Protein 6ILS (pdb70)

CATH classification: 3.40.1190.20

Sequence (625 aa):
MAPPLVVVGSANADIYVEIERLPKEGETISAKTGQTLAGGKGANQAACGAKLMYPTYFVGRLGEDAHGKLIAEALGDDGCGVHLDYVRSVNNEPTGHAVVMLQSDGQNSIIIVGGANMKAWPEIMSDDDLEIVRNAGIVLLQREIPDSINIQVAKAVKKAGVPVILDVGGMDTPIPNELLDSIDILSPNETELSRLTGMPTETFEQISQAVAKCHKLGVKQVLVKLGSKGSALFIQGEKPIQQSIIPAAQVVDTTGAGDTFTAAFAVAMVEGKSHEECLRFAAAAASLCVQVKGAIPSMPDRKSVLKLLKFSMAPPLVVVGSANADIYVEIERLPKEGETISAKTGQTLAGGKGANQAACGAKLMYPTYFVGRLGEDAHGKLIAEALGDDGCGVHLDYVRSVNNEPTGHAVVMLQSDGQNSIIIVGGANMKAWPEIMSDDDLEIVRNAGIVLLQREIPDSINIQVAKAVKKAGVPVILDVGGMDTPIPNELLDSIDILSPNETELSRLTGMPTETFEQISQAVAKCHKLGVKQVLVKLGSKGSALFIQGEKPIQQSIIPAAQVVDTTGAGDTFTAAFAVAMVEGKSHEECLRFAAAAASLCVQVKGAIPSMPDRKSVLKLLKFSI

Radius of gyration: 28.48 Å; Cα contacts (8 Å, |Δi|>4): 1548; chains: 2; bounding box: 49×46×93 Å

B-factor: mean 34.56, std 14.21, range [10.66, 96.5]

Secondary structure (DSSP, 8-state):
-PPPEEEE---EEEEEEEESS---TT-EEE-SEEEEEEE-HHHHHHHHHHHTTS-EEEE-EEESSHHHHHHHHHHSTTTT--B-TT-EEESSSPPEEEEEEEETTS-EEEEEE-THHHHSS-SS--HHHHHHHHT-SEEEEEESS-HHHHHHHHHHHHHHT--EEEEEEE--SPPPHHHHTT-SEEE-BHHHHHHHHTS--SSHHHHHHHHHHHHHHT-SEEEEE-GGG-EEEEETTS--EEE-----S-----TTHHHHHHHHHHHHHHTT--HHHHHHHHHHHHHHHHTSSSSGGGPPPHHHHHHHHH--/-PSPEEEE---EEEEEEE-SS---TT-EEE-SEEEEEEE-HHHHHHHHHHHTTS-EEEEEEEESSHHHHHHHHHHSTTTT--B-TTEEEESSSPPEEEEEEE-SSS-EEEEEE-THHHHSS-SS--TTTSHHHHT-SEEEEEESS-HHHHHHHHHHHHTTT--EEEEEEE--SPPPHHHHTT-SEEE-BHHHHHHHH-S--SSHHHHHHHHHHHHHTT-SEEEEE-GGG-EEEEETTS--EEE-----S--S--TTHHHHHHHHHHHHHHTT--HHHHHHHHHHHHHHHTTSSSSGGGPPPHHHHHHHHHHH-

Solvent-accessible surface area: 25247 Å² total; per-residue (Å²): 236,45,74,16,0,0,0,0,0,0,0,20,0,26,0,48,0,80,6,77,161,28,24,58,71,47,86,73,30,88,12,74,48,3,77,23,56,11,0,10,36,0,0,10,0,0,0,0,0,8,44,0,139,17,39,1,43,1,0,0,8,6,2,112,33,6,2,3,114,28,1,39,108,26,1,6,147,126,43,15,38,5,78,49,99,53,29,145,55,33,132,115,38,17,0,0,3,10,0,16,1,58,17,75,100,62,80,66,0,42,0,72,2,22,4,0,4,61,120,16,29,52,158,135,8,49,100,97,4,26,80,15,0,84,96,8,12,0,0,0,1,1,1,43,2,29,40,58,2,0,48,42,0,0,119,10,0,124,159,48,65,14,38,0,0,0,2,0,6,32,62,104,63,116,16,36,84,95,0,7,72,19,12,60,0,0,0,0,55,55,100,27,0,35,85,34,9,72,50,70,18,143,72,79,142,47,10,36,105,0,2,56,85,0,36,90,52,33,1,120,39,0,0,0,26,11,52,96,138,12,1,0,3,9,27,79,80,119,74,56,41,105,34,72,73,32,104,24,105,123,92,71,22,92,52,10,8,36,10,0,15,0,0,0,2,0,0,0,47,33,59,66,47,60,67,105,78,1,1,95,0,0,8,0,0,18,8,36,0,21,55,69,132,10,10,10,92,6,7,9,66,55,72,45,0,65,139,39,16,169,150,164,157,47,74,10,0,0,0,0,0,0,1,8,0,14,0,33,0,62,11,76,127,38,12,55,76,47,50,74,25,88,14,152,38,10,91,12,29,6,0,5,61,0,0,6,0,0,0,0,0,10,52,0,146,20,34,1,20,0,2,0,6,6,2,113,54,19,9,4,128,34,1,38,88,25,1,7,106,149,45,16,40,6,67,46,104,49,31,130,55,36,129,117,45,33,0,0,1,5,0,8,3,39,20,98,118,58,34,70,2,39,0,47,2,20,5,0,3,68,114,17,25,48,152,122,6,56,96,95,10,14,61,10,0,98,96,8,11,0,0,0,0,1,1,23,1,28,40,57,4,0,22,37,0,0,93,11,0,62,94,52,70,19,43,0,0,0,6,2,2,28,52,89,67,117,13,39,88,84,0,1,102,14,12,61,4,0,0,0,55,41,91,20,0,32,94,35,21,68,72,80,15,91,70,73,120,61,8,23,98,0,2,33,14,0,32,183,60,26,0,117,40,0,0,0,25,8,56,86,135,11,2,0,0,9,30,82,75,116,182,46,33,118,30,76,72,8,99,27,99,127,102,70,23,85,46,10,12,36,9,0,14,0,0,0,0,0,0,0,37,34,65,67,64,50,67,100,94,0,0,70,0,0,8,0,0,17,7,40,0,19,49,72,113,2,3,7,72,5,8,12,49,45,152,45,0,77,136,39,22,158,139,46,99

Organism: Arabidopsis thaliana (NCBI:txid3702)

InterPro domains:
  IPR002139 Ribokinase/fructokinase [PR00990] (73-94)
  IPR002139 Ribokinase/fructokinase [PR00990] (100-119)
  IPR002139 Ribokinase/fructokinase [PR00990] (174-187)
  IPR002139 Ribokinase/fructokinase [PR00990] (244-259)
  IPR002139 Ribokinase/fructokinase [PR00990] (288-299)
  IPR002173 Carbohydrate/purine kinase, PfkB, conserved site [PS00584] (319-332)
  IPR011611 Carbohydrate kinase PfkB [PF00294] (71-367)
  IPR011877 Ribokinase [MF_01987] (69-373)
  IPR011877 Ribokinase [cd01174] (70-367)
  IPR029056 Ribokinase-like [G3DSA:3.40.1190.20] (68-379)
  IPR029056 Ribokinase-like [SSF53613] (70-375)

Nearest PDB structures (foldseek):
  6ils-assembly1_A  TM=1.003E+00  e=8.241E-67  Arabidopsis thaliana
  8cqx-assembly1_A  TM=9.016E-01  e=2.515E-30  Thermus sp.
  5c3z-assembly1_B  TM=8.927E-01  e=3.289E-27  Homo sapiens
  5bye-assembly1_B  TM=9.161E-01  e=2.226E-25  Homo sapiens
  3go6-assembly1_A  TM=8.367E-01  e=6.623E-23  Mycobacterium tuberculosis

GO terms:
  GO:0004747 ribokinase activity (F, IDA)
  GO:0042646 plastid nucleoid (C, IDA)
  GO:0009116 nucleoside metabolic process (P, IGI)
  GO:0009507 chloroplast (C, HDA)
  GO:0009570 chloroplast stroma (C, HDA)

Structure (mmCIF, N/CA/C/O backbone):
data_6ILS
#
_entry.id   6ILS
#
_cell.length_a   99.460
_cell.length_b   99.460
_cell.length_c   165.740
_cell.angle_alpha   90.00
_cell.angle_beta   90.00
_cell.angle_gamma   90.00
#
_symmetry.space_group_name_H-M   'P 42 21 2'
#
loop_
_entity.id
_entity.type
_entity.pdbx_description
1 polymer Ribokinase
2 non-polymer "ADENOSINE-5'-TRIPHOSPHATE"
3 non-polymer 'SODIUM ION'
4 non-polymer alpha-D-ribofuranose
5 water water
#
loop_
_atom_site.group_PDB
_atom_site.id
_atom_site.type_symbol
_atom_site.label_atom_id
_atom_site.label_alt_id
_atom_site.label_comp_id
_atom_site.label_asym_id
_atom_site.label_entity_id
_atom_site.label_seq_id
_atom_site.pdbx_PDB_ins_code
_atom_site.Cartn_x
_atom_site.Cartn_y
_atom_site.Cartn_z
_atom_site.occupancy
_atom_site.B_iso_or_equiv
_atom_site.auth_seq_id
_atom_site.auth_comp_id
_atom_site.auth_asym_id
_atom_site.auth_atom_id
_atom_site.pdbx_PDB_model_num
ATOM 1 N N . MET A 1 1 ? 32.699 33.190 117.005 1.00 53.85 67 MET A N 1
ATOM 2 C CA . MET A 1 1 ? 33.312 34.485 117.270 1.00 41.16 67 MET A CA 1
ATOM 3 C C . MET A 1 1 ? 34.428 34.368 118.317 1.00 43.42 67 MET A C 1
ATOM 4 O O . MET A 1 1 ? 34.951 35.377 118.790 1.00 41.81 67 MET A O 1
ATOM 9 N N . ALA A 1 2 ? 34.797 33.139 118.668 1.00 40.47 68 ALA A N 1
ATOM 10 C CA . ALA A 1 2 ? 35.924 32.922 119.576 1.00 39.41 68 ALA A CA 1
ATOM 11 C C . ALA A 1 2 ? 37.208 33.376 118.887 1.00 33.88 68 ALA A C 1
ATOM 12 O O . ALA A 1 2 ? 37.275 33.385 117.656 1.00 34.14 68 ALA A O 1
ATOM 14 N N . PRO A 1 3 ? 38.217 33.782 119.670 1.00 32.87 69 PRO A N 1
ATOM 15 C CA . PRO A 1 3 ? 39.491 34.187 119.066 1.00 31.00 69 PRO A CA 1
ATOM 16 C C . PRO A 1 3 ? 40.054 33.089 118.161 1.00 29.36 69 PRO A C 1
ATOM 17 O O . PRO A 1 3 ? 40.332 31.978 118.614 1.00 25.05 69 PRO A O 1
ATOM 21 N N . PRO A 1 4 ? 40.200 33.408 116.865 1.00 27.40 70 PRO A N 1
ATOM 22 C CA . PRO A 1 4 ? 40.436 32.398 115.838 1.00 25.07 70 PRO A CA 1
ATOM 23 C C . PRO A 1 4 ? 41.817 31.759 115.863 1.00 22.97 70 PRO A C 1
ATOM 24 O O . PRO A 1 4 ? 42.826 32.322 116.317 1.00 19.97 70 PRO A O 1
ATOM 28 N N . LEU A 1 5 ? 41.837 30.539 115.357 1.00 20.07 71 LEU A N 1
ATOM 29 C CA . LEU A 1 5 ? 43.075 29.939 114.927 1.00 19.49 71 LEU A CA 1
ATOM 30 C C . LEU A 1 5 ? 43.479 30.676 113.662 1.00 20.00 71 LEU A C 1
ATOM 31 O O . LEU A 1 5 ? 42.687 30.770 112.724 1.00 19.94 71 LEU A O 1
ATOM 36 N N . VAL A 1 6 ? 44.686 31.216 113.636 1.00 18.36 72 VAL A N 1
ATOM 37 C CA . VAL A 1 6 ? 45.184 31.850 112.428 1.00 19.90 72 VAL A CA 1
ATOM 38 C C . VAL A 1 6 ? 46.457 31.141 111.959 1.00 19.95 72 VAL A C 1
ATOM 39 O O . VAL A 1 6 ? 47.466 31.080 112.669 1.00 20.21 72 VAL A O 1
ATOM 43 N N . VAL A 1 7 ? 46.382 30.596 110.756 1.00 16.86 73 VAL A N 1
ATOM 44 C CA . VAL A 1 7 ? 47.502 29.916 110.137 1.00 17.98 73 VAL A CA 1
ATOM 45 C C . VAL A 1 7 ? 48.123 30.804 109.068 1.00 19.40 73 VAL A C 1
ATOM 46 O O . VAL A 1 7 ? 47.451 31.248 108.136 1.00 18.86 73 VAL A O 1
ATOM 50 N N . VAL A 1 8 ? 49.412 31.071 109.206 1.00 17.19 74 VAL A N 1
ATOM 51 C CA . VAL A 1 8 ? 50.136 31.813 108.193 1.00 14.45 74 VAL A CA 1
ATOM 52 C C . VAL A 1 8 ? 51.137 30.872 107.582 1.00 18.23 74 VAL A C 1
ATOM 53 O O . VAL A 1 8 ? 51.997 30.332 108.277 1.00 17.33 74 VAL A O 1
ATOM 57 N N . GLY A 1 9 ? 51.028 30.632 106.283 1.00 16.49 75 GLY A N 1
ATOM 58 C CA . GLY A 1 9 ? 51.930 29.668 105.699 1.00 17.65 75 GLY A CA 1
ATOM 59 C C . GLY A 1 9 ? 51.642 29.306 104.260 1.00 19.47 75 GLY A C 1
ATOM 60 O O . GLY A 1 9 ? 51.124 30.111 103.490 1.00 18.36 75 GLY A O 1
ATOM 61 N N . SER A 1 10 ? 51.969 28.066 103.919 1.00 15.56 76 SER A N 1
ATOM 62 C CA . SER A 1 10 ? 52.044 27.634 102.529 1.00 17.57 76 SER A CA 1
ATOM 63 C C . SER A 1 10 ? 50.779 26.964 102.003 1.00 17.50 76 SER A C 1
ATOM 64 O O . SER A 1 10 ? 50.046 26.329 102.750 1.00 16.48 76 SER A O 1
ATOM 67 N N . ALA A 1 11 ? 50.556 27.094 100.695 1.00 17.16 77 ALA A N 1
ATOM 68 C CA . ALA A 1 11 ? 49.509 26.340 100.006 1.00 17.40 77 ALA A CA 1
ATOM 69 C C . ALA A 1 11 ? 50.101 25.812 98.710 1.00 22.54 77 ALA A C 1
ATOM 70 O O . ALA A 1 11 ? 50.743 26.555 97.958 1.00 17.02 77 ALA A O 1
ATOM 72 N N . ASN A 1 12 ? 49.913 24.515 98.463 1.00 22.54 78 ASN A N 1
ATOM 73 C CA . ASN A 1 12 ? 50.489 23.859 97.289 1.00 22.92 78 ASN A CA 1
ATOM 74 C C . ASN A 1 12 ? 49.478 23.007 96.552 1.00 24.54 78 ASN A C 1
ATOM 75 O O . ASN A 1 12 ? 48.647 22.380 97.182 1.00 27.63 78 ASN A O 1
ATOM 80 N N . ALA A 1 13 ? 49.572 22.965 95.228 1.00 27.49 79 ALA A N 1
ATOM 81 C CA . ALA A 1 13 ? 48.903 21.914 94.478 1.00 23.01 79 ALA A CA 1
ATOM 82 C C . ALA A 1 13 ? 49.868 20.742 94.391 1.00 26.75 79 ALA A C 1
ATOM 83 O O . ALA A 1 13 ? 50.977 20.893 93.905 1.00 26.75 79 ALA A O 1
ATOM 85 N N . ASP A 1 14 ? 49.447 19.584 94.883 1.00 27.05 80 ASP A N 1
ATOM 86 C CA . ASP A 1 14 ? 50.263 18.384 94.815 1.00 29.62 80 ASP A CA 1
ATOM 87 C C . ASP A 1 14 ? 49.855 17.578 93.592 1.00 28.20 80 ASP A C 1
ATOM 88 O O . ASP A 1 14 ? 48.741 17.067 93.525 1.00 31.55 80 ASP A O 1
ATOM 93 N N . ILE A 1 15 ? 50.771 17.493 92.637 1.00 28.16 81 ILE A N 1
ATOM 94 C CA . ILE A 1 15 ? 50.521 16.852 91.357 1.00 30.45 81 ILE A CA 1
ATOM 95 C C . ILE A 1 15 ? 51.159 15.468 91.330 1.00 31.07 81 ILE A C 1
ATOM 96 O O . ILE A 1 15 ? 52.342 15.322 91.035 1.00 32.00 81 ILE A O 1
ATOM 101 N N . TYR A 1 16 ? 50.356 14.467 91.666 1.00 32.49 82 TYR A N 1
ATOM 102 C CA . TYR A 1 16 ? 50.790 13.076 91.714 1.00 35.96 82 TYR A CA 1
ATOM 103 C C . TYR A 1 16 ? 50.623 12.408 90.356 1.00 39.09 82 TYR A C 1
ATOM 104 O O . TYR A 1 16 ? 49.540 12.462 89.770 1.00 34.25 82 TYR A O 1
ATOM 113 N N . VAL A 1 17 ? 51.678 11.775 89.859 1.00 39.16 83 VAL A N 1
ATOM 114 C CA . VAL A 1 17 ? 51.558 10.959 88.657 1.00 37.92 83 VAL A CA 1
ATOM 115 C C . VAL A 1 17 ? 52.140 9.568 88.915 1.00 48.53 83 VAL A C 1
ATOM 116 O O . VAL A 1 17 ? 53.214 9.433 89.506 1.00 46.69 83 VAL A O 1
ATOM 120 N N . GLU A 1 18 ? 51.410 8.539 88.490 1.00 48.40 84 GLU A N 1
ATOM 121 C CA . GLU A 1 18 ? 51.875 7.161 88.615 1.00 52.03 84 GLU A CA 1
ATOM 122 C C . GLU A 1 18 ? 52.534 6.705 87.321 1.00 54.56 84 GLU A C 1
ATOM 123 O O . GLU A 1 18 ? 51.872 6.556 86.296 1.00 51.87 84 GLU A O 1
ATOM 129 N N . ILE A 1 19 ? 53.844 6.495 87.373 1.00 57.09 85 ILE A N 1
ATOM 130 C CA . ILE A 1 19 ? 54.599 6.091 86.197 1.00 59.91 85 ILE A CA 1
ATOM 131 C C . ILE A 1 19 ? 55.365 4.799 86.470 1.00 65.85 85 ILE A C 1
ATOM 132 O O . ILE A 1 19 ? 55.713 4.511 87.614 1.00 68.33 85 ILE A O 1
ATOM 137 N N . GLU A 1 20 ? 55.612 4.013 85.427 1.00 66.89 86 GLU A N 1
ATOM 138 C CA . GLU A 1 20 ? 56.406 2.797 85.580 1.00 71.81 86 GLU A CA 1
ATOM 139 C C . GLU A 1 20 ? 57.831 3.175 85.965 1.00 71.82 86 GLU A C 1
ATOM 140 O O . GLU A 1 20 ? 58.357 2.729 86.986 1.00 73.36 86 GLU A O 1
ATOM 142 N N . ARG A 1 21 ? 58.434 4.028 85.147 1.00 71.28 87 ARG A N 1
ATOM 143 C CA . ARG A 1 21 ? 59.789 4.501 85.377 1.00 75.78 87 ARG A CA 1
ATOM 144 C C . ARG A 1 21 ? 59.881 5.983 84.997 1.00 73.92 87 ARG A C 1
ATOM 145 O O . ARG A 1 21 ? 59.028 6.489 84.268 1.00 70.58 87 ARG A O 1
ATOM 153 N N . LEU A 1 22 ? 60.897 6.678 85.501 1.00 73.12 88 LEU A N 1
ATOM 154 C CA . LEU A 1 22 ? 61.143 8.068 85.120 1.00 71.08 88 LEU A CA 1
ATOM 155 C C . LEU A 1 22 ? 61.416 8.192 83.621 1.00 70.03 88 LEU A C 1
ATOM 156 O O . LEU A 1 22 ? 61.751 7.206 82.967 1.00 73.99 88 LEU A O 1
ATOM 161 N N . PRO A 1 23 ? 61.249 9.401 83.064 1.00 70.30 89 PRO A N 1
ATOM 162 C CA . PRO A 1 23 ? 61.616 9.652 81.666 1.00 68.73 89 PRO A CA 1
ATOM 163 C C . PRO A 1 23 ? 63.096 9.984 81.480 1.00 70.57 89 PRO A C 1
ATOM 164 O O . PRO A 1 23 ? 63.865 9.959 82.443 1.00 74.44 89 PRO A O 1
ATOM 168 N N . LYS A 1 24 ? 63.478 10.287 80.233 1.00 69.49 90 LYS A N 1
ATOM 169 C CA . LYS A 1 24 ? 64.870 10.664 79.856 1.00 71.01 90 LYS A CA 1
ATOM 170 C C . LYS A 1 24 ? 64.828 11.988 79.096 1.00 70.51 90 LYS A C 1
ATOM 171 O O . LYS A 1 24 ? 63.802 12.281 78.512 1.00 67.61 90 LYS A O 1
ATOM 173 N N . GLU A 1 25 ? 65.916 12.754 79.117 1.00 69.77 91 GLU A N 1
ATOM 174 C CA . GLU A 1 25 ? 65.975 14.074 78.435 1.00 69.58 91 GLU A CA 1
ATOM 175 C C . GLU A 1 25 ? 65.479 13.979 76.992 1.00 71.98 91 GLU A C 1
ATOM 176 O O . GLU A 1 25 ? 66.313 13.821 76.112 1.00 75.94 91 GLU A O 1
ATOM 178 N N . GLY A 1 26 ? 64.175 14.152 76.777 1.00 70.18 92 GLY A N 1
ATOM 179 C CA . GLY A 1 26 ? 63.548 14.082 75.447 1.00 67.31 92 GLY A CA 1
ATOM 180 C C . GLY A 1 26 ? 62.433 13.064 75.455 1.00 66.66 92 GLY A C 1
ATOM 181 O O . GLY A 1 26 ? 61.469 13.242 74.717 1.00 70.12 92 GLY A O 1
ATOM 182 N N . GLU A 1 27 ? 62.578 12.026 76.275 1.00 67.55 93 GLU A N 1
ATOM 183 C CA . GLU A 1 27 ? 61.570 10.948 76.394 1.00 65.59 93 GLU A CA 1
ATOM 184 C C . GLU A 1 27 ? 60.232 11.534 76.868 1.00 69.50 93 GLU A C 1
ATOM 185 O O . GLU A 1 27 ? 60.214 12.296 77.854 1.00 66.81 93 GLU A O 1
ATOM 191 N N . THR A 1 28 ? 59.185 11.294 76.085 1.00 67.34 94 THR A N 1
ATOM 192 C CA . THR A 1 28 ? 57.797 11.606 76.481 1.00 60.31 94 THR A CA 1
ATOM 193 C C . THR A 1 28 ? 57.268 10.253 76.945 1.00 59.74 94 THR A C 1
ATOM 194 O O . THR A 1 28 ? 57.466 9.296 76.212 1.00 63.27 94 THR A O 1
ATOM 198 N N . ILE A 1 29 ? 56.838 10.137 78.187 1.00 57.66 95 ILE A N 1
ATOM 199 C CA . ILE A 1 29 ? 56.220 8.918 78.687 1.00 56.30 95 ILE A CA 1
ATOM 200 C C . ILE A 1 29 ? 54.744 9.154 78.981 1.00 58.20 95 ILE A C 1
ATOM 201 O O . ILE A 1 29 ? 54.240 10.277 78.850 1.00 55.24 95 ILE A O 1
ATOM 206 N N . SER A 1 30 ? 54.060 8.082 79.367 1.00 56.37 96 SER A N 1
ATOM 207 C CA . SER A 1 30 ? 52.657 8.147 79.742 1.00 54.04 96 SER A CA 1
ATOM 208 C C . SER A 1 30 ? 52.497 7.595 81.146 1.00 52.71 96 SER A C 1
ATOM 209 O O . SER A 1 30 ? 52.919 6.476 81.437 1.00 53.21 96 SER A O 1
ATOM 212 N N . ALA A 1 31 ? 51.905 8.392 82.025 1.00 48.67 97 ALA A N 1
ATOM 213 C CA . ALA A 1 31 ? 51.621 7.928 83.368 1.00 50.78 97 ALA A CA 1
ATOM 214 C C . ALA A 1 31 ? 50.456 6.962 83.333 1.00 48.65 97 ALA A C 1
ATOM 215 O O . ALA A 1 31 ? 49.610 7.034 82.440 1.00 47.22 97 ALA A O 1
ATOM 217 N N . LYS A 1 32 ? 50.420 6.055 84.302 1.00 50.37 98 LYS A N 1
ATOM 218 C CA . LYS A 1 32 ? 49.281 5.166 84.460 1.00 50.51 98 LYS A CA 1
ATOM 219 C C . LYS A 1 32 ? 48.081 6.028 84.799 1.00 53.25 98 LYS A C 1
ATOM 220 O O . LYS A 1 32 ? 47.012 5.911 84.197 1.00 52.78 98 LYS A O 1
ATOM 222 N N . THR A 1 33 ? 48.278 6.918 85.761 1.00 49.96 99 THR A N 1
ATOM 223 C CA . THR A 1 33 ? 47.234 7.848 86.136 1.00 47.61 99 THR A CA 1
ATOM 224 C C . THR A 1 33 ? 47.858 9.089 86.769 1.00 42.90 99 THR A C 1
ATOM 225 O O . THR A 1 33 ? 49.084 9.189 86.901 1.00 41.06 99 THR A O 1
ATOM 229 N N . GLY A 1 34 ? 47.014 10.045 87.130 1.00 38.03 100 GLY A N 1
ATOM 230 C CA . GLY A 1 34 ? 47.488 11.271 87.735 1.00 35.93 100 GLY A CA 1
ATOM 231 C C . GLY A 1 34 ? 46.359 11.974 88.444 1.00 38.13 100 GLY A C 1
ATOM 232 O O . GLY A 1 34 ? 45.202 11.870 88.044 1.00 34.46 100 GLY A O 1
ATOM 233 N N . GLN A 1 35 ? 46.682 12.675 89.520 1.00 35.47 101 GLN A N 1
ATOM 234 C CA . GLN A 1 35 ? 45.694 13.536 90.145 1.00 35.94 101 GLN A CA 1
ATOM 235 C C . GLN A 1 35 ? 46.383 14.724 90.796 1.00 34.28 101 GLN A C 1
ATOM 236 O O . GLN A 1 35 ? 47.538 14.632 91.225 1.00 32.44 101 GLN A O 1
ATOM 242 N N . THR A 1 36 ? 45.670 15.842 90.838 1.00 34.54 102 THR A N 1
ATOM 243 C CA . THR A 1 36 ? 46.198 17.064 91.430 1.00 30.27 102 THR A CA 1
ATOM 244 C C . THR A 1 36 ? 45.334 17.447 92.627 1.00 32.41 102 THR A C 1
ATOM 245 O O . THR A 1 36 ? 44.115 17.565 92.521 1.00 30.89 102 THR A O 1
ATOM 249 N N . LEU A 1 37 ? 45.984 17.614 93.775 1.00 30.41 103 LEU A N 1
ATOM 250 C CA . LEU A 1 37 ? 45.293 17.736 95.049 1.00 29.09 103 LEU A CA 1
ATOM 251 C C . LEU A 1 37 ? 45.798 18.942 95.831 1.00 27.67 103 LEU A C 1
ATOM 252 O O . LEU A 1 37 ? 46.985 19.268 95.775 1.00 23.85 103 LEU A O 1
ATOM 257 N N . ALA A 1 38 ? 44.893 19.571 96.567 1.00 24.93 104 ALA A N 1
ATOM 258 C CA . ALA A 1 38 ? 45.235 20.699 97.419 1.00 26.34 104 ALA A CA 1
ATOM 259 C C . ALA A 1 38 ? 46.071 20.225 98.587 1.00 23.93 104 ALA A C 1
ATOM 260 O O . ALA A 1 38 ? 45.754 19.217 99.219 1.00 26.42 104 ALA A O 1
ATOM 262 N N . GLY A 1 39 ? 47.155 20.945 98.859 1.00 25.69 105 GLY A N 1
ATOM 263 C CA . GLY A 1 39 ? 48.074 20.565 99.917 1.00 23.08 105 GLY A CA 1
ATOM 264 C C . GLY A 1 39 ? 48.862 21.765 100.411 1.00 23.73 105 GLY A C 1
ATOM 265 O O . GLY A 1 39 ? 48.383 22.899 100.328 1.00 21.39 105 GLY A O 1
ATOM 266 N N . GLY A 1 40 ? 50.073 21.508 100.904 1.00 22.44 106 GLY A N 1
ATOM 267 C CA . GLY A 1 40 ? 50.888 22.522 101.548 1.00 23.96 106 GLY A CA 1
ATOM 268 C C . GLY A 1 40 ? 50.627 22.497 103.047 1.00 19.59 106 GLY A C 1
ATOM 269 O O . GLY A 1 40 ? 49.494 22.295 103.477 1.00 20.16 106 GLY A O 1
ATOM 270 N N . LYS A 1 41 ? 51.669 22.673 103.853 1.00 19.17 107 LYS A N 1
ATOM 271 C CA . LYS A 1 41 ? 51.490 22.532 105.292 1.00 20.65 107 LYS A CA 1
ATOM 272 C C . LYS A 1 41 ? 50.537 23.586 105.873 1.00 19.02 107 LYS A C 1
ATOM 273 O O . LYS A 1 41 ? 49.713 23.275 106.726 1.00 18.68 107 LYS A O 1
ATOM 279 N N . GLY A 1 42 ? 50.635 24.828 105.408 1.00 19.21 108 GLY A N 1
ATOM 280 C CA . GLY A 1 42 ? 49.735 25.850 105.920 1.00 15.62 108 GLY A CA 1
ATOM 281 C C . GLY A 1 42 ? 48.280 25.567 105.601 1.00 16.35 108 GLY A C 1
ATOM 282 O O . GLY A 1 42 ? 47.415 25.623 106.471 1.00 16.83 108 GLY A O 1
ATOM 283 N N . ALA A 1 43 ? 48.008 25.267 104.336 1.00 15.31 109 ALA A N 1
ATOM 284 C CA . ALA A 1 43 ? 46.644 24.981 103.924 1.00 16.39 109 ALA A CA 1
ATOM 285 C C . ALA A 1 43 ? 46.100 23.753 104.665 1.00 16.34 109 ALA A C 1
ATOM 286 O O . ALA A 1 43 ? 44.952 23.755 105.116 1.00 16.37 109 ALA A O 1
ATOM 288 N N . ASN A 1 44 ? 46.942 22.721 104.814 1.00 17.38 110 ASN A N 1
ATOM 289 C CA . ASN A 1 44 ? 46.559 21.510 105.558 1.00 19.80 110 ASN A CA 1
ATOM 290 C C . ASN A 1 44 ? 46.155 21.830 106.996 1.00 17.65 110 ASN A C 1
ATOM 291 O O . ASN A 1 44 ? 45.116 21.379 107.478 1.00 18.64 110 ASN A O 1
ATOM 296 N N . GLN A 1 45 ? 46.988 22.607 107.686 1.00 15.90 111 GLN A N 1
ATOM 297 C CA . GLN A 1 45 ? 46.716 22.944 109.082 1.00 16.92 111 GLN A CA 1
ATOM 298 C C . GLN A 1 45 ? 45.454 23.794 109.213 1.00 20.19 111 GLN A C 1
ATOM 299 O O . GLN A 1 45 ? 44.667 23.606 110.132 1.00 18.73 111 GLN A O 1
ATOM 305 N N . ALA A 1 46 ? 45.245 24.714 108.276 1.00 18.40 112 ALA A N 1
ATOM 306 C CA . ALA A 1 46 ? 44.032 25.527 108.284 1.00 15.82 112 ALA A CA 1
ATOM 307 C C . ALA A 1 46 ? 42.774 24.684 108.027 1.00 16.73 112 ALA A C 1
ATOM 308 O O . ALA A 1 46 ? 41.766 24.858 108.702 1.00 19.33 112 ALA A O 1
ATOM 310 N N . ALA A 1 47 ? 42.855 23.789 107.047 1.00 18.40 113 ALA A N 1
ATOM 311 C CA . ALA A 1 47 ? 41.773 22.865 106.726 1.00 17.18 113 ALA A CA 1
ATOM 312 C C . ALA A 1 47 ? 41.402 22.037 107.943 1.00 20.05 113 ALA A C 1
ATOM 313 O O . ALA A 1 47 ? 40.228 21.887 108.273 1.00 19.60 113 ALA A O 1
ATOM 315 N N . CYS A 1 48 ? 42.415 21.519 108.624 1.00 21.45 114 CYS A N 1
ATOM 316 C CA . CYS A 1 48 ? 42.184 20.717 109.826 1.00 19.28 114 CYS A CA 1
ATOM 317 C C . CYS A 1 48 ? 41.423 21.498 110.898 1.00 22.54 114 CYS A C 1
ATOM 318 O O . CYS A 1 48 ? 40.415 21.015 111.432 1.00 23.52 114 CYS A O 1
ATOM 321 N N . GLY A 1 49 ? 41.912 22.691 111.227 1.00 21.70 115 GLY A N 1
ATOM 322 C CA . GLY A 1 49 ? 41.261 23.549 112.201 1.00 18.42 115 GLY A CA 1
ATOM 323 C C . GLY A 1 49 ? 39.826 23.871 111.855 1.00 23.10 115 GLY A C 1
ATOM 324 O O . GLY A 1 49 ? 38.956 23.851 112.728 1.00 21.70 115 GLY A O 1
ATOM 325 N N . ALA A 1 50 ? 39.562 24.170 110.583 1.00 20.84 116 ALA A N 1
ATOM 326 C CA . ALA A 1 50 ? 38.187 24.477 110.164 1.00 22.35 116 ALA A CA 1
ATOM 327 C C . ALA A 1 50 ? 37.274 23.254 110.272 1.00 22.74 116 ALA A C 1
ATOM 328 O O . ALA A 1 50 ? 36.103 23.373 110.654 1.00 23.70 116 ALA A O 1
ATOM 330 N N . LYS A 1 51 ? 37.802 22.090 109.917 1.00 21.58 117 LYS A N 1
ATOM 331 C CA . LYS A 1 51 ? 37.011 20.851 110.005 1.00 26.24 117 LYS A CA 1
ATOM 332 C C . LYS A 1 51 ? 36.709 20.452 111.453 1.00 29.10 117 LYS A C 1
ATOM 333 O O . LYS A 1 51 ? 35.720 19.758 111.721 1.00 31.30 117 LYS A O 1
ATOM 339 N N . LEU A 1 52 ? 37.553 20.891 112.384 1.00 26.13 118 LEU A N 1
ATOM 340 C CA . LEU A 1 52 ? 37.301 20.697 113.812 1.00 28.64 118 LEU A CA 1
ATOM 341 C C . LEU A 1 52 ? 36.279 21.703 114.341 1.00 30.86 118 LEU A C 1
ATOM 342 O O . LEU A 1 52 ? 36.022 21.770 115.550 1.00 31.40 118 LEU A O 1
ATOM 347 N N . MET A 1 53 ? 35.711 22.486 113.427 1.00 28.51 119 MET A N 1
ATOM 348 C CA . MET A 1 53 ? 34.675 23.468 113.758 1.00 30.32 119 MET A CA 1
ATOM 349 C C . MET A 1 53 ? 35.183 24.525 114.723 1.00 25.60 119 MET A C 1
ATOM 350 O O . MET A 1 53 ? 34.436 25.020 115.569 1.00 29.48 119 MET A O 1
ATOM 355 N N . TYR A 1 54 ? 36.463 24.862 114.608 1.00 25.63 120 TYR A N 1
ATOM 356 C CA . TYR A 1 54 ? 36.994 26.028 115.300 1.00 25.84 120 TYR A CA 1
ATOM 357 C C . TYR A 1 54 ? 37.228 27.126 114.252 1.00 22.88 120 TYR A C 1
ATOM 358 O O . TYR A 1 54 ? 37.710 26.828 113.158 1.00 22.41 120 TYR A O 1
ATOM 367 N N . PRO A 1 55 ? 36.865 28.385 114.570 1.00 25.21 121 PRO A N 1
ATOM 368 C CA . PRO A 1 55 ? 37.029 29.487 113.609 1.00 24.50 121 PRO A CA 1
ATOM 369 C C . PRO A 1 55 ? 38.481 29.653 113.157 1.00 23.01 121 PRO A C 1
ATOM 370 O O . PRO A 1 55 ? 39.350 29.899 113.984 1.00 19.79 121 PRO A O 1
ATOM 374 N N . THR A 1 56 ? 38.726 29.518 111.857 1.00 19.30 122 THR A N 1
ATOM 375 C CA . THR A 1 56 ? 40.098 29.428 111.344 1.00 21.99 122 THR A CA 1
ATOM 376 C C . THR A 1 56 ? 40.306 30.297 110.110 1.00 21.58 122 THR A C 1
ATOM 377 O O . THR A 1 56 ? 39.511 30.240 109.174 1.00 20.35 122 THR A O 1
ATOM 381 N N . TYR A 1 57 ? 41.361 31.110 110.149 1.00 19.91 123 TYR A N 1
ATOM 382 C CA . TYR A 1 57 ? 41.808 31.944 109.029 1.00 19.71 123 TYR A CA 1
ATOM 383 C C . TYR A 1 57 ? 43.121 31.416 108.454 1.00 20.75 123 TYR A C 1
ATOM 384 O O . TYR A 1 57 ? 44.009 30.985 109.188 1.00 20.56 123 TYR A O 1
ATOM 393 N N . PHE A 1 58 ? 43.244 31.451 107.135 1.00 16.01 124 PHE A N 1
ATOM 394 C CA . PHE A 1 58 ? 44.496 31.122 106.474 1.00 16.75 124 PHE A CA 1
ATOM 395 C C . PHE A 1 58 ? 45.063 32.373 105.824 1.00 18.74 124 PHE A C 1
ATOM 396 O O . PHE A 1 58 ? 44.382 33.022 105.016 1.00 16.69 124 PHE A O 1
ATOM 404 N N . VAL A 1 59 ? 46.300 32.711 106.189 1.00 15.15 125 VAL A N 1
ATOM 405 C CA . VAL A 1 59 ? 47.026 33.820 105.563 1.00 15.80 125 VAL A CA 1
ATOM 406 C C . VAL A 1 59 ? 48.084 33.239 104.652 1.00 16.27 125 VAL A C 1
ATOM 407 O O . VAL A 1 59 ? 49.059 32.649 105.114 1.00 15.28 125 VAL A O 1
ATOM 411 N N . GLY A 1 60 ? 47.878 33.366 103.346 1.00 14.75 126 GLY A N 1
ATOM 412 C CA . GLY A 1 60 ? 48.790 32.771 102.406 1.00 16.55 126 GLY A CA 1
ATOM 413 C C . GLY A 1 60 ? 48.779 33.539 101.101 1.00 17.00 126 GLY A C 1
ATOM 414 O O . GLY A 1 60 ? 48.039 34.517 100.944 1.00 16.97 126 GLY A O 1
ATOM 415 N N . ARG A 1 61 ? 49.630 33.101 100.187 1.00 17.14 127 ARG A N 1
ATOM 416 C CA . ARG A 1 61 ? 49.751 33.714 98.876 1.00 18.61 127 ARG A CA 1
ATOM 417 C C . ARG A 1 61 ? 49.613 32.663 97.788 1.00 16.38 127 ARG A C 1
ATOM 418 O O . ARG A 1 61 ? 50.280 31.622 97.830 1.00 17.72 127 ARG A O 1
ATOM 426 N N . LEU A 1 62 ? 48.773 32.980 96.808 1.00 15.52 128 LEU A N 1
ATOM 427 C CA . LEU A 1 62 ? 48.497 32.116 95.676 1.00 19.39 128 LEU A CA 1
ATOM 428 C C . LEU A 1 62 ? 48.834 32.828 94.388 1.00 22.86 128 LEU A C 1
ATOM 429 O O . LEU A 1 62 ? 48.963 34.049 94.373 1.00 20.40 128 LEU A O 1
ATOM 434 N N . GLY A 1 63 ? 48.910 32.074 93.295 1.00 21.51 129 GLY A N 1
ATOM 435 C CA . GLY A 1 63 ? 48.912 32.689 91.979 1.00 25.29 129 GLY A CA 1
ATOM 436 C C . GLY A 1 63 ? 47.479 32.835 91.476 1.00 27.76 129 GLY A C 1
ATOM 437 O O . GLY A 1 63 ? 46.569 32.141 91.940 1.00 27.94 129 GLY A O 1
ATOM 438 N N . GLU A 1 64 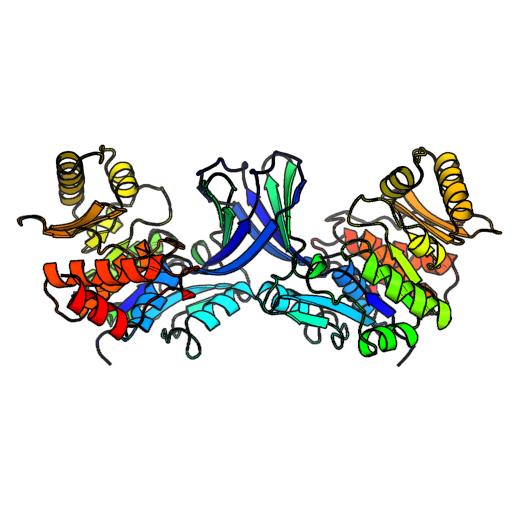? 47.267 33.753 90.538 1.00 28.42 130 GLU A N 1
ATOM 439 C CA . GLU A 1 64 ? 45.994 33.846 89.839 1.00 31.97 130 GLU A CA 1
ATOM 440 C C . GLU A 1 64 ? 45.975 32.809 88.722 1.00 33.24 130 GLU A C 1
ATOM 441 O O . GLU A 1 64 ? 46.100 33.152 87.543 1.00 34.16 130 GLU A O 1
ATOM 447 N N . ASP A 1 65 ? 45.844 31.545 89.110 1.00 31.09 131 ASP A N 1
ATOM 448 C CA . ASP A 1 65 ? 45.893 30.416 88.187 1.00 26.89 131 ASP A CA 1
ATOM 449 C C . ASP A 1 65 ? 44.986 29.300 88.677 1.00 24.33 131 ASP A C 1
ATOM 450 O O . ASP A 1 65 ? 44.344 29.434 89.711 1.00 26.02 131 ASP A O 1
ATOM 455 N N . ALA A 1 66 ? 44.962 28.183 87.956 1.00 26.84 132 ALA A N 1
ATOM 456 C CA . ALA A 1 66 ? 44.038 27.093 88.268 1.00 25.26 132 ALA A CA 1
ATOM 457 C C . ALA A 1 66 ? 44.345 26.429 89.610 1.00 24.00 132 ALA A C 1
ATOM 458 O O . ALA A 1 66 ? 43.441 26.008 90.318 1.00 22.53 132 ALA A O 1
ATOM 460 N N . HIS A 1 67 ? 45.629 26.308 89.938 1.00 23.33 133 HIS A N 1
ATOM 461 C CA . HIS A 1 67 ? 46.006 25.677 91.202 1.00 24.80 133 HIS A CA 1
ATOM 462 C C . HIS A 1 67 ? 45.605 26.546 92.391 1.00 18.83 133 HIS A C 1
ATOM 463 O O . HIS A 1 67 ? 45.313 26.028 93.456 1.00 24.33 133 HIS A O 1
ATOM 470 N N . GLY A 1 68 ? 45.584 27.859 92.197 1.00 22.87 134 GLY A N 1
ATOM 471 C CA . GLY A 1 68 ? 45.069 28.763 93.213 1.00 21.54 134 GLY A CA 1
ATOM 472 C C . GLY A 1 68 ? 43.574 28.570 93.436 1.00 23.77 134 GLY A C 1
ATOM 473 O O . GLY A 1 68 ? 43.085 28.521 94.565 1.00 18.04 134 GLY A O 1
ATOM 474 N N . LYS A 1 69 ? 42.820 28.445 92.351 1.00 21.61 135 LYS A N 1
ATOM 475 C CA . LYS A 1 69 ? 41.393 28.178 92.500 1.00 22.16 135 LYS A CA 1
ATOM 476 C C . LYS A 1 69 ? 41.138 26.818 93.170 1.00 21.06 135 LYS A C 1
ATOM 477 O O . LYS A 1 69 ? 40.181 26.652 93.946 1.00 21.70 135 LYS A O 1
ATOM 483 N N . LEU A 1 70 ? 41.997 25.853 92.861 1.00 21.26 136 LEU A N 1
ATOM 484 C CA . LEU A 1 70 ? 41.915 24.509 93.436 1.00 20.63 136 LEU A CA 1
ATOM 485 C C . LEU A 1 70 ? 41.993 24.574 94.970 1.00 21.56 136 LEU A C 1
ATOM 486 O O . LEU A 1 70 ? 41.182 23.977 95.692 1.00 21.20 136 LEU A O 1
ATOM 491 N N . ILE A 1 71 ? 42.960 25.342 95.456 1.00 20.41 137 ILE A N 1
ATOM 492 C CA . ILE A 1 71 ? 43.163 25.510 96.895 1.00 18.20 137 ILE A CA 1
ATOM 493 C C . ILE A 1 71 ? 41.980 26.232 97.517 1.00 17.97 137 ILE A C 1
ATOM 494 O O . ILE A 1 71 ? 41.416 25.800 98.522 1.00 18.05 137 ILE A O 1
ATOM 499 N N . ALA A 1 72 ? 41.599 27.350 96.913 1.00 19.94 138 ALA A N 1
ATOM 500 C CA . ALA A 1 72 ? 40.524 28.151 97.472 1.00 19.23 138 ALA A CA 1
ATOM 501 C C . ALA A 1 72 ? 39.242 27.327 97.545 1.00 20.15 138 ALA A C 1
ATOM 502 O O . ALA A 1 72 ? 38.493 27.414 98.510 1.00 20.31 138 ALA A O 1
ATOM 504 N N . GLU A 1 73 ? 39.014 26.496 96.536 1.00 20.43 139 GLU A N 1
ATOM 505 C CA . GLU A 1 73 ? 37.831 25.635 96.514 1.00 22.70 139 GLU A CA 1
ATOM 506 C C . GLU A 1 73 ? 37.861 24.631 97.664 1.00 24.07 139 GLU A C 1
ATOM 507 O O . GLU A 1 73 ? 36.873 24.444 98.367 1.00 23.16 139 GLU A O 1
ATOM 513 N N . ALA A 1 74 ? 39.009 23.990 97.856 1.00 23.11 140 ALA A N 1
ATOM 514 C CA . ALA A 1 74 ? 39.162 22.997 98.914 1.00 21.59 140 ALA A CA 1
ATOM 515 C C . ALA A 1 74 ? 38.998 23.612 100.292 1.00 20.76 140 ALA A C 1
ATOM 516 O O . ALA A 1 74 ? 38.417 23.005 101.179 1.00 21.86 140 ALA A O 1
ATOM 518 N N . LEU A 1 75 ? 39.516 24.823 100.480 1.00 17.66 141 LEU A N 1
ATOM 519 C CA . LEU A 1 75 ? 39.578 25.418 101.815 1.00 18.05 141 LEU A CA 1
ATOM 520 C C . LEU A 1 75 ? 38.331 26.200 102.205 1.00 19.47 141 LEU A C 1
ATOM 521 O O . LEU A 1 75 ? 38.012 26.296 103.383 1.00 18.19 141 LEU A O 1
ATOM 526 N N . GLY A 1 76 ? 37.652 26.771 101.211 1.00 20.69 142 GLY A N 1
ATOM 527 C CA . GLY A 1 76 ? 36.631 27.789 101.460 1.00 20.27 142 GLY A CA 1
ATOM 528 C C . GLY A 1 76 ? 35.223 27.284 101.729 1.00 25.31 142 GLY A C 1
ATOM 529 O O . GLY A 1 76 ? 35.048 26.163 102.207 1.00 24.61 142 GLY A O 1
ATOM 530 N N . ASP A 1 77 ? 34.223 28.120 101.422 1.00 26.60 143 ASP A N 1
ATOM 531 C CA . ASP A 1 77 ? 32.802 27.844 101.716 1.00 29.75 143 ASP A CA 1
ATOM 532 C C . ASP A 1 77 ? 32.282 26.490 101.242 1.00 26.27 143 ASP A C 1
ATOM 533 O O . ASP A 1 77 ? 31.458 25.861 101.915 1.00 31.63 143 ASP A O 1
ATOM 538 N N . ASP A 1 78 ? 32.717 26.075 100.060 1.00 28.85 144 ASP A N 1
ATOM 539 C CA . ASP A 1 78 ? 32.252 24.812 99.481 1.00 32.61 144 ASP A CA 1
ATOM 540 C C . ASP A 1 78 ? 33.132 23.642 99.910 1.00 33.28 144 ASP A C 1
ATOM 541 O O . ASP A 1 78 ? 32.940 22.508 99.466 1.00 35.27 144 ASP A O 1
ATOM 546 N N . GLY A 1 79 ? 34.099 23.926 100.776 1.00 25.87 145 GLY A N 1
ATOM 547 C CA . GLY A 1 79 ? 35.024 22.912 101.234 1.00 24.04 145 GLY A CA 1
ATOM 548 C C . GLY A 1 79 ? 35.083 22.912 102.742 1.00 23.33 145 GLY A C 1
ATOM 549 O O . GLY A 1 79 ? 34.086 22.632 103.394 1.00 29.78 145 GLY A O 1
ATOM 550 N N . CYS A 1 80 ? 36.242 23.244 103.307 1.00 24.48 146 CYS A N 1
ATOM 551 C CA . CYS A 1 80 ? 36.465 23.053 104.741 1.00 21.47 146 CYS A CA 1
ATOM 552 C C . CYS A 1 80 ? 35.894 24.158 105.606 1.00 23.80 146 CYS A C 1
ATOM 553 O O . CYS A 1 80 ? 35.686 23.952 106.794 1.00 24.20 146 CYS A O 1
ATOM 556 N N . GLY A 1 81 ? 35.671 25.330 105.028 1.00 20.53 147 GLY A N 1
ATOM 557 C CA . GLY A 1 81 ? 35.096 26.429 105.800 1.00 22.09 147 GLY A CA 1
ATOM 558 C C . GLY A 1 81 ? 36.129 27.318 106.488 1.00 18.99 147 GLY A C 1
ATOM 559 O O . GLY A 1 81 ? 35.832 27.996 107.463 1.00 20.41 147 GLY A O 1
ATOM 560 N N . VAL A 1 82 ? 37.349 27.301 105.977 1.00 19.89 148 VAL A N 1
ATOM 561 C CA . VAL A 1 82 ? 38.376 28.268 106.367 1.00 15.78 148 VAL A CA 1
ATOM 562 C C . VAL A 1 82 ? 37.968 29.663 105.903 1.00 19.14 148 VAL A C 1
ATOM 563 O O . VAL A 1 82 ? 37.418 29.820 104.821 1.00 19.17 148 VAL A O 1
ATOM 567 N N . HIS A 1 83 ? 38.211 30.668 106.727 1.00 18.82 149 HIS A N 1
ATOM 568 C CA . HIS A 1 83 ? 38.070 32.066 106.306 1.00 19.40 149 HIS A CA 1
ATOM 569 C C . HIS A 1 83 ? 39.282 32.501 105.466 1.00 19.19 149 HIS A C 1
ATOM 570 O O . HIS A 1 83 ? 40.422 32.441 105.932 1.00 17.34 149 HIS A O 1
ATOM 577 N N . LEU A 1 84 ? 39.031 32.926 104.227 1.00 16.53 150 LEU A N 1
ATOM 578 C CA . LEU A 1 84 ? 40.083 33.182 103.248 1.00 16.94 150 LEU A CA 1
ATOM 579 C C . LEU A 1 84 ? 40.301 34.683 103.001 1.00 18.60 150 LEU A C 1
ATOM 580 O O . LEU A 1 84 ? 40.888 35.069 101.992 1.00 17.74 150 LEU A O 1
ATOM 585 N N . ASP A 1 85 ? 39.830 35.491 103.947 1.00 18.41 151 ASP A N 1
ATOM 586 C CA . ASP A 1 85 ? 39.899 36.956 103.886 1.00 21.05 151 ASP A CA 1
ATOM 587 C C . ASP A 1 85 ? 41.302 37.459 103.565 1.00 23.04 151 ASP A C 1
ATOM 588 O O . ASP A 1 85 ? 41.460 38.445 102.857 1.00 21.30 151 ASP A O 1
ATOM 593 N N . TYR A 1 86 ? 42.309 36.789 104.122 1.00 19.39 152 TYR A N 1
ATOM 594 C CA . TYR A 1 86 ? 43.708 37.247 104.056 1.00 21.77 152 TYR A CA 1
ATOM 595 C C . TYR A 1 86 ? 44.581 36.446 103.116 1.00 23.61 152 TYR A C 1
ATOM 596 O O . TYR A 1 86 ? 45.807 36.498 103.204 1.00 25.02 152 TYR A O 1
ATOM 605 N N . VAL A 1 87 ? 43.951 35.695 102.222 1.00 16.79 153 VAL A N 1
ATOM 606 C CA . VAL A 1 87 ? 44.665 35.068 101.146 1.00 20.52 153 VAL A CA 1
ATOM 607 C C . VAL A 1 87 ? 44.724 36.069 100.003 1.00 27.78 153 VAL A C 1
ATOM 608 O O . VAL A 1 87 ? 43.699 36.640 99.645 1.00 26.63 153 VAL A O 1
ATOM 612 N N . ARG A 1 88 ? 45.908 36.317 99.456 1.00 23.95 154 ARG A N 1
ATOM 613 C CA . ARG A 1 88 ? 45.997 37.201 98.300 1.00 26.18 154 ARG A CA 1
ATOM 614 C C . ARG A 1 88 ? 46.527 36.417 97.111 1.00 23.94 154 ARG A C 1
ATOM 615 O O . ARG A 1 88 ? 47.357 35.535 97.272 1.00 19.32 154 ARG A O 1
ATOM 623 N N . SER A 1 89 ? 46.034 36.736 95.918 1.00 24.60 155 SER A N 1
ATOM 624 C CA . SER A 1 89 ? 46.509 36.099 94.691 1.00 25.76 155 SER A CA 1
ATOM 625 C C . SER A 1 89 ? 47.324 37.120 93.910 1.00 28.59 155 SER A C 1
ATOM 626 O O . SER A 1 89 ? 47.020 38.304 93.962 1.00 32.12 155 SER A O 1
ATOM 629 N N . VAL A 1 90 ? 48.365 36.679 93.212 1.00 27.93 156 VAL A N 1
ATOM 630 C CA . VAL A 1 90 ? 49.171 37.594 92.409 1.00 29.43 156 VAL A CA 1
ATOM 631 C C . VAL A 1 90 ? 49.279 37.104 90.972 1.00 33.56 156 VAL A C 1
ATOM 632 O O . VAL A 1 90 ? 49.135 35.912 90.714 1.00 30.64 156 VAL A O 1
ATOM 636 N N . ASN A 1 91 ? 49.543 38.017 90.034 1.00 35.41 157 ASN A N 1
ATOM 637 C CA . ASN A 1 91 ? 49.575 37.632 88.622 1.00 34.01 157 ASN A CA 1
ATOM 638 C C . ASN A 1 91 ? 50.973 37.364 88.081 1.00 38.17 157 ASN A C 1
ATOM 639 O O . ASN A 1 91 ? 51.129 37.026 86.907 1.00 41.24 157 ASN A O 1
ATOM 644 N N . ASN A 1 92 ? 51.991 37.485 88.926 1.00 33.80 158 ASN A N 1
ATOM 645 C CA . ASN A 1 92 ? 53.356 37.303 88.447 1.00 36.03 158 ASN A CA 1
ATOM 646 C C . ASN A 1 92 ? 54.067 36.114 89.070 1.00 35.07 158 ASN A C 1
ATOM 647 O O . ASN A 1 92 ? 55.267 35.957 88.893 1.00 34.40 158 ASN A O 1
ATOM 652 N N . GLU A 1 93 ? 53.328 35.284 89.804 1.00 29.80 159 GLU A N 1
ATOM 653 C CA . GLU A 1 93 ? 53.888 34.062 90.366 1.00 30.01 159 GLU A CA 1
ATOM 654 C C . GLU A 1 93 ? 52.849 32.970 90.273 1.00 27.04 159 GLU A C 1
ATOM 655 O O . GLU A 1 93 ? 51.667 33.242 90.458 1.00 26.30 159 GLU A O 1
ATOM 661 N N . PRO A 1 94 ? 53.286 31.741 89.977 1.00 26.53 160 PRO A N 1
ATOM 662 C CA . PRO A 1 94 ? 52.392 30.581 90.032 1.00 23.94 160 PRO A CA 1
ATOM 663 C C . PRO A 1 94 ? 52.076 30.204 91.472 1.00 26.03 160 PRO A C 1
ATOM 664 O O . PRO A 1 94 ? 52.922 30.402 92.365 1.00 23.67 160 PRO A O 1
ATOM 668 N N . THR A 1 95 ? 50.888 29.657 91.693 1.00 24.91 161 THR A N 1
ATOM 669 C CA . THR A 1 95 ? 50.602 28.973 92.945 1.00 21.40 161 THR A CA 1
ATOM 670 C C . THR A 1 95 ? 51.707 27.945 93.157 1.00 21.29 161 THR A C 1
ATOM 671 O O . THR A 1 95 ? 52.167 27.299 92.201 1.00 20.69 161 THR A O 1
ATOM 675 N N . GLY A 1 96 ? 52.157 27.807 94.401 1.00 22.21 162 GLY A N 1
ATOM 676 C CA . GLY A 1 96 ? 53.173 26.828 94.713 1.00 21.86 162 GLY A CA 1
ATOM 677 C C . GLY A 1 96 ? 52.698 25.427 94.367 1.00 24.97 162 GLY A C 1
ATOM 678 O O . GLY A 1 96 ? 51.520 25.095 94.529 1.00 19.65 162 GLY A O 1
ATOM 679 N N . HIS A 1 97 ? 53.602 24.593 93.874 1.00 25.96 163 HIS A N 1
ATOM 680 C CA . HIS A 1 97 ? 53.218 23.219 93.575 1.00 27.63 163 HIS A CA 1
ATOM 681 C C . HIS A 1 97 ? 54.371 22.222 93.627 1.00 29.35 163 HIS A C 1
ATOM 682 O O . HIS A 1 97 ? 55.549 22.580 93.614 1.00 28.65 163 HIS A O 1
ATOM 689 N N . ALA A 1 98 ? 53.993 20.955 93.707 1.00 28.53 164 ALA A N 1
ATOM 690 C CA . ALA A 1 98 ? 54.940 19.855 93.772 1.00 32.27 164 ALA A CA 1
ATOM 691 C C . ALA A 1 98 ? 54.549 18.789 92.753 1.00 34.99 164 ALA A C 1
ATOM 692 O O . ALA A 1 98 ? 53.398 18.340 92.731 1.00 35.48 164 ALA A O 1
ATOM 694 N N . VAL A 1 99 ? 55.496 18.402 91.904 1.00 31.61 165 VAL A N 1
ATOM 695 C CA . VAL A 1 99 ? 55.286 17.269 91.006 1.00 35.57 165 VAL A CA 1
ATOM 696 C C . VAL A 1 99 ? 55.827 16.004 91.678 1.00 42.80 165 VAL A C 1
ATOM 697 O O . VAL A 1 99 ? 57.036 15.853 91.860 1.00 42.44 165 VAL A O 1
ATOM 701 N N . VAL A 1 100 ? 54.925 15.112 92.071 1.00 40.13 166 VAL A N 1
ATOM 702 C CA . VAL A 1 100 ? 55.314 13.870 92.721 1.00 42.02 166 VAL A CA 1
ATOM 703 C C . VAL A 1 100 ? 55.214 12.694 91.753 1.00 46.77 166 VAL A C 1
ATOM 704 O O . VAL A 1 100 ? 54.131 12.372 91.269 1.00 42.44 166 VAL A O 1
ATOM 708 N N . MET A 1 101 ? 56.340 12.045 91.480 1.00 50.64 167 MET A N 1
ATOM 709 C CA . MET A 1 101 ? 56.359 10.941 90.525 1.00 53.24 167 MET A CA 1
ATOM 710 C C . MET A 1 101 ? 56.518 9.579 91.193 1.00 59.19 167 MET A C 1
ATOM 711 O O . MET A 1 101 ? 57.624 9.040 91.280 1.00 63.39 167 MET A O 1
ATOM 716 N N . LEU A 1 102 ? 55.398 9.040 91.669 1.00 59.04 168 LEU A N 1
ATOM 717 C CA . LEU A 1 102 ? 55.342 7.692 92.219 1.00 61.68 168 LEU A CA 1
ATOM 718 C C . LEU A 1 102 ? 55.754 6.697 91.141 1.00 67.40 168 LEU A C 1
ATOM 719 O O . LEU A 1 102 ? 55.213 6.707 90.034 1.00 66.68 168 LEU A O 1
ATOM 724 N N . GLN A 1 103 ? 56.717 5.842 91.452 1.00 70.96 169 GLN A N 1
ATOM 725 C CA . GLN A 1 103 ? 57.255 4.950 90.437 1.00 73.97 169 GLN A CA 1
ATOM 726 C C . GLN A 1 103 ? 56.880 3.493 90.691 1.00 75.52 169 GLN A C 1
ATOM 727 O O . GLN A 1 103 ? 56.527 3.117 91.810 1.00 75.20 169 GLN A O 1
ATOM 733 N N . SER A 1 104 ? 56.952 2.679 89.641 1.00 77.36 170 SER A N 1
ATOM 734 C CA . SER A 1 104 ? 56.631 1.261 89.752 1.00 80.00 170 SER A CA 1
ATOM 735 C C . SER A 1 104 ? 57.796 0.479 90.352 1.00 82.60 170 SER A C 1
ATOM 736 O O . SER A 1 104 ? 58.364 -0.398 89.702 1.00 85.84 170 SER A O 1
ATOM 738 N N . ASP A 1 105 ? 58.151 0.822 91.589 1.00 82.19 171 ASP A N 1
ATOM 739 C CA . ASP A 1 105 ? 59.132 0.075 92.377 1.00 84.89 171 ASP A CA 1
ATOM 740 C C . ASP A 1 105 ? 59.115 0.562 93.824 1.00 84.95 171 ASP A C 1
ATOM 741 O O . ASP A 1 105 ? 59.646 -0.095 94.721 1.00 86.42 171 ASP A O 1
ATOM 746 N N . GLY A 1 106 ? 58.496 1.717 94.046 1.00 83.86 172 GLY A N 1
ATOM 747 C CA . GLY A 1 106 ? 58.364 2.267 95.385 1.00 84.90 172 GLY A CA 1
ATOM 748 C C . GLY A 1 106 ? 59.075 3.590 95.609 1.00 80.92 172 GLY A C 1
ATOM 749 O O . GLY A 1 106 ? 58.918 4.215 96.661 1.00 75.86 172 GLY A O 1
ATOM 750 N N . GLN A 1 107 ? 59.853 4.023 94.620 1.00 80.70 173 GLN A N 1
ATOM 751 C CA . GLN A 1 107 ? 60.645 5.247 94.751 1.00 80.53 173 GLN A CA 1
ATOM 752 C C . GLN A 1 107 ? 59.873 6.484 94.271 1.00 79.08 173 GLN A C 1
ATOM 753 O O . GLN A 1 107 ? 59.243 6.474 93.206 1.00 76.45 173 GLN A O 1
ATOM 759 N N . ASN A 1 108 ? 59.935 7.548 95.065 1.00 78.25 174 ASN A N 1
ATOM 760 C CA . ASN A 1 108 ? 59.357 8.831 94.691 1.00 71.07 174 ASN A CA 1
ATOM 761 C C . ASN A 1 108 ? 60.425 9.756 94.138 1.00 69.84 174 ASN A C 1
ATOM 762 O O . ASN A 1 108 ? 61.550 9.773 94.623 1.00 72.91 174 ASN A O 1
ATOM 767 N N . SER A 1 109 ? 60.068 10.519 93.115 1.00 63.99 175 SER A N 1
ATOM 768 C CA . SER A 1 109 ? 60.897 11.618 92.641 1.00 61.50 175 SER A CA 1
ATOM 769 C C . SER A 1 109 ? 60.053 12.886 92.679 1.00 58.93 175 SER A C 1
ATOM 770 O O . SER A 1 109 ? 58.910 12.882 92.216 1.00 56.52 175 SER A O 1
ATOM 773 N N . ILE A 1 110 ? 60.597 13.962 93.244 1.00 55.77 176 ILE A N 1
ATOM 774 C CA . ILE A 1 110 ? 59.803 15.170 93.458 1.00 51.27 176 ILE A CA 1
ATOM 775 C C . ILE A 1 110 ? 60.458 16.445 92.927 1.00 51.17 176 ILE A C 1
ATOM 776 O O . ILE A 1 110 ? 61.646 16.691 93.143 1.00 51.95 176 ILE A O 1
ATOM 781 N N . ILE A 1 111 ? 59.670 17.240 92.209 1.00 44.61 177 ILE A N 1
ATOM 782 C CA . ILE A 1 111 ? 60.052 18.600 91.863 1.00 42.95 177 ILE A CA 1
ATOM 783 C C . ILE A 1 111 ? 59.188 19.559 92.673 1.00 44.74 177 ILE A C 1
ATOM 784 O O . ILE A 1 111 ? 57.962 19.522 92.582 1.00 41.74 177 ILE A O 1
ATOM 789 N N . ILE A 1 112 ? 59.818 20.411 93.471 1.00 43.99 178 ILE A N 1
ATOM 790 C CA . ILE A 1 112 ? 59.074 21.386 94.249 1.00 39.12 178 ILE A CA 1
ATOM 791 C C . ILE A 1 112 ? 59.215 22.778 93.641 1.00 39.44 178 ILE A C 1
ATOM 792 O O . ILE A 1 112 ? 60.327 23.237 93.377 1.00 42.08 178 ILE A O 1
ATOM 797 N N . VAL A 1 113 ? 58.080 23.432 93.397 1.00 33.43 179 VAL A N 1
ATOM 798 C CA . VAL A 1 113 ? 58.059 24.829 92.951 1.00 33.72 179 VAL A CA 1
ATOM 799 C C . VAL A 1 113 ? 57.498 25.730 94.053 1.00 31.49 179 VAL A C 1
ATOM 800 O O . VAL A 1 113 ? 56.299 25.703 94.335 1.00 30.29 179 VAL A O 1
ATOM 804 N N . GLY A 1 114 ? 58.356 26.530 94.674 1.00 33.66 180 GLY A N 1
ATOM 805 C CA . GLY A 1 114 ? 57.924 27.375 95.777 1.00 29.04 180 GLY A CA 1
ATOM 806 C C . GLY A 1 114 ? 56.877 28.390 95.359 1.00 28.39 180 GLY A C 1
ATOM 807 O O . GLY A 1 114 ? 55.929 28.648 96.106 1.00 27.32 180 GLY A O 1
ATOM 808 N N . GLY A 1 115 ? 57.056 28.957 94.167 1.00 24.34 181 GLY A N 1
ATOM 809 C CA . GLY A 1 115 ? 56.084 29.856 93.566 1.00 26.27 181 GLY A CA 1
ATOM 810 C C . GLY A 1 115 ? 55.672 30.995 94.485 1.00 28.18 181 GLY A C 1
ATOM 811 O O . GLY A 1 115 ? 56.525 31.612 95.135 1.00 24.25 181 GLY A O 1
ATOM 812 N N . ALA A 1 116 ? 54.363 31.246 94.559 1.00 22.83 182 ALA A N 1
ATOM 813 C CA . ALA A 1 116 ? 53.824 32.322 95.378 1.00 19.73 182 ALA A CA 1
ATOM 814 C C . ALA A 1 116 ? 54.189 32.157 96.863 1.00 22.69 182 ALA A C 1
ATOM 815 O O . ALA A 1 116 ? 54.378 33.150 97.554 1.00 20.70 182 ALA A O 1
ATOM 817 N N . ASN A 1 117 ? 54.291 30.916 97.343 1.00 17.85 183 ASN A N 1
ATOM 818 C CA . ASN A 1 117 ? 54.635 30.660 98.752 1.00 20.97 183 ASN A CA 1
ATOM 819 C C . ASN A 1 117 ? 55.913 31.354 99.163 1.00 24.10 183 ASN A C 1
ATOM 820 O O . ASN A 1 117 ? 56.032 31.823 100.295 1.00 21.40 183 ASN A O 1
ATOM 825 N N . MET A 1 118 ? 56.864 31.405 98.233 1.00 23.72 184 MET A N 1
ATOM 826 C CA . MET A 1 118 ? 58.196 31.938 98.507 1.00 27.93 184 MET A CA 1
ATOM 827 C C . MET A 1 118 ? 58.459 33.273 97.850 1.00 27.01 184 MET A C 1
ATOM 828 O O . MET A 1 118 ? 59.384 33.967 98.253 1.00 27.13 184 MET A O 1
ATOM 833 N N . LYS A 1 119 ? 57.657 33.650 96.853 1.00 24.88 185 LYS A N 1
ATOM 834 C CA . LYS A 1 119 ? 57.989 34.839 96.072 1.00 26.14 185 LYS A CA 1
ATOM 835 C C . LYS A 1 119 ? 56.898 35.906 95.971 1.00 28.86 185 LYS A C 1
ATOM 836 O O . LYS A 1 119 ? 57.122 36.954 95.350 1.00 27.53 185 LYS A O 1
ATOM 842 N N . ALA A 1 120 ? 55.728 35.670 96.566 1.00 22.18 186 ALA A N 1
ATOM 843 C CA . ALA A 1 120 ? 54.621 36.625 96.421 1.00 21.31 186 ALA A CA 1
ATOM 844 C C . ALA A 1 120 ? 54.355 37.426 97.686 1.00 21.72 186 ALA A C 1
ATOM 845 O O . ALA A 1 120 ? 53.367 38.154 97.766 1.00 24.86 186 ALA A O 1
ATOM 847 N N . TRP A 1 121 ? 55.206 37.285 98.689 1.00 18.59 187 TRP A N 1
ATOM 848 C CA . TRP A 1 121 ? 54.996 38.027 99.925 1.00 22.79 187 TRP A CA 1
ATOM 849 C C . TRP A 1 121 ? 55.573 39.436 99.775 1.00 25.99 187 TRP A C 1
ATOM 850 O O . TRP A 1 121 ? 56.461 39.654 98.948 1.00 26.04 187 TRP A O 1
ATOM 861 N N . PRO A 1 122 ? 55.065 40.400 100.553 1.00 28.95 188 PRO A N 1
ATOM 862 C CA . PRO A 1 122 ? 55.662 41.739 100.493 1.00 28.43 188 PRO A CA 1
ATOM 863 C C . PRO A 1 122 ? 56.936 41.844 101.326 1.00 25.44 188 PRO A C 1
ATOM 864 O O . PRO A 1 122 ? 57.177 41.005 102.171 1.00 22.85 188 PRO A O 1
ATOM 868 N N . GLU A 1 123 ? 57.723 42.894 101.098 1.00 28.94 189 GLU A N 1
ATOM 869 C CA . GLU A 1 123 ? 58.927 43.153 101.896 1.00 26.58 189 GLU A CA 1
ATOM 870 C C . GLU A 1 123 ? 58.581 43.327 103.354 1.00 27.49 189 GLU A C 1
ATOM 871 O O . GLU A 1 123 ? 59.284 42.870 104.256 1.00 26.08 189 GLU A O 1
ATOM 877 N N . ILE A 1 124 ? 57.476 44.016 103.580 1.00 21.50 190 ILE A N 1
ATOM 878 C CA . ILE A 1 124 ? 56.992 44.280 104.910 1.00 24.15 190 ILE A CA 1
ATOM 879 C C . ILE A 1 124 ? 55.523 43.880 104.967 1.00 24.90 190 ILE A C 1
ATOM 880 O O . ILE A 1 124 ? 54.748 44.287 104.101 1.00 24.68 190 ILE A O 1
ATOM 885 N N . MET A 1 125 ? 55.158 43.063 105.950 1.00 25.75 191 MET A N 1
ATOM 886 C CA . MET A 1 125 ? 53.769 42.628 106.100 1.00 30.95 191 MET A CA 1
ATOM 887 C C . MET A 1 125 ? 52.825 43.824 106.263 1.00 33.77 191 MET A C 1
ATOM 888 O O . MET A 1 125 ? 53.124 44.756 107.008 1.00 32.21 191 MET A O 1
ATOM 893 N N . SER A 1 126 ? 51.680 43.786 105.577 1.00 35.02 192 SER A N 1
ATOM 894 C CA . SER A 1 126 ? 50.719 44.882 105.650 1.00 32.73 192 SER A CA 1
ATOM 895 C C . SER A 1 126 ? 50.070 44.945 107.026 1.00 33.51 192 SER A C 1
ATOM 896 O O . SER A 1 126 ? 49.968 43.930 107.733 1.00 30.22 192 SER A O 1
ATOM 899 N N . ASP A 1 127 ? 49.629 46.135 107.420 1.00 34.99 193 ASP A N 1
ATOM 900 C CA . ASP A 1 127 ? 48.975 46.273 108.718 1.00 41.10 193 ASP A CA 1
ATOM 901 C C . ASP A 1 127 ?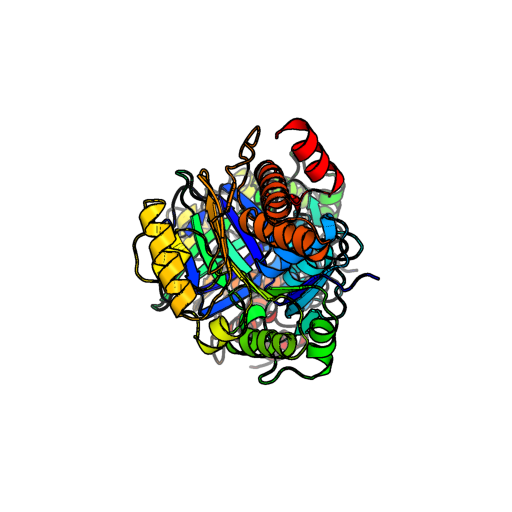 47.754 45.363 108.814 1.00 30.31 193 ASP A C 1
ATOM 902 O O . ASP A 1 127 ? 47.452 44.863 109.897 1.00 34.17 193 ASP A O 1
ATOM 907 N N . ASP A 1 128 ? 47.076 45.135 107.686 1.00 34.40 194 ASP A N 1
ATOM 908 C CA . ASP A 1 128 ? 45.875 44.287 107.647 1.00 33.66 194 ASP A CA 1
ATOM 909 C C . ASP A 1 128 ? 46.175 42.857 108.038 1.00 30.98 194 ASP A C 1
ATOM 910 O O . ASP A 1 128 ? 45.451 42.258 108.837 1.00 30.33 194 ASP A O 1
ATOM 915 N N . ASP A 1 129 ? 47.223 42.308 107.434 1.00 26.60 195 ASP A N 1
ATOM 916 C CA . ASP A 1 129 ? 47.648 40.953 107.746 1.00 27.77 195 ASP A CA 1
ATOM 917 C C . ASP A 1 129 ? 48.025 40.866 109.218 1.00 28.87 195 ASP A C 1
ATOM 918 O O . ASP A 1 129 ? 47.671 39.907 109.904 1.00 28.47 195 ASP A O 1
ATOM 923 N N . LEU A 1 130 ? 48.735 41.865 109.729 1.00 26.25 196 LEU A N 1
ATOM 924 C CA . LEU A 1 130 ? 49.175 41.745 111.112 1.00 26.70 196 LEU A CA 1
ATOM 925 C C . LEU A 1 130 ? 47.998 41.867 112.067 1.00 25.51 196 LEU A C 1
ATOM 926 O O . LEU A 1 130 ? 48.033 41.351 113.180 1.00 25.84 196 LEU A O 1
ATOM 931 N N . GLU A 1 131 ? 46.933 42.521 111.619 1.00 26.21 197 GLU A N 1
ATOM 932 C CA . GLU A 1 131 ? 45.783 42.725 112.474 1.00 24.23 197 GLU A CA 1
ATOM 933 C C . GLU A 1 131 ? 45.063 41.404 112.765 1.00 24.36 197 GLU A C 1
ATOM 934 O O . GLU A 1 131 ? 44.616 41.173 113.883 1.00 24.45 197 GLU A O 1
ATOM 940 N N . ILE A 1 132 ? 44.957 40.519 111.779 1.00 22.86 198 ILE A N 1
ATOM 941 C CA . ILE A 1 132 ? 44.287 39.243 112.039 1.00 21.76 198 ILE A CA 1
ATOM 942 C C . ILE A 1 132 ? 45.107 38.386 113.020 1.00 22.18 198 ILE A C 1
ATOM 943 O O . ILE A 1 132 ? 44.531 37.701 113.865 1.00 25.51 198 ILE A O 1
ATOM 948 N N . VAL A 1 133 ? 46.434 38.451 112.960 1.00 22.07 199 VAL A N 1
ATOM 949 C CA . VAL A 1 133 ? 47.217 37.652 113.912 1.00 21.85 199 VAL A CA 1
ATOM 950 C C . VAL A 1 133 ? 47.193 38.255 115.319 1.00 23.28 199 VAL A C 1
ATOM 951 O O . VAL A 1 133 ? 47.214 37.507 116.309 1.00 22.42 199 VAL A O 1
ATOM 955 N N . ARG A 1 134 ? 47.103 39.586 115.433 1.00 23.39 200 ARG A N 1
ATOM 956 C CA . ARG A 1 134 ? 46.957 40.212 116.757 1.00 23.57 200 ARG A CA 1
ATOM 957 C C . ARG A 1 134 ? 45.648 39.857 117.431 1.00 28.14 200 ARG A C 1
ATOM 958 O O . ARG A 1 134 ? 45.532 39.912 118.655 1.00 29.89 200 ARG A O 1
ATOM 966 N N . ASN A 1 135 ? 44.645 39.543 116.627 1.00 24.89 201 ASN A N 1
ATOM 967 C CA . ASN A 1 135 ? 43.314 39.260 117.143 1.00 28.42 201 ASN A CA 1
ATOM 968 C C . ASN A 1 135 ? 43.044 37.770 117.236 1.00 25.48 201 ASN A C 1
ATOM 969 O O . ASN A 1 135 ? 41.902 37.335 117.483 1.00 28.12 201 ASN A O 1
ATOM 974 N N . ALA A 1 136 ? 44.098 36.992 117.041 1.00 24.69 202 ALA A N 1
ATOM 975 C CA . ALA A 1 136 ? 43.994 35.537 117.045 1.00 25.01 202 ALA A CA 1
ATOM 976 C C . ALA A 1 136 ? 43.924 34.975 118.454 1.00 25.07 202 ALA A C 1
ATOM 977 O O . ALA A 1 136 ? 44.347 35.632 119.411 1.00 27.54 202 ALA A O 1
ATOM 979 N N . GLY A 1 137 ? 43.386 33.761 118.581 1.00 22.64 203 GLY A N 1
ATOM 980 C CA . GLY A 1 137 ? 43.473 33.021 119.828 1.00 26.94 203 GLY A CA 1
ATOM 981 C C . GLY A 1 137 ? 44.802 32.286 119.872 1.00 27.44 203 GLY A C 1
ATOM 982 O O . GLY A 1 137 ? 45.438 32.141 120.921 1.00 25.27 203 GLY A O 1
ATOM 983 N N . ILE A 1 138 ? 45.217 31.814 118.706 1.00 21.73 204 ILE A N 1
ATOM 984 C CA . ILE A 1 138 ? 46.499 31.153 118.561 1.00 18.29 204 ILE A CA 1
ATOM 985 C C . ILE A 1 138 ? 46.899 31.229 117.101 1.00 23.59 204 ILE A C 1
ATOM 986 O O . ILE A 1 138 ? 46.021 31.314 116.225 1.00 18.33 204 ILE A O 1
ATOM 991 N N . VAL A 1 139 ? 48.210 31.234 116.852 1.00 19.13 205 VAL A N 1
ATOM 992 C CA . VAL A 1 139 ? 48.775 31.338 115.513 1.00 19.21 205 VAL A CA 1
ATOM 993 C C . VAL A 1 139 ? 49.700 30.158 115.187 1.00 24.03 205 VAL A C 1
ATOM 994 O O . VAL A 1 139 ? 50.523 29.768 116.013 1.00 21.91 205 VAL A O 1
ATOM 998 N N . LEU A 1 140 ? 49.565 29.600 113.982 1.00 18.73 206 LEU A N 1
ATOM 999 C CA . LEU A 1 140 ? 50.408 28.491 113.531 1.00 19.62 206 LEU A CA 1
ATOM 1000 C C . LEU A 1 140 ? 51.248 28.913 112.346 1.00 20.57 206 LEU A C 1
ATOM 1001 O O . LEU A 1 140 ? 50.706 29.413 111.346 1.00 17.85 206 LEU A O 1
ATOM 1006 N N . LEU A 1 141 ? 52.558 28.687 112.454 1.00 16.74 207 LEU A N 1
ATOM 1007 C CA . LEU A 1 141 ? 53.512 28.895 111.376 1.00 17.14 207 LEU A CA 1
ATOM 1008 C C . LEU A 1 141 ? 54.184 27.572 110.973 1.00 20.11 207 LEU A C 1
ATOM 1009 O O . LEU A 1 141 ? 54.186 26.615 111.750 1.00 19.70 207 LEU A O 1
ATOM 1014 N N . GLN A 1 142 ? 54.741 27.525 109.766 1.00 17.60 208 GLN A N 1
ATOM 1015 C CA . GLN A 1 142 ? 55.627 26.432 109.342 1.00 21.28 208 GLN A CA 1
ATOM 1016 C C . GLN A 1 142 ? 56.827 27.037 108.647 1.00 20.87 208 GLN A C 1
ATOM 1017 O O . GLN A 1 142 ? 57.014 28.252 108.673 1.00 22.65 208 GLN A O 1
ATOM 1023 N N . ARG A 1 143 ? 57.633 26.208 107.991 1.00 20.00 209 ARG A N 1
ATOM 1024 C CA . ARG A 1 143 ? 58.822 26.726 107.315 1.00 22.72 209 ARG A CA 1
ATOM 1025 C C . ARG A 1 143 ? 58.774 26.545 105.798 1.00 27.05 209 ARG A C 1
ATOM 1026 O O . ARG A 1 143 ? 59.762 26.153 105.171 1.00 25.78 209 ARG A O 1
ATOM 1034 N N . GLU A 1 144 ? 57.618 26.835 105.207 1.00 20.89 210 GLU A N 1
ATOM 1035 C CA . GLU A 1 144 ? 57.483 26.759 103.751 1.00 20.89 210 GLU A CA 1
ATOM 1036 C C . GLU A 1 144 ? 57.156 28.133 103.153 1.00 24.09 210 GLU A C 1
ATOM 1037 O O . GLU A 1 144 ? 56.688 28.235 102.011 1.00 21.29 210 GLU A O 1
ATOM 1043 N N . ILE A 1 145 ? 57.375 29.183 103.942 1.00 20.99 211 ILE A N 1
ATOM 1044 C CA . ILE A 1 145 ? 57.341 30.564 103.458 1.00 19.85 211 ILE A CA 1
ATOM 1045 C C . ILE A 1 145 ? 58.615 31.265 103.967 1.00 24.48 211 ILE A C 1
ATOM 1046 O O . ILE A 1 145 ? 59.321 30.692 104.796 1.00 24.12 211 ILE A O 1
ATOM 1051 N N . PRO A 1 146 ? 58.928 32.485 103.470 1.00 21.50 212 PRO A N 1
ATOM 1052 C CA . PRO A 1 146 ? 60.199 33.079 103.930 1.00 24.53 212 PRO A CA 1
ATOM 1053 C C . PRO A 1 146 ? 60.279 33.340 105.435 1.00 21.90 212 PRO A C 1
ATOM 1054 O O . PRO A 1 146 ? 59.287 33.694 106.073 1.00 21.52 212 PRO A O 1
ATOM 1058 N N . ASP A 1 147 ? 61.482 33.171 105.989 1.00 26.20 213 ASP A N 1
ATOM 1059 C CA . ASP A 1 147 ? 61.779 33.539 107.371 1.00 24.09 213 ASP A CA 1
ATOM 1060 C C . ASP A 1 147 ? 61.337 34.963 107.707 1.00 16.96 213 ASP A C 1
ATOM 1061 O O . ASP A 1 147 ? 60.869 35.226 108.811 1.00 21.33 213 ASP A O 1
ATOM 1066 N N . SER A 1 148 ? 61.529 35.869 106.767 1.00 20.41 214 SER A N 1
ATOM 1067 C CA . SER A 1 148 ? 61.130 37.265 106.944 1.00 23.47 214 SER A CA 1
ATOM 1068 C C . SER A 1 148 ? 59.685 37.379 107.446 1.00 25.96 214 SER A C 1
ATOM 1069 O O . SER A 1 148 ? 59.392 38.076 108.419 1.00 21.01 214 SER A O 1
ATOM 1072 N N . ILE A 1 149 ? 58.778 36.663 106.789 1.00 20.52 215 ILE A N 1
ATOM 1073 C CA . ILE A 1 149 ? 57.361 36.745 107.135 1.00 20.40 215 ILE A CA 1
ATOM 1074 C C . ILE A 1 149 ? 57.043 36.115 108.471 1.00 19.08 215 ILE A C 1
ATOM 1075 O O . ILE A 1 149 ? 56.307 36.686 109.274 1.00 23.76 215 ILE A O 1
ATOM 1080 N N . ASN A 1 150 ? 57.597 34.927 108.715 1.00 19.36 216 ASN A N 1
ATOM 1081 C CA . ASN A 1 150 ? 57.433 34.265 109.997 1.00 17.18 216 ASN A CA 1
ATOM 1082 C C . ASN A 1 150 ? 57.894 35.159 111.153 1.00 21.31 216 ASN A C 1
ATOM 1083 O O . ASN A 1 150 ? 57.278 35.196 112.208 1.00 20.85 216 ASN A O 1
ATOM 1088 N N . ILE A 1 151 ? 58.992 35.864 110.939 1.00 20.50 217 ILE A N 1
ATOM 1089 C CA . ILE A 1 151 ? 59.559 36.702 111.999 1.00 20.43 217 ILE A CA 1
ATOM 1090 C C . ILE A 1 151 ? 58.655 37.909 112.294 1.00 19.09 217 ILE A C 1
ATOM 1091 O O . ILE A 1 151 ? 58.351 38.222 113.453 1.00 22.89 217 ILE A O 1
ATOM 1096 N N . GLN A 1 152 ? 58.185 38.560 111.243 1.00 21.39 218 GLN A N 1
ATOM 1097 C CA . GLN A 1 152 ? 57.265 39.683 111.413 1.00 20.69 218 GLN A CA 1
ATOM 1098 C C . GLN A 1 152 ? 55.953 39.262 112.077 1.00 24.19 218 GLN A C 1
ATOM 1099 O O . GLN A 1 152 ? 55.458 39.953 112.950 1.00 22.11 218 GLN A O 1
ATOM 1105 N N . VAL A 1 153 ? 55.388 38.120 111.686 1.00 19.94 219 VAL A N 1
ATOM 1106 C CA . VAL A 1 153 ? 54.217 37.631 112.399 1.00 18.06 2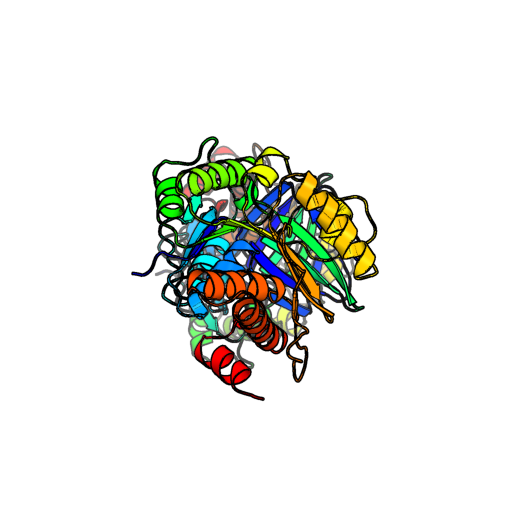19 VAL A CA 1
ATOM 1107 C C . VAL A 1 153 ? 54.534 37.335 113.881 1.00 20.76 219 VAL A C 1
ATOM 1108 O O . VAL A 1 153 ? 53.789 37.739 114.786 1.00 22.69 219 VAL A O 1
ATOM 1112 N N . ALA A 1 154 ? 55.643 36.641 114.117 1.00 21.57 220 ALA A N 1
ATOM 1113 C CA . ALA A 1 154 ? 56.050 36.249 115.472 1.00 23.16 220 ALA A CA 1
ATOM 1114 C C . ALA A 1 154 ? 56.203 37.456 116.392 1.00 23.96 220 ALA A C 1
ATOM 1115 O O . ALA A 1 154 ? 55.773 37.425 117.555 1.00 27.94 220 ALA A O 1
ATOM 1117 N N . LYS A 1 155 ? 56.786 38.527 115.866 1.00 24.73 221 LYS A N 1
ATOM 1118 C CA . LYS A 1 155 ? 56.943 39.758 116.645 1.00 29.57 221 LYS A CA 1
ATOM 1119 C C . LYS A 1 155 ? 55.592 40.386 117.037 1.00 29.34 221 LYS A C 1
ATOM 1120 O O . LYS A 1 155 ? 55.403 40.816 118.178 1.00 26.90 221 LYS A O 1
ATOM 1126 N N . ALA A 1 156 ? 54.650 40.428 116.100 1.00 26.11 222 ALA A N 1
ATOM 1127 C CA . ALA A 1 156 ? 53.338 41.000 116.374 1.00 23.88 222 ALA A CA 1
ATOM 1128 C C . ALA A 1 156 ? 52.558 40.207 117.418 1.00 27.50 222 ALA A C 1
ATOM 1129 O O . ALA A 1 156 ? 51.905 40.790 118.282 1.00 28.16 222 ALA A O 1
ATOM 1131 N N . VAL A 1 157 ? 52.593 38.883 117.324 1.00 26.93 223 VAL A N 1
ATOM 1132 C CA . VAL A 1 157 ? 51.794 38.060 118.233 1.00 27.50 223 VAL A CA 1
ATOM 1133 C C . VAL A 1 157 ? 52.402 38.099 119.631 1.00 29.03 223 VAL A C 1
ATOM 1134 O O . VAL A 1 157 ? 51.686 38.050 120.635 1.00 34.33 223 VAL A O 1
ATOM 1138 N N . LYS A 1 158 ? 53.725 38.195 119.689 1.00 26.38 224 LYS A N 1
ATOM 1139 C CA . LYS A 1 158 ? 54.435 38.278 120.957 1.00 33.86 224 LYS A CA 1
ATOM 1140 C C . LYS A 1 158 ? 54.033 39.552 121.716 1.00 35.09 224 LYS A C 1
ATOM 1141 O O . LYS A 1 158 ? 53.746 39.505 122.914 1.00 34.79 224 LYS A O 1
ATOM 1147 N N . LYS A 1 159 ? 53.987 40.680 121.009 1.00 34.30 225 LYS A N 1
ATOM 1148 C CA . LYS A 1 159 ? 53.542 41.938 121.616 1.00 30.15 225 LYS A CA 1
ATOM 1149 C C . LYS A 1 159 ? 52.070 41.890 122.005 1.00 35.42 225 LYS A C 1
ATOM 1150 O O . LYS A 1 159 ? 51.677 42.497 122.997 1.00 35.19 225 LYS A O 1
ATOM 1156 N N . ALA A 1 160 ? 51.255 41.179 121.229 1.00 30.07 226 ALA A N 1
ATOM 1157 C CA . ALA A 1 160 ? 49.831 41.109 121.521 1.00 29.40 226 ALA A CA 1
ATOM 1158 C C . ALA A 1 160 ? 49.521 40.086 122.608 1.00 28.96 226 ALA A C 1
ATOM 1159 O O . ALA A 1 160 ? 48.388 40.018 123.086 1.00 34.18 226 ALA A O 1
ATOM 1161 N N . GLY A 1 161 ? 50.511 39.276 122.975 1.00 30.38 227 GLY A N 1
ATOM 1162 C CA . GLY A 1 161 ? 50.316 38.244 123.984 1.00 31.47 227 GLY A CA 1
ATOM 1163 C C . GLY A 1 161 ? 49.530 37.055 123.456 1.00 34.45 227 GLY A C 1
ATOM 1164 O O . GLY A 1 161 ? 48.757 36.424 124.181 1.00 32.37 227 GLY A O 1
ATOM 1165 N N . VAL A 1 162 ? 49.737 36.747 122.181 1.00 29.65 228 VAL A N 1
ATOM 1166 C CA . VAL A 1 162 ? 49.046 35.644 121.519 1.00 28.93 228 VAL A CA 1
ATOM 1167 C C . VAL A 1 162 ? 50.009 34.487 121.318 1.00 26.14 228 VAL A C 1
ATOM 1168 O O . VAL A 1 162 ? 51.097 34.685 120.791 1.00 28.35 228 VAL A O 1
ATOM 1172 N N . PRO A 1 163 ? 49.620 33.273 121.739 1.00 26.11 229 PRO A N 1
ATOM 1173 C CA . PRO A 1 163 ? 50.558 32.157 121.586 1.00 26.52 229 PRO A CA 1
ATOM 1174 C C . PRO A 1 163 ? 50.780 31.802 120.117 1.00 29.20 229 PRO A C 1
ATOM 1175 O O . PRO A 1 163 ? 49.834 31.876 119.315 1.00 22.93 229 PRO A O 1
ATOM 1179 N N . VAL A 1 164 ? 52.015 31.451 119.775 1.00 26.99 230 VAL A N 1
ATOM 1180 C CA . VAL A 1 164 ? 52.333 31.030 118.424 1.00 27.83 230 VAL A CA 1
ATOM 1181 C C . VAL A 1 164 ? 53.126 29.715 118.425 1.00 29.03 230 VAL A C 1
ATOM 1182 O O . VAL A 1 164 ? 54.023 29.489 119.258 1.00 24.39 230 VAL A O 1
ATOM 1186 N N . ILE A 1 165 ? 52.760 28.839 117.498 1.00 22.95 231 ILE A N 1
ATOM 1187 C CA . ILE A 1 165 ? 53.465 27.573 117.302 1.00 23.10 231 ILE A CA 1
ATOM 1188 C C . ILE A 1 165 ? 54.190 27.591 115.966 1.00 26.91 231 ILE A C 1
ATOM 1189 O O . ILE A 1 165 ? 53.606 27.978 114.943 1.00 24.09 231 ILE A O 1
ATOM 1194 N N . LEU A 1 166 ? 55.467 27.204 115.978 1.00 23.72 232 LEU A N 1
ATOM 1195 C CA . LEU A 1 166 ? 56.243 27.042 114.763 1.00 18.90 232 LEU A CA 1
ATOM 1196 C C . LEU A 1 166 ? 56.513 25.561 114.443 1.00 30.85 232 LEU A C 1
ATOM 1197 O O . LEU A 1 166 ? 57.310 24.908 115.123 1.00 25.54 232 LEU A O 1
ATOM 1202 N N . ASP A 1 167 ? 55.851 25.045 113.407 1.00 25.42 233 ASP A N 1
ATOM 1203 C CA . ASP A 1 167 ? 56.147 23.725 112.833 1.00 26.49 233 ASP A CA 1
ATOM 1204 C C . ASP A 1 167 ? 57.454 23.802 112.048 1.00 28.87 233 ASP A C 1
ATOM 1205 O O . ASP A 1 167 ? 57.637 24.678 111.212 1.00 27.00 233 ASP A O 1
ATOM 1210 N N . VAL A 1 168 ? 58.388 22.900 112.320 1.00 28.59 234 VAL A N 1
ATOM 1211 C CA . VAL A 1 168 ? 59.693 22.973 111.677 1.00 25.95 234 VAL A CA 1
ATOM 1212 C C . VAL A 1 168 ? 59.643 22.373 110.265 1.00 29.59 234 VAL A C 1
ATOM 1213 O O . VAL A 1 168 ? 60.558 22.545 109.456 1.00 29.73 234 VAL A O 1
ATOM 1217 N N . GLY A 1 169 ? 58.544 21.695 109.955 1.00 30.38 235 GLY A N 1
ATOM 1218 C CA . GLY A 1 169 ? 58.393 21.097 108.640 1.00 33.08 235 GLY A CA 1
ATOM 1219 C C . GLY A 1 169 ? 58.516 22.119 107.524 1.00 33.18 235 GLY A C 1
ATOM 1220 O O . GLY A 1 169 ? 57.983 23.225 107.616 1.00 27.38 235 GLY A O 1
ATOM 1221 N N . GLY A 1 170 ? 59.223 21.745 106.463 1.00 30.69 236 GLY A N 1
ATOM 1222 C CA . GLY A 1 170 ? 59.457 22.644 105.354 1.00 29.94 236 GLY A CA 1
ATOM 1223 C C . GLY A 1 170 ? 60.912 22.600 104.935 1.00 39.45 236 GLY A C 1
ATOM 1224 O O . GLY A 1 170 ? 61.510 21.528 104.865 1.00 41.68 236 GLY A O 1
ATOM 1225 N N . MET A 1 171 ? 61.492 23.761 104.667 1.00 36.43 237 MET A N 1
ATOM 1226 C CA . MET A 1 171 ? 62.875 23.813 104.217 1.00 44.72 237 MET A CA 1
ATOM 1227 C C . MET A 1 171 ? 63.829 23.402 105.336 1.00 47.52 237 MET A C 1
ATOM 1228 O O . MET A 1 171 ? 63.529 23.561 106.522 1.00 45.40 237 MET A O 1
ATOM 1233 N N . ASP A 1 172 ? 64.974 22.851 104.946 1.00 51.55 238 ASP A N 1
ATOM 1234 C CA . ASP A 1 172 ? 65.926 22.317 105.910 1.00 53.68 238 ASP A CA 1
ATOM 1235 C C . ASP A 1 172 ? 67.094 23.272 106.118 1.00 55.74 238 ASP A C 1
ATOM 1236 O O . ASP A 1 172 ? 68.249 22.854 106.191 1.00 57.65 238 ASP A O 1
ATOM 1241 N N . THR A 1 173 ? 66.776 24.559 106.211 1.00 54.39 239 THR A N 1
ATOM 1242 C CA . THR A 1 173 ? 67.761 25.589 106.525 1.00 50.74 239 THR A CA 1
ATOM 1243 C C . THR A 1 173 ? 67.776 25.820 108.034 1.00 48.08 239 THR A C 1
ATOM 1244 O O . THR A 1 173 ? 66.868 25.365 108.735 1.00 47.44 239 THR A O 1
ATOM 1248 N N . PRO A 1 174 ? 68.806 26.510 108.553 1.00 48.72 240 PRO A N 1
ATOM 1249 C CA . PRO A 1 174 ? 68.762 26.805 109.991 1.00 45.65 240 PRO A CA 1
ATOM 1250 C C . PRO A 1 174 ? 67.660 27.805 110.348 1.00 42.24 240 PRO A C 1
ATOM 1251 O O . PRO A 1 174 ? 67.316 28.656 109.532 1.00 45.20 240 PRO A O 1
ATOM 1255 N N . ILE A 1 175 ? 67.119 27.691 111.555 1.00 37.00 241 ILE A N 1
ATOM 1256 C CA . ILE A 1 175 ? 66.108 28.618 112.036 1.00 40.00 241 ILE A CA 1
ATOM 1257 C C . ILE A 1 175 ? 66.762 29.836 112.679 1.00 40.68 241 ILE A C 1
ATOM 1258 O O . ILE A 1 175 ? 67.552 29.694 113.610 1.00 42.21 241 ILE A O 1
ATOM 1263 N N . PRO A 1 176 ? 66.438 31.041 112.185 1.00 42.74 242 PRO A N 1
ATOM 1264 C CA . PRO A 1 176 ? 67.041 32.261 112.741 1.00 40.49 242 PRO A CA 1
ATOM 1265 C C . PRO A 1 176 ? 66.711 32.435 114.222 1.00 43.59 242 PRO A C 1
ATOM 1266 O O . PRO A 1 176 ? 65.585 32.160 114.642 1.00 39.12 242 PRO A O 1
ATOM 1270 N N . ASN A 1 177 ? 67.678 32.888 115.013 1.00 42.45 243 ASN A N 1
ATOM 1271 C CA . ASN A 1 177 ? 67.470 32.937 116.451 1.00 43.96 243 ASN A CA 1
ATOM 1272 C C . ASN A 1 177 ? 66.352 33.903 116.841 1.00 39.84 243 ASN A C 1
ATOM 1273 O O . ASN A 1 177 ? 65.676 33.697 117.844 1.00 39.37 243 ASN A O 1
ATOM 1278 N N . GLU A 1 178 ? 66.138 34.922 116.033 1.00 40.73 244 GLU A N 1
ATOM 1279 C CA . GLU A 1 178 ? 65.077 35.920 116.290 1.00 41.89 244 GLU A CA 1
ATOM 1280 C C . GLU A 1 178 ? 63.701 35.276 116.104 1.00 39.69 244 GLU A C 1
ATOM 1281 O O . GLU A 1 178 ? 62.734 35.798 116.641 1.00 38.89 244 GLU A O 1
ATOM 1287 N N . LEU A 1 179 ? 63.632 34.197 115.334 1.00 38.77 245 LEU A N 1
ATOM 1288 C CA . LEU A 1 179 ? 62.356 33.472 115.178 1.00 33.61 245 LEU A CA 1
ATOM 1289 C C . LEU A 1 179 ? 62.187 32.597 116.418 1.00 35.53 245 LEU A C 1
ATOM 1290 O O . LEU A 1 179 ? 61.163 32.650 117.050 1.00 34.17 245 LEU A O 1
ATOM 1295 N N . LEU A 1 180 ? 63.220 31.842 116.755 1.00 35.19 246 LEU A N 1
ATOM 1296 C CA . LEU A 1 180 ? 63.181 30.990 117.942 1.00 36.75 246 LEU A CA 1
ATOM 1297 C C . LEU A 1 180 ? 62.810 31.758 119.214 1.00 38.60 246 LEU A C 1
ATOM 1298 O O . LEU A 1 180 ? 62.057 31.264 120.063 1.00 33.29 246 LEU A O 1
ATOM 1303 N N . ASP A 1 181 ? 63.338 32.974 119.331 1.00 38.64 247 ASP A N 1
ATOM 1304 C CA . ASP A 1 181 ? 63.127 33.798 120.520 1.00 37.39 247 ASP A CA 1
ATOM 1305 C C . ASP A 1 181 ? 61.732 34.398 120.599 1.00 40.00 247 ASP A C 1
ATOM 1306 O O . ASP A 1 181 ? 61.340 34.911 121.644 1.00 39.98 247 ASP A O 1
ATOM 1311 N N . SER A 1 182 ? 60.993 34.354 119.493 1.00 35.18 248 SER A N 1
ATOM 1312 C CA . SER A 1 182 ? 59.693 35.011 119.437 1.00 34.83 248 SER A CA 1
ATOM 1313 C C . SER A 1 182 ? 58.519 34.048 119.406 1.00 36.39 248 SER A C 1
ATOM 1314 O O . SER A 1 182 ? 57.369 34.490 119.368 1.00 36.44 248 SER A O 1
ATOM 1317 N N . ILE A 1 183 ? 58.799 32.745 119.419 1.00 33.78 249 ILE A N 1
ATOM 1318 C CA . ILE A 1 183 ? 57.732 31.747 119.361 1.00 31.38 249 ILE A CA 1
ATOM 1319 C C . ILE A 1 183 ? 57.507 31.109 120.720 1.00 31.66 249 ILE A C 1
ATOM 1320 O O . ILE A 1 183 ? 58.413 31.063 121.545 1.00 35.17 249 ILE A O 1
ATOM 1325 N N . ASP A 1 184 ? 56.291 30.630 120.951 1.00 30.14 250 ASP A N 1
ATOM 1326 C CA . ASP A 1 184 ? 55.960 29.987 122.207 1.00 30.61 250 ASP A CA 1
ATOM 1327 C C . ASP A 1 184 ? 56.320 28.501 122.177 1.00 34.15 250 ASP A C 1
ATOM 1328 O O . ASP A 1 184 ? 56.951 27.977 123.095 1.00 32.51 250 ASP A O 1
ATOM 1333 N N . ILE A 1 185 ? 55.908 27.825 121.113 1.00 27.77 251 ILE A N 1
ATOM 1334 C CA . ILE A 1 185 ? 56.075 26.384 121.001 1.00 25.03 251 ILE A CA 1
ATOM 1335 C C . ILE A 1 185 ? 56.773 26.027 119.691 1.00 29.46 251 ILE A C 1
ATOM 1336 O O . ILE A 1 185 ? 56.321 26.423 118.597 1.00 27.90 251 ILE A O 1
ATOM 1341 N N . LEU A 1 186 ? 57.884 25.302 119.790 1.00 28.56 252 LEU A N 1
ATOM 1342 C CA . LEU A 1 186 ? 58.546 24.766 118.603 1.00 29.44 252 LEU A CA 1
ATOM 1343 C C . LEU A 1 186 ? 58.033 23.343 118.391 1.00 31.25 252 LEU A C 1
ATOM 1344 O O . LEU A 1 186 ? 57.829 22.600 119.360 1.00 31.57 252 LEU A O 1
ATOM 1349 N N . SER A 1 187 ? 57.807 22.956 117.140 1.00 28.18 253 SER A N 1
ATOM 1350 C CA . SER A 1 187 ? 57.243 21.626 116.886 1.00 28.02 253 SER A CA 1
ATOM 1351 C C . SER A 1 187 ? 57.972 20.885 115.768 1.00 32.98 253 SER A C 1
ATOM 1352 O O . SER A 1 187 ? 57.586 20.971 114.597 1.00 29.87 253 SER A O 1
ATOM 1355 N N . PRO A 1 188 ? 59.036 20.151 116.129 1.00 28.64 254 PRO A N 1
ATOM 1356 C CA . PRO A 1 188 ? 59.795 19.348 115.171 1.00 32.26 254 PRO A CA 1
ATOM 1357 C C . PRO A 1 188 ? 59.432 17.869 115.274 1.00 28.50 254 PRO A C 1
ATOM 1358 O O . PRO A 1 188 ? 58.900 17.444 116.303 1.00 29.82 254 PRO A O 1
ATOM 1362 N N . ASN A 1 189 ? 59.680 17.097 114.223 1.00 29.01 255 ASN A N 1
ATOM 1363 C CA . ASN A 1 189 ? 59.685 15.652 114.395 1.00 33.94 255 ASN A CA 1
ATOM 1364 C C . ASN A 1 189 ? 61.091 15.255 114.853 1.00 37.61 255 ASN A C 1
ATOM 1365 O O . ASN A 1 189 ? 61.957 16.125 114.990 1.00 33.05 255 ASN A O 1
ATOM 1370 N N . GLU A 1 190 ? 61.320 13.964 115.094 1.00 34.61 256 GLU A N 1
ATOM 1371 C CA . GLU A 1 190 ? 62.620 13.498 115.588 1.00 40.64 256 GLU A CA 1
ATOM 1372 C C . GLU A 1 190 ? 63.783 13.881 114.675 1.00 37.51 256 GLU A C 1
ATOM 1373 O O . GLU A 1 190 ? 64.839 14.287 115.152 1.00 41.17 256 GLU A O 1
ATOM 1379 N N . THR A 1 191 ? 63.590 13.774 113.366 1.00 36.40 257 THR A N 1
ATOM 1380 C CA . THR A 1 191 ? 64.648 14.103 112.415 1.00 33.97 257 THR A CA 1
ATOM 1381 C C . THR A 1 191 ? 64.936 15.605 112.352 1.00 40.65 257 THR A C 1
ATOM 1382 O O . THR A 1 191 ? 66.089 16.027 112.201 1.00 36.10 257 THR A O 1
ATOM 1386 N N . GLU A 1 192 ? 63.880 16.406 112.466 1.00 36.07 258 GLU A N 1
ATOM 1387 C CA . GLU A 1 192 ? 64.013 17.857 112.467 1.00 37.80 258 GLU A CA 1
ATOM 1388 C C . GLU A 1 192 ? 64.653 18.367 113.755 1.00 38.23 258 GLU A C 1
ATOM 1389 O O . GLU A 1 192 ? 65.404 19.337 113.736 1.00 35.82 258 GLU A O 1
ATOM 1395 N N . LEU A 1 193 ? 64.330 17.721 114.872 1.00 35.53 259 LEU A N 1
ATOM 1396 C CA . LEU A 1 193 ? 64.924 18.081 116.156 1.00 36.89 259 LEU A CA 1
ATOM 1397 C C . LEU A 1 193 ? 66.443 17.873 116.117 1.00 41.44 259 LEU A C 1
ATOM 1398 O O . LEU A 1 193 ? 67.208 18.694 116.618 1.00 42.03 259 LEU A O 1
ATOM 1403 N N . SER A 1 194 ? 66.870 16.782 115.494 1.00 39.08 260 SER A N 1
ATOM 1404 C CA . SER A 1 194 ? 68.290 16.487 115.346 1.00 42.06 260 SER A CA 1
ATOM 1405 C C . SER A 1 194 ? 69.017 17.492 114.454 1.00 44.73 260 SER A C 1
ATOM 1406 O O . SER A 1 194 ? 70.138 17.900 114.752 1.00 45.61 260 SER A O 1
ATOM 1409 N N . ARG A 1 195 ? 68.383 17.885 113.355 1.00 43.70 261 ARG A N 1
ATOM 1410 C CA . ARG A 1 195 ? 69.044 18.736 112.374 1.00 44.79 261 ARG A CA 1
ATOM 1411 C C . ARG A 1 195 ? 69.311 20.134 112.924 1.00 42.98 261 ARG A C 1
ATOM 1412 O O . ARG A 1 195 ? 70.330 20.744 112.610 1.00 46.48 261 ARG A O 1
ATOM 1420 N N . LEU A 1 196 ? 68.407 20.645 113.750 1.00 44.92 262 LEU A N 1
ATOM 1421 C CA . LEU A 1 196 ? 68.581 22.006 114.249 1.00 49.81 262 LEU A CA 1
ATOM 1422 C C . LEU A 1 196 ? 69.396 22.054 115.545 1.00 49.40 262 LEU A C 1
ATOM 1423 O O . LEU A 1 196 ? 69.871 23.120 115.926 1.00 50.97 262 LEU A O 1
ATOM 1428 N N . THR A 1 197 ? 69.571 20.912 116.211 1.00 47.59 263 THR A N 1
ATOM 1429 C CA . THR A 1 197 ? 70.389 20.873 117.431 1.00 51.09 263 THR A CA 1
ATOM 1430 C C . THR A 1 197 ? 71.747 20.204 117.232 1.00 51.34 263 THR A C 1
ATOM 1431 O O . THR A 1 197 ? 72.628 20.323 118.085 1.00 52.98 263 THR A O 1
ATOM 1435 N N . GLY A 1 198 ? 71.909 19.497 116.117 1.00 51.74 264 GLY A N 1
ATOM 1436 C CA . GLY A 1 198 ? 73.111 18.717 115.870 1.00 52.88 264 GLY A CA 1
ATOM 1437 C C . GLY A 1 198 ? 73.354 17.666 116.942 1.00 52.68 264 GLY A C 1
ATOM 1438 O O . GLY A 1 198 ? 74.493 17.388 117.311 1.00 56.85 264 GLY A O 1
ATOM 1439 N N . MET A 1 199 ? 72.274 17.084 117.447 1.00 52.20 265 MET A N 1
ATOM 1440 C CA . MET A 1 199 ? 72.356 16.082 118.503 1.00 51.23 265 MET A CA 1
ATOM 1441 C C . MET A 1 199 ? 71.537 14.860 118.096 1.00 52.65 265 MET A C 1
ATOM 1442 O O . MET A 1 199 ? 70.672 14.966 117.224 1.00 49.27 265 MET A O 1
ATOM 1447 N N . PRO A 1 200 ? 71.818 13.691 118.699 1.00 52.28 266 PRO A N 1
ATOM 1448 C CA . PRO A 1 200 ? 71.048 12.485 118.369 1.00 49.41 266 PRO A CA 1
ATOM 1449 C C . PRO A 1 200 ? 69.636 12.497 118.944 1.00 47.51 266 PRO A C 1
ATOM 1450 O O . PRO A 1 200 ? 69.389 13.124 119.978 1.00 44.98 266 PRO A O 1
ATOM 1454 N N . THR A 1 201 ? 68.716 11.803 118.279 1.00 45.76 267 THR A N 1
ATOM 1455 C CA . THR A 1 201 ? 67.337 11.731 118.753 1.00 44.81 267 THR A CA 1
ATOM 1456 C C . THR A 1 201 ? 66.772 10.320 118.603 1.00 47.25 267 THR A C 1
ATOM 1457 O O . THR A 1 201 ? 65.575 10.146 118.351 1.00 44.70 267 THR A O 1
ATOM 1461 N N . GLU A 1 202 ? 67.644 9.322 118.769 1.00 48.24 268 GLU A N 1
ATOM 1462 C CA . GLU A 1 202 ? 67.266 7.907 118.699 1.00 50.96 268 GLU A CA 1
ATOM 1463 C C . GLU A 1 202 ? 66.536 7.422 119.950 1.00 45.65 268 GLU A C 1
ATOM 1464 O O . GLU A 1 202 ? 65.672 6.550 119.868 1.00 47.09 268 GLU A O 1
ATOM 1470 N N . THR A 1 203 ? 66.889 7.985 121.104 1.00 45.08 269 THR A N 1
ATOM 1471 C CA . THR A 1 203 ? 66.269 7.604 122.376 1.00 44.71 269 THR A CA 1
ATOM 1472 C C . THR A 1 203 ? 65.572 8.788 123.030 1.00 42.48 269 THR A C 1
ATOM 1473 O O . THR A 1 203 ? 65.894 9.939 122.738 1.00 42.58 269 THR A O 1
ATOM 1477 N N . PHE A 1 204 ? 64.652 8.505 123.947 1.00 41.24 270 PHE A N 1
ATOM 1478 C CA . PHE A 1 204 ? 63.936 9.577 124.622 1.00 41.46 270 PHE A CA 1
ATOM 1479 C C . PHE A 1 204 ? 64.859 10.451 125.453 1.00 43.24 270 PHE A C 1
ATOM 1480 O O . PHE A 1 204 ? 64.639 11.655 125.573 1.00 39.22 270 PHE A O 1
ATOM 1488 N N . GLU A 1 205 ? 65.895 9.846 126.027 1.00 44.94 271 GLU A N 1
ATOM 1489 C CA . GLU A 1 205 ? 66.883 10.610 126.776 1.00 41.59 271 GLU A CA 1
ATOM 1490 C C . GLU A 1 205 ? 67.625 11.564 125.849 1.00 39.88 271 GLU A C 1
ATOM 1491 O O . GLU A 1 205 ? 67.869 12.714 126.212 1.00 43.08 271 GLU A O 1
ATOM 1497 N N . GLN A 1 206 ? 67.983 11.088 124.658 1.00 41.70 272 GLN A N 1
ATOM 1498 C CA . GLN A 1 206 ? 68.649 11.928 123.664 1.00 41.31 272 GLN A CA 1
ATOM 1499 C C . GLN A 1 206 ? 67.743 13.058 123.188 1.00 43.85 272 GLN A C 1
ATOM 1500 O O . GLN A 1 206 ? 68.210 14.161 122.896 1.00 44.78 272 GLN A O 1
ATOM 1506 N N . ILE A 1 207 ? 66.453 12.757 123.090 1.00 43.27 273 ILE A N 1
ATOM 1507 C CA . ILE A 1 207 ? 65.455 13.743 122.687 1.00 41.67 273 ILE A CA 1
ATOM 1508 C C . ILE A 1 207 ? 65.365 14.832 123.746 1.00 44.27 273 ILE A C 1
ATOM 1509 O O . ILE A 1 207 ? 65.419 16.022 123.434 1.00 42.76 273 ILE A O 1
ATOM 1514 N N . SER A 1 208 ? 65.257 14.410 125.003 1.00 46.63 274 SER A N 1
ATOM 1515 C CA . SER A 1 208 ? 65.216 15.338 126.126 1.00 46.30 274 SER A CA 1
ATOM 1516 C C . SER A 1 208 ? 66.415 16.275 126.096 1.00 46.53 274 SER A C 1
ATOM 1517 O O . SER A 1 208 ? 66.294 17.462 126.398 1.00 47.44 274 SER A O 1
ATOM 1520 N N . GLN A 1 209 ? 67.568 15.740 125.713 1.00 45.69 275 GLN A N 1
ATOM 1521 C CA . GLN A 1 209 ? 68.799 16.521 125.698 1.00 48.60 275 GLN A CA 1
ATOM 1522 C C . GLN A 1 209 ? 68.827 17.550 124.577 1.00 49.60 275 GLN A C 1
ATOM 1523 O O . GLN A 1 209 ? 69.267 18.682 124.781 1.00 50.26 275 GLN A O 1
ATOM 1529 N N . ALA A 1 210 ? 68.377 17.151 123.391 1.00 48.85 276 ALA A N 1
ATOM 1530 C CA . ALA A 1 210 ? 68.275 18.082 122.273 1.00 47.58 276 ALA A CA 1
ATOM 1531 C C . ALA A 1 210 ? 67.271 19.175 122.616 1.00 45.05 276 ALA A C 1
ATOM 1532 O O . ALA A 1 210 ? 67.484 20.344 122.302 1.00 44.88 276 ALA A O 1
ATOM 1534 N N . VAL A 1 211 ? 66.189 18.783 123.283 1.00 43.65 277 VAL A N 1
ATOM 1535 C CA . VAL A 1 211 ? 65.180 19.727 123.750 1.00 44.83 277 VAL A CA 1
ATOM 1536 C C . VAL A 1 211 ? 65.772 20.707 124.763 1.00 50.71 277 VAL A C 1
ATOM 1537 O O . VAL A 1 211 ? 65.428 21.892 124.766 1.00 48.53 277 VAL A O 1
ATOM 1541 N N . ALA A 1 212 ? 66.668 20.214 125.619 1.00 50.14 278 ALA A N 1
ATOM 1542 C CA . ALA A 1 212 ? 67.376 21.081 126.561 1.00 49.64 278 ALA A CA 1
ATOM 1543 C C . ALA A 1 212 ? 68.150 22.164 125.816 1.00 46.68 278 ALA A C 1
ATOM 1544 O O . ALA A 1 212 ? 68.171 23.316 126.236 1.00 48.20 278 ALA A O 1
ATOM 1546 N N . LYS A 1 213 ? 68.779 21.789 124.705 1.00 46.07 279 LYS A N 1
ATOM 1547 C CA . LYS A 1 213 ? 69.459 22.760 123.854 1.00 46.85 279 LYS A CA 1
ATOM 1548 C C . LYS A 1 213 ? 68.463 23.776 123.280 1.00 54.01 279 LYS A C 1
ATOM 1549 O O . LYS A 1 213 ? 68.810 24.938 123.056 1.00 55.63 279 LYS A O 1
ATOM 1555 N N . CYS A 1 214 ? 67.227 23.335 123.047 1.00 51.38 280 CYS A N 1
ATOM 1556 C CA . CYS A 1 214 ? 66.188 24.220 122.526 1.00 51.10 280 CYS A CA 1
ATOM 1557 C C . CYS A 1 214 ? 65.813 25.280 123.562 1.00 52.13 280 CYS A C 1
ATOM 1558 O O . CYS A 1 214 ? 65.655 26.453 123.225 1.00 51.44 280 CYS A O 1
ATOM 1561 N N . HIS A 1 215 ? 65.671 24.861 124.817 1.00 49.26 281 HIS A N 1
ATOM 1562 C CA . HIS A 1 215 ? 65.381 25.790 125.907 1.00 52.23 281 HIS A CA 1
ATOM 1563 C C . HIS A 1 215 ? 66.452 26.872 125.982 1.00 55.80 281 HIS A C 1
ATOM 1564 O O . HIS A 1 215 ? 66.146 28.062 126.132 1.00 57.72 281 HIS A O 1
ATOM 1571 N N . LYS A 1 216 ? 67.707 26.447 125.864 1.00 57.80 282 LYS A N 1
ATOM 1572 C CA . LYS A 1 216 ? 68.845 27.357 125.915 1.00 58.92 282 LYS A CA 1
ATOM 1573 C C . LYS A 1 216 ? 68.808 28.328 124.741 1.00 59.22 282 LYS A C 1
ATOM 1574 O O . LYS A 1 216 ? 69.172 29.498 124.880 1.00 59.36 282 LYS A O 1
ATOM 1576 N N . LEU A 1 217 ? 68.354 27.842 123.588 1.00 59.14 283 LEU A N 1
ATOM 1577 C CA . LEU A 1 217 ? 68.229 28.688 122.402 1.00 57.87 283 LEU A CA 1
ATOM 1578 C C . LEU A 1 217 ? 67.069 29.689 122.514 1.00 56.36 283 LEU A C 1
ATOM 1579 O O . LEU A 1 217 ? 66.954 30.598 121.693 1.00 58.27 283 LEU A O 1
ATOM 1584 N N . GLY A 1 218 ? 66.215 29.519 123.520 1.00 54.27 284 GLY A N 1
ATOM 1585 C CA . GLY A 1 218 ? 65.172 30.489 123.794 1.00 53.72 284 GLY A CA 1
ATOM 1586 C C . GLY A 1 218 ? 63.744 29.982 123.701 1.00 52.84 284 GLY A C 1
ATOM 1587 O O . GLY A 1 218 ? 62.804 30.774 123.786 1.00 48.85 284 GLY A O 1
ATOM 1588 N N . VAL A 1 219 ? 63.575 28.671 123.543 1.00 52.87 285 VAL A N 1
ATOM 1589 C CA . VAL A 1 219 ? 62.248 28.076 123.383 1.00 42.88 285 VAL A CA 1
ATOM 1590 C C . VAL A 1 219 ? 61.751 27.389 124.654 1.00 43.88 285 VAL A C 1
ATOM 1591 O O . VAL A 1 219 ? 62.275 26.352 125.052 1.00 46.56 285 VAL A O 1
ATOM 1595 N N . LYS A 1 220 ? 60.717 27.945 125.274 1.00 40.62 286 LYS A N 1
ATOM 1596 C CA . LYS A 1 220 ? 60.207 27.392 126.524 1.00 44.96 286 LYS A CA 1
ATOM 1597 C C . LYS A 1 220 ? 59.372 26.120 126.338 1.00 43.49 286 LYS A C 1
ATOM 1598 O O . LYS A 1 220 ? 59.192 25.349 127.284 1.00 37.82 286 LYS A O 1
ATOM 1604 N N . GLN A 1 221 ? 58.848 25.902 125.131 1.00 39.17 287 GLN A N 1
ATOM 1605 C CA . GLN A 1 221 ? 57.994 24.741 124.892 1.00 35.21 287 GLN A CA 1
ATOM 1606 C C . GLN A 1 221 ? 58.324 24.047 123.571 1.00 37.70 287 GLN A C 1
ATOM 1607 O O . GLN A 1 221 ? 58.459 24.694 122.535 1.00 32.06 287 GLN A O 1
ATOM 1613 N N . VAL A 1 222 ? 58.463 22.723 123.622 1.00 34.72 288 VAL A N 1
ATOM 1614 C CA . VAL A 1 222 ? 58.718 21.929 122.423 1.00 34.81 288 VAL A CA 1
ATOM 1615 C C . VAL A 1 222 ? 57.723 20.779 122.335 1.00 37.43 288 VAL A C 1
ATOM 1616 O O . VAL A 1 222 ? 57.584 19.968 123.258 1.00 34.66 288 VAL A O 1
ATOM 1620 N N . LEU A 1 223 ? 57.008 20.743 121.218 1.00 33.06 289 LEU A N 1
ATOM 1621 C CA . LEU A 1 223 ? 56.040 19.701 120.944 1.00 31.50 289 LEU A CA 1
ATOM 1622 C C . LEU A 1 223 ? 56.681 18.772 119.928 1.00 34.45 289 LEU A C 1
ATOM 1623 O O . LEU A 1 223 ? 56.743 19.077 118.731 1.00 28.51 289 LEU A O 1
ATOM 1628 N N . VAL A 1 224 ? 57.209 17.655 120.412 1.00 33.64 290 VAL A N 1
ATOM 1629 C CA . VAL A 1 224 ? 57.951 16.744 119.545 1.00 29.34 290 VAL A CA 1
ATOM 1630 C C . VAL A 1 224 ? 57.052 15.678 118.951 1.00 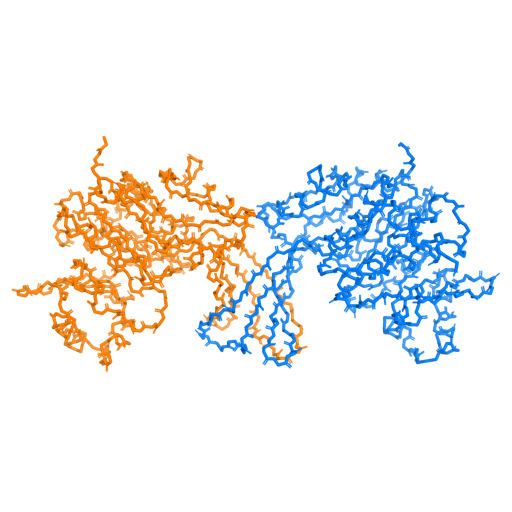32.39 290 VAL A C 1
ATOM 1631 O O . VAL A 1 224 ? 56.349 14.958 119.670 1.00 35.57 290 VAL A O 1
ATOM 1635 N N . LYS A 1 225 ? 57.087 15.572 117.628 1.00 30.83 291 LYS A N 1
ATOM 1636 C CA . LYS A 1 225 ? 56.324 14.555 116.941 1.00 33.49 291 LYS A CA 1
ATOM 1637 C C . LYS A 1 225 ? 57.191 13.314 116.730 1.00 26.24 291 LYS A C 1
ATOM 1638 O O . LYS A 1 225 ? 58.314 13.390 116.233 1.00 29.03 291 LYS A O 1
ATOM 1644 N N . LEU A 1 226 ? 56.648 12.169 117.119 1.00 32.79 292 LEU A N 1
ATOM 1645 C CA . LEU A 1 226 ? 57.441 10.946 117.225 1.00 38.58 292 LEU A CA 1
ATOM 1646 C C . LEU A 1 226 ? 56.969 9.823 116.308 1.00 41.38 292 LEU A C 1
ATOM 1647 O O . LEU A 1 226 ? 57.408 8.679 116.450 1.00 43.10 292 LEU A O 1
ATOM 1652 N N . GLY A 1 227 ? 56.087 10.146 115.366 1.00 37.29 293 GLY A N 1
ATOM 1653 C CA . GLY A 1 227 ? 55.555 9.147 114.454 1.00 39.29 293 GLY A CA 1
ATOM 1654 C C . GLY A 1 227 ? 54.801 8.045 115.176 1.00 38.30 293 GLY A C 1
ATOM 1655 O O . GLY A 1 227 ? 53.848 8.308 115.914 1.00 34.68 293 GLY A O 1
ATOM 1656 N N . SER A 1 228 ? 55.234 6.802 114.977 1.00 41.48 294 SER A N 1
ATOM 1657 C CA . SER A 1 228 ? 54.558 5.657 115.583 1.00 44.38 294 SER A CA 1
ATOM 1658 C C . SER A 1 228 ? 54.676 5.656 117.107 1.00 40.58 294 SER A C 1
ATOM 1659 O O . SER A 1 228 ? 53.882 5.013 117.797 1.00 45.53 294 SER A O 1
ATOM 1662 N N . LYS A 1 229 ? 55.654 6.387 117.630 1.00 40.65 295 LYS A N 1
ATOM 1663 C CA . LYS A 1 229 ? 55.861 6.468 119.077 1.00 41.34 295 LYS A CA 1
ATOM 1664 C C . LYS A 1 229 ? 54.975 7.526 119.749 1.00 42.12 295 LYS A C 1
ATOM 1665 O O . LYS A 1 229 ? 54.991 7.681 120.970 1.00 40.45 295 LYS A O 1
ATOM 1671 N N . GLY A 1 230 ? 54.191 8.246 118.952 1.00 36.66 296 GLY A N 1
ATOM 1672 C CA . GLY A 1 230 ? 53.273 9.238 119.492 1.00 35.53 296 GLY A CA 1
ATOM 1673 C C . GLY A 1 230 ? 53.860 10.639 119.484 1.00 34.09 296 GLY A C 1
ATOM 1674 O O . GLY A 1 230 ? 54.250 11.153 118.436 1.00 35.26 296 GLY A O 1
ATOM 1675 N N . SER A 1 231 ? 53.925 11.258 120.656 1.00 37.80 297 SER A N 1
ATOM 1676 C CA . SER A 1 231 ? 54.449 12.618 120.790 1.00 34.89 297 SER A CA 1
ATOM 1677 C C . SER A 1 231 ? 54.895 12.908 122.218 1.00 37.53 297 SER A C 1
ATOM 1678 O O . SER A 1 231 ? 54.584 12.148 123.137 1.00 36.11 297 SER A O 1
ATOM 1681 N N . ALA A 1 232 ? 55.586 14.030 122.404 1.00 33.47 298 ALA A N 1
ATOM 1682 C CA . ALA A 1 232 ? 55.990 14.465 123.740 1.00 37.88 298 ALA A CA 1
ATOM 1683 C C . ALA A 1 232 ? 55.964 15.984 123.862 1.00 39.49 298 ALA A C 1
ATOM 1684 O O . ALA A 1 232 ? 56.523 16.679 123.013 1.00 37.03 298 ALA A O 1
ATOM 1686 N N . LEU A 1 233 ? 55.325 16.496 124.913 1.00 32.91 299 LEU A N 1
ATOM 1687 C CA . LEU A 1 233 ? 55.341 17.930 125.177 1.00 37.68 299 LEU A CA 1
ATOM 1688 C C . LEU A 1 233 ? 56.356 18.277 126.267 1.00 39.07 299 LEU A C 1
ATOM 1689 O O . LEU A 1 233 ? 56.221 17.825 127.400 1.00 39.36 299 LEU A O 1
ATOM 1694 N N . PHE A 1 234 ? 57.369 19.062 125.904 1.00 40.78 300 PHE A N 1
ATOM 1695 C CA . PHE A 1 234 ? 58.378 19.558 126.844 1.00 40.39 300 PHE A CA 1
ATOM 1696 C C . PHE A 1 234 ? 58.128 21.015 127.213 1.00 42.53 300 PHE A C 1
ATOM 1697 O O . PHE A 1 234 ? 58.161 21.896 126.354 1.00 36.39 300 PHE A O 1
ATOM 1705 N N . ILE A 1 235 ? 57.901 21.274 128.492 1.00 37.82 301 ILE A N 1
ATOM 1706 C CA . ILE A 1 235 ? 57.780 22.641 128.969 1.00 42.68 301 ILE A CA 1
ATOM 1707 C C . ILE A 1 235 ? 58.865 22.943 129.991 1.00 48.49 301 ILE A C 1
ATOM 1708 O O . ILE A 1 235 ? 58.933 22.286 131.031 1.00 49.34 301 ILE A O 1
ATOM 1713 N N . GLN A 1 236 ? 59.716 23.921 129.684 1.00 48.27 302 GLN A N 1
ATOM 1714 C CA . GLN A 1 236 ? 60.785 24.321 130.594 1.00 53.72 302 GLN A CA 1
ATOM 1715 C C . GLN A 1 236 ? 60.193 24.654 131.961 1.00 51.47 302 GLN A C 1
ATOM 1716 O O . GLN A 1 236 ? 59.170 25.337 132.059 1.00 49.60 302 GLN A O 1
ATOM 1722 N N . GLY A 1 237 ? 60.818 24.139 133.014 1.00 54.13 303 GLY A N 1
ATOM 1723 C CA . GLY A 1 237 ? 60.292 24.313 134.356 1.00 52.01 303 GLY A CA 1
ATOM 1724 C C . GLY A 1 237 ? 59.198 23.308 134.665 1.00 56.57 303 GLY A C 1
ATOM 1725 O O . GLY A 1 237 ? 58.399 23.497 135.589 1.00 56.42 303 GLY A O 1
ATOM 1726 N N . GLU A 1 238 ? 59.157 22.231 133.887 1.00 51.87 304 GLU A N 1
ATOM 1727 C CA . GLU A 1 238 ? 58.194 21.173 134.135 1.00 55.77 304 GLU A CA 1
ATOM 1728 C C . GLU A 1 238 ? 58.693 19.825 133.631 1.00 51.54 304 GLU A C 1
ATOM 1729 O O . GLU A 1 238 ? 59.729 19.743 132.963 1.00 49.60 304 GLU A O 1
ATOM 1735 N N . LYS A 1 239 ? 57.960 18.772 133.986 1.00 53.11 305 LYS A N 1
ATOM 1736 C CA . LYS A 1 239 ? 58.259 17.414 133.533 1.00 54.23 305 LYS A CA 1
ATOM 1737 C C . LYS A 1 239 ? 57.630 17.164 132.184 1.00 48.97 305 LYS A C 1
ATOM 1738 O O . LYS A 1 239 ? 56.443 17.442 132.003 1.00 50.34 305 LYS A O 1
ATOM 1740 N N . PRO A 1 240 ? 58.423 16.643 131.234 1.00 48.50 306 PRO A N 1
ATOM 1741 C CA . PRO A 1 240 ? 57.897 16.270 129.920 1.00 48.42 306 PRO A CA 1
ATOM 1742 C C . PRO A 1 240 ? 56.774 15.255 130.043 1.00 49.33 306 PRO A C 1
ATOM 1743 O O . PRO A 1 240 ? 56.885 14.315 130.822 1.00 50.77 306 PRO A O 1
ATOM 1747 N N . ILE A 1 241 ? 55.696 15.455 129.294 1.00 43.95 307 ILE A N 1
ATOM 1748 C CA . ILE A 1 241 ? 54.585 14.523 129.322 1.00 41.82 307 ILE A CA 1
ATOM 1749 C C . ILE A 1 241 ? 54.506 13.831 127.971 1.00 46.00 307 ILE A C 1
ATOM 1750 O O . ILE A 1 241 ? 55.027 14.342 126.980 1.00 40.92 307 ILE A O 1
ATOM 1755 N N . GLN A 1 242 ? 53.894 12.653 127.924 1.00 44.62 308 GLN A N 1
ATOM 1756 C CA . GLN A 1 242 ? 53.865 11.915 126.669 1.00 38.50 308 GLN A CA 1
ATOM 1757 C C . GLN A 1 242 ? 52.493 11.386 126.321 1.00 45.18 308 GLN A C 1
ATOM 1758 O O . GLN A 1 242 ? 51.623 11.209 127.182 1.00 41.79 308 GLN A O 1
ATOM 1764 N N . GLN A 1 243 ? 52.318 11.142 125.028 1.00 39.56 309 GLN A N 1
ATOM 1765 C CA . GLN A 1 243 ? 51.106 10.551 124.509 1.00 42.67 309 GLN A CA 1
ATOM 1766 C C . GLN A 1 243 ? 51.507 9.573 123.414 1.00 40.47 309 GLN A C 1
ATOM 1767 O O . GLN A 1 243 ? 52.263 9.916 122.499 1.00 41.67 309 GLN A O 1
ATOM 1773 N N . SER A 1 244 ? 51.041 8.340 123.526 1.00 40.67 310 SER A N 1
ATOM 1774 C CA . SER A 1 244 ? 51.305 7.382 122.471 1.00 40.45 310 SER A CA 1
ATOM 1775 C C . SER A 1 244 ? 50.242 7.569 121.397 1.00 35.13 310 SER A C 1
ATOM 1776 O O . SER A 1 244 ? 49.252 8.265 121.604 1.00 35.44 310 SER A O 1
ATOM 1779 N N . ILE A 1 245 ? 50.433 6.934 120.254 1.00 38.04 311 ILE A N 1
ATOM 1780 C CA . ILE A 1 245 ? 49.419 6.977 119.223 1.00 35.66 311 ILE A CA 1
ATOM 1781 C C . ILE A 1 245 ? 48.132 6.343 119.731 1.00 42.04 311 ILE A C 1
ATOM 1782 O O . ILE A 1 245 ? 48.156 5.466 120.600 1.00 44.98 311 ILE A O 1
ATOM 1787 N N . ILE A 1 246 ? 47.004 6.833 119.236 1.00 36.37 312 ILE A N 1
ATOM 1788 C CA . ILE A 1 246 ? 45.748 6.117 119.359 1.00 39.14 312 ILE A CA 1
ATOM 1789 C C . ILE A 1 246 ? 45.699 5.255 118.104 1.00 43.58 312 ILE A C 1
ATOM 1790 O O . ILE A 1 246 ? 45.423 5.756 117.011 1.00 38.26 312 ILE A O 1
ATOM 1795 N N . PRO A 1 247 ? 46.020 3.957 118.250 1.00 42.33 313 PRO A N 1
ATOM 1796 C CA . PRO A 1 247 ? 46.298 3.096 117.093 1.00 42.68 313 PRO A CA 1
ATOM 1797 C C . PRO A 1 247 ? 45.198 3.100 116.040 1.00 42.38 313 PRO A C 1
ATOM 1798 O O . PRO A 1 247 ? 44.011 2.915 116.335 1.00 46.04 313 PRO A O 1
ATOM 1802 N N . ALA A 1 248 ? 45.608 3.354 114.805 1.00 42.61 314 ALA A N 1
ATOM 1803 C CA . ALA A 1 248 ? 44.710 3.263 113.675 1.00 45.77 314 ALA A CA 1
ATOM 1804 C C . ALA A 1 248 ? 44.435 1.799 113.392 1.00 48.66 314 ALA A C 1
ATOM 1805 O O . ALA A 1 248 ? 45.340 0.970 113.488 1.00 50.48 314 ALA A O 1
ATOM 1807 N N . ALA A 1 249 ? 43.182 1.490 113.071 1.00 50.48 315 ALA A N 1
ATOM 1808 C CA . ALA A 1 249 ? 42.812 0.162 112.601 1.00 54.71 315 ALA A CA 1
ATOM 1809 C C . ALA A 1 249 ? 43.717 -0.222 111.441 1.00 56.54 315 ALA A C 1
ATOM 1810 O O . ALA A 1 249 ? 44.356 -1.276 111.457 1.00 62.54 315 ALA A O 1
ATOM 1812 N N . GLN A 1 250 ? 43.784 0.656 110.446 1.00 53.37 316 GLN A N 1
ATOM 1813 C CA . GLN A 1 250 ? 44.684 0.466 109.320 1.00 52.76 316 GLN A CA 1
ATOM 1814 C C . GLN A 1 250 ? 45.292 1.797 108.908 1.00 48.67 316 GLN A C 1
ATOM 1815 O O . GLN A 1 250 ? 44.598 2.810 108.840 1.00 48.64 316 GLN A O 1
ATOM 1821 N N . VAL A 1 251 ? 46.594 1.789 108.651 1.00 44.65 317 VAL A N 1
ATOM 1822 C CA . VAL A 1 251 ? 47.275 2.968 108.140 1.00 44.84 317 VAL A CA 1
ATOM 1823 C C . VAL A 1 251 ? 47.190 2.985 106.620 1.00 45.76 317 VAL A C 1
ATOM 1824 O O . VAL A 1 251 ? 47.939 2.288 105.943 1.00 49.44 317 VAL A O 1
ATOM 1828 N N . VAL A 1 252 ? 46.265 3.774 106.087 1.00 42.66 318 VAL A N 1
ATOM 1829 C CA . VAL A 1 252 ? 46.085 3.859 104.646 1.00 41.17 318 VAL A CA 1
ATOM 1830 C C . VAL A 1 252 ? 47.086 4.837 104.027 1.00 42.79 318 VAL A C 1
ATOM 1831 O O . VAL A 1 252 ? 47.646 4.578 102.959 1.00 38.28 318 VAL A O 1
ATOM 1835 N N . ASP A 1 253 ? 47.335 5.945 104.725 1.00 38.44 319 ASP A N 1
ATOM 1836 C CA . ASP A 1 253 ? 48.079 7.069 104.163 1.00 37.20 319 ASP A CA 1
ATOM 1837 C C . ASP A 1 253 ? 48.416 8.113 105.245 1.00 37.44 319 ASP A C 1
ATOM 1838 O O . ASP A 1 253 ? 47.520 8.764 105.780 1.00 34.60 319 ASP A O 1
ATOM 1843 N N . THR A 1 254 ? 49.702 8.277 105.553 1.00 33.76 320 THR A N 1
ATOM 1844 C CA . THR A 1 254 ? 50.116 9.215 106.598 1.00 34.80 320 THR A CA 1
ATOM 1845 C C . THR A 1 254 ? 50.219 10.659 106.109 1.00 36.19 320 THR A C 1
ATOM 1846 O O . THR A 1 254 ? 50.591 11.545 106.872 1.00 34.82 320 THR A O 1
ATOM 1850 N N . THR A 1 255 ? 49.905 10.893 104.837 1.00 34.73 321 THR A N 1
ATOM 1851 C CA . THR A 1 255 ? 49.965 12.240 104.285 1.00 34.17 321 THR A CA 1
ATOM 1852 C C . THR A 1 255 ? 49.027 13.182 105.035 1.00 31.74 321 THR A C 1
ATOM 1853 O O . THR A 1 255 ? 47.846 12.870 105.207 1.00 30.52 321 THR A O 1
ATOM 1857 N N . GLY A 1 256 ? 49.561 14.320 105.480 1.00 28.33 322 GLY A N 1
ATOM 1858 C CA . GLY A 1 256 ? 48.775 15.322 106.185 1.00 30.46 322 GLY A CA 1
ATOM 1859 C C . GLY A 1 256 ? 48.571 15.092 107.682 1.00 32.97 322 GLY A C 1
ATOM 1860 O O . GLY A 1 256 ? 48.065 15.971 108.381 1.00 28.69 322 GLY A O 1
ATOM 1861 N N . ALA A 1 257 ? 48.954 13.921 108.186 1.00 28.50 323 ALA A N 1
ATOM 1862 C CA . ALA A 1 257 ? 48.644 13.576 109.576 1.00 28.41 323 ALA A CA 1
ATOM 1863 C C . ALA A 1 257 ? 49.470 14.350 110.598 1.00 26.84 323 ALA A C 1
ATOM 1864 O O . ALA A 1 257 ? 48.987 14.645 111.686 1.00 26.51 323 ALA A O 1
ATOM 1866 N N . GLY A 1 258 ? 50.711 14.675 110.264 1.00 27.37 324 GLY A N 1
ATOM 1867 C CA . GLY A 1 258 ? 51.500 15.519 111.144 1.00 27.48 324 GLY A CA 1
ATOM 1868 C C . GLY A 1 258 ? 50.906 16.919 111.199 1.00 28.16 324 GLY A C 1
ATOM 1869 O O . GLY A 1 258 ? 50.865 17.550 112.254 1.00 25.89 324 GLY A O 1
ATOM 1870 N N . ASP A 1 259 ? 50.445 17.408 110.050 1.00 23.30 325 ASP A N 1
ATOM 1871 C CA . ASP A 1 259 ? 49.749 18.690 110.001 1.00 23.60 325 ASP A CA 1
ATOM 1872 C C . ASP A 1 259 ? 48.468 18.641 110.821 1.00 21.95 325 ASP A C 1
ATOM 1873 O O . ASP A 1 259 ? 48.144 19.598 111.521 1.00 21.88 325 ASP A O 1
ATOM 1878 N N . THR A 1 260 ? 47.739 17.527 110.734 1.00 21.33 326 THR A N 1
ATOM 1879 C CA . THR A 1 260 ? 46.515 17.356 111.508 1.00 21.37 326 THR A CA 1
ATOM 1880 C C . THR A 1 260 ? 46.852 17.354 113.000 1.00 24.08 326 THR A C 1
ATOM 1881 O O . THR A 1 260 ? 46.202 18.031 113.796 1.00 23.50 326 THR A O 1
ATOM 1885 N N . PHE A 1 261 ? 47.885 16.608 113.374 1.00 23.23 327 PHE A N 1
ATOM 1886 C CA . PHE A 1 261 ? 48.301 16.565 114.780 1.00 24.27 327 PHE A CA 1
ATOM 1887 C C . PHE A 1 261 ? 48.560 17.973 115.322 1.00 23.05 327 PHE A C 1
ATOM 1888 O O . PHE A 1 261 ? 48.033 18.350 116.357 1.00 23.72 327 PHE A O 1
ATOM 1896 N N . THR A 1 262 ? 49.378 18.734 114.603 1.00 25.38 328 THR A N 1
ATOM 1897 C CA . THR A 1 262 ? 49.764 20.071 115.030 1.00 25.89 328 THR A CA 1
ATOM 1898 C C . THR A 1 262 ? 48.560 20.997 115.141 1.00 23.02 328 THR A C 1
ATOM 1899 O O . THR A 1 262 ? 48.383 21.696 116.141 1.00 20.15 328 THR A O 1
ATOM 1903 N N . ALA A 1 263 ? 47.713 21.001 114.118 1.00 22.26 329 ALA A N 1
ATOM 1904 C CA . ALA A 1 263 ? 46.579 21.912 114.131 1.00 21.83 329 ALA A CA 1
ATOM 1905 C C . ALA A 1 263 ? 45.563 21.504 115.195 1.00 22.29 329 ALA A C 1
ATOM 1906 O O . ALA A 1 263 ? 45.003 22.346 115.890 1.00 21.58 329 ALA A O 1
ATOM 1908 N N . ALA A 1 264 ? 45.345 20.200 115.346 1.00 22.17 330 ALA A N 1
ATOM 1909 C CA . ALA A 1 264 ? 44.391 19.718 116.343 1.00 22.10 330 ALA A CA 1
ATOM 1910 C C . ALA A 1 264 ? 44.852 20.087 117.749 1.00 23.30 330 ALA A C 1
ATOM 1911 O O . ALA A 1 264 ? 44.048 20.457 118.619 1.00 25.08 330 ALA A O 1
ATOM 1913 N N . PHE A 1 265 ? 46.152 19.977 117.962 1.00 24.82 331 PHE A N 1
ATOM 1914 C CA . PHE A 1 265 ? 46.749 20.376 119.229 1.00 26.74 331 PHE A CA 1
ATOM 1915 C C . PHE A 1 265 ? 46.462 21.841 119.520 1.00 26.01 331 PHE A C 1
ATOM 1916 O O . PHE A 1 265 ? 46.092 22.211 120.628 1.00 22.92 331 PHE A O 1
ATOM 1924 N N . ALA A 1 266 ? 46.659 22.675 118.507 1.00 24.53 332 ALA A N 1
ATOM 1925 C CA . ALA A 1 266 ? 46.429 24.112 118.629 1.00 21.02 332 ALA A CA 1
ATOM 1926 C C . ALA A 1 266 ? 44.967 24.416 118.945 1.00 23.52 332 ALA A C 1
ATOM 1927 O O . ALA A 1 266 ? 44.675 25.303 119.745 1.00 25.92 332 ALA A O 1
ATOM 1929 N N . VAL A 1 267 ? 44.053 23.676 118.323 1.00 20.68 333 VAL A N 1
ATOM 1930 C CA . VAL A 1 267 ? 42.634 23.855 118.577 1.00 22.03 333 VAL A CA 1
ATOM 1931 C C . VAL A 1 267 ? 42.303 23.487 120.030 1.00 25.41 333 VAL A C 1
ATOM 1932 O O . VAL A 1 267 ? 41.629 24.233 120.726 1.00 23.91 333 VAL A O 1
ATOM 1936 N N . ALA A 1 268 ? 42.793 22.342 120.494 1.00 27.26 334 ALA A N 1
ATOM 1937 C CA . ALA A 1 268 ? 42.497 21.930 121.871 1.00 27.54 334 ALA A CA 1
ATOM 1938 C C . ALA A 1 268 ? 43.091 22.942 122.865 1.00 29.02 334 ALA A C 1
ATOM 1939 O O . ALA A 1 268 ? 42.455 23.303 123.859 1.00 28.82 334 ALA A O 1
ATOM 1941 N N . MET A 1 269 ? 44.306 23.406 122.577 1.00 23.58 335 MET A N 1
ATOM 1942 C CA . MET A 1 269 ? 44.978 24.384 123.414 1.00 24.03 335 MET A CA 1
ATOM 1943 C C . MET A 1 269 ? 44.182 25.677 123.530 1.00 29.07 335 MET A C 1
ATOM 1944 O O . MET A 1 269 ? 43.873 26.137 124.628 1.00 31.82 335 MET A O 1
ATOM 1949 N N . VAL A 1 270 ? 43.834 26.255 122.387 1.00 26.87 336 VAL A N 1
ATOM 1950 C CA . VAL A 1 270 ? 43.122 27.527 122.381 1.00 29.24 336 VAL A CA 1
ATOM 1951 C C . VAL A 1 270 ? 41.715 27.382 122.966 1.00 30.54 336 VAL A C 1
ATOM 1952 O O . VAL A 1 270 ? 41.134 28.360 123.432 1.00 29.94 336 VAL A O 1
ATOM 1956 N N . GLU A 1 271 ? 41.181 26.161 122.977 1.00 26.77 337 GLU A N 1
ATOM 1957 C CA . GLU A 1 271 ? 39.904 25.885 123.623 1.00 29.45 337 GLU A CA 1
ATOM 1958 C C . GLU A 1 271 ? 40.059 25.768 125.140 1.00 32.55 337 GLU A C 1
ATOM 1959 O O . GLU A 1 271 ? 39.081 25.575 125.857 1.00 34.27 337 GLU A O 1
ATOM 1965 N N . GLY A 1 272 ? 41.289 25.894 125.617 1.00 27.05 338 GLY A N 1
ATOM 1966 C CA . GLY A 1 272 ? 41.554 25.913 127.047 1.00 32.37 338 GLY A CA 1
ATOM 1967 C C . GLY A 1 272 ? 41.724 24.552 127.696 1.00 37.16 338 GLY A C 1
ATOM 1968 O O . GLY A 1 272 ? 41.620 24.419 128.919 1.00 35.82 338 GLY A O 1
ATOM 1969 N N . LYS A 1 273 ? 41.986 23.534 126.887 1.00 31.08 339 LYS A N 1
ATOM 1970 C CA . LYS A 1 273 ? 42.111 22.183 127.409 1.00 37.77 339 LYS A CA 1
ATOM 1971 C C . LYS A 1 273 ? 43.471 21.973 128.064 1.00 38.55 339 LYS A C 1
ATOM 1972 O O . LYS A 1 273 ? 44.441 22.664 127.744 1.00 37.99 339 LYS A O 1
ATOM 1978 N N . SER A 1 274 ? 43.545 21.016 128.987 1.00 43.80 340 SER A N 1
ATOM 1979 C CA . SER A 1 274 ? 44.812 20.698 129.639 1.00 38.48 340 SER A CA 1
ATOM 1980 C C . SER A 1 274 ? 45.807 20.188 128.616 1.00 40.04 340 SER A C 1
ATOM 1981 O O . SER A 1 274 ? 45.415 19.731 127.536 1.00 39.34 340 SER A O 1
ATOM 1984 N N . HIS A 1 275 ? 47.089 20.261 128.953 1.00 34.09 341 HIS A N 1
ATOM 1985 C CA . HIS A 1 275 ? 48.138 19.766 128.071 1.00 38.93 341 HIS A CA 1
ATOM 1986 C C . HIS A 1 275 ? 47.970 18.289 127.724 1.00 41.18 341 HIS A C 1
ATOM 1987 O O . HIS A 1 275 ? 48.277 17.867 126.605 1.00 37.22 341 HIS A O 1
ATOM 1994 N N . GLU A 1 276 ? 47.495 17.507 128.690 1.00 38.81 342 GLU A N 1
ATOM 1995 C CA . GLU A 1 276 ? 47.302 16.080 128.482 1.00 38.55 342 GLU A CA 1
ATOM 1996 C C . GLU A 1 276 ? 46.171 15.854 127.497 1.00 34.91 342 GLU A C 1
ATOM 1997 O O . GLU A 1 276 ? 46.274 15.025 126.593 1.00 36.67 342 GLU A O 1
ATOM 2003 N N . GLU A 1 277 ? 45.088 16.595 127.685 1.00 33.21 343 GLU A N 1
ATOM 2004 C CA . GLU A 1 277 ? 43.918 16.444 126.837 1.00 38.92 343 GLU A CA 1
ATOM 2005 C C . GLU A 1 277 ? 44.215 16.979 125.426 1.00 35.22 343 GLU A C 1
ATOM 2006 O O . GLU A 1 277 ? 43.649 16.492 124.446 1.00 30.94 343 GLU A O 1
ATOM 2012 N N . CYS A 1 278 ? 45.134 17.944 125.323 1.00 34.17 344 CYS A N 1
ATOM 2013 C CA . CYS A 1 278 ? 45.544 18.481 124.019 1.00 30.88 344 CYS A CA 1
ATOM 2014 C C . CYS A 1 278 ? 46.286 17.417 123.226 1.00 32.53 344 CYS A C 1
ATOM 2015 O O . CYS A 1 278 ? 46.006 17.177 122.050 1.00 31.27 344 CYS A O 1
ATOM 2018 N N . LEU A 1 279 ? 47.231 16.767 123.887 1.00 30.81 345 LEU A N 1
ATOM 2019 C CA . LEU A 1 279 ? 48.002 15.711 123.261 1.00 31.60 345 LEU A CA 1
ATOM 2020 C C . LEU A 1 279 ? 47.120 14.576 122.784 1.00 30.95 345 LEU A C 1
ATOM 2021 O O . LEU A 1 279 ? 47.349 14.023 121.707 1.00 33.31 345 LEU A O 1
ATOM 2026 N N . ARG A 1 280 ? 46.098 14.247 123.573 1.00 31.68 346 ARG A N 1
ATOM 2027 C CA . ARG A 1 280 ? 45.201 13.141 123.261 1.00 34.85 346 ARG A CA 1
ATOM 2028 C C . ARG A 1 280 ? 44.213 13.506 122.151 1.00 31.70 346 ARG A C 1
ATOM 2029 O O . ARG A 1 280 ? 43.875 12.673 121.313 1.00 29.13 346 ARG A O 1
ATOM 2037 N N . PHE A 1 281 ? 43.746 14.752 122.167 1.00 32.70 347 PHE A N 1
ATOM 2038 C CA . PHE A 1 281 ? 42.883 15.275 121.117 1.00 29.69 347 PHE A CA 1
ATOM 2039 C C . PHE A 1 281 ? 43.624 15.213 119.784 1.00 30.01 347 PHE A C 1
ATOM 2040 O O . PHE A 1 281 ? 43.081 14.744 118.780 1.00 30.52 347 PHE A O 1
ATOM 2048 N N . ALA A 1 282 ? 44.875 15.663 119.794 1.00 26.98 348 ALA A N 1
ATOM 2049 C CA . ALA A 1 282 ? 45.730 15.655 118.609 1.00 28.69 348 ALA A CA 1
ATOM 2050 C C . ALA A 1 282 ? 46.023 14.233 118.118 1.00 29.60 348 ALA A C 1
ATOM 2051 O O . ALA A 1 282 ? 45.928 13.952 116.922 1.00 25.75 348 ALA A O 1
ATOM 2053 N N . ALA A 1 283 ? 46.367 13.336 119.045 1.00 26.39 349 ALA A N 1
ATOM 2054 C CA . ALA A 1 283 ? 46.562 11.917 118.713 1.00 28.13 349 ALA A CA 1
ATOM 2055 C C . ALA A 1 283 ? 45.332 11.308 118.053 1.00 25.22 349 ALA A C 1
ATOM 2056 O O . ALA A 1 283 ? 45.444 10.596 117.052 1.00 29.81 349 ALA A O 1
ATOM 2058 N N . ALA A 1 284 ? 44.155 11.599 118.599 1.00 26.08 350 ALA A N 1
ATOM 2059 C CA . ALA A 1 284 ? 42.903 11.088 118.048 1.00 29.04 350 ALA A CA 1
ATOM 2060 C C . ALA A 1 284 ? 42.680 11.604 116.629 1.00 31.39 350 ALA A C 1
ATOM 2061 O O . ALA A 1 284 ? 42.261 10.854 115.744 1.00 30.41 350 ALA A O 1
ATOM 2063 N N . ALA A 1 285 ? 42.958 12.888 116.409 1.00 27.64 351 ALA A N 1
ATOM 2064 C CA . ALA A 1 285 ? 42.800 13.455 115.069 1.00 27.74 351 ALA A CA 1
ATOM 2065 C C . ALA A 1 285 ? 43.778 12.849 114.063 1.00 24.73 351 ALA A C 1
ATOM 2066 O O . ALA A 1 285 ? 43.368 12.426 112.980 1.00 29.25 351 ALA A O 1
ATOM 2068 N N . ALA A 1 286 ? 45.061 12.810 114.406 1.00 24.05 352 ALA A N 1
ATOM 2069 C CA . ALA A 1 286 ? 46.065 12.218 113.524 1.00 25.67 352 ALA A CA 1
ATOM 2070 C C . ALA A 1 286 ? 45.719 10.780 113.172 1.00 29.74 352 ALA A C 1
ATOM 2071 O O . ALA A 1 286 ? 45.974 10.322 112.054 1.00 26.66 352 ALA A O 1
ATOM 2073 N N . SER A 1 287 ? 45.147 10.073 114.140 1.00 30.53 353 SER A N 1
ATOM 2074 C CA . SER A 1 287 ? 44.780 8.673 113.964 1.00 30.88 353 SER A CA 1
ATOM 2075 C C . SER A 1 287 ? 43.695 8.485 112.908 1.00 32.88 353 SER A C 1
ATOM 2076 O O . SER A 1 287 ? 43.779 7.578 112.077 1.00 35.29 353 SER A O 1
ATOM 2079 N N . LEU A 1 288 ? 42.668 9.329 112.946 1.00 31.72 354 LEU A N 1
ATOM 2080 C CA . LEU A 1 288 ? 41.613 9.262 111.944 1.00 27.89 354 LEU A CA 1
ATOM 2081 C C . LEU A 1 288 ? 42.183 9.664 110.590 1.00 31.26 354 LEU A C 1
ATOM 2082 O O . LEU A 1 288 ? 41.822 9.101 109.557 1.00 33.99 354 LEU A O 1
ATOM 2087 N N . CYS A 1 289 ? 43.108 10.617 110.607 1.00 27.54 355 CYS A N 1
ATOM 2088 C CA . CYS A 1 289 ? 43.735 11.093 109.382 1.00 29.45 355 CYS A CA 1
ATOM 2089 C C . CYS A 1 289 ? 44.493 9.988 108.628 1.00 31.81 355 CYS A C 1
ATOM 2090 O O . CYS A 1 289 ? 44.409 9.905 107.409 1.00 31.98 355 CYS A O 1
ATOM 2093 N N . VAL A 1 290 ? 45.239 9.144 109.335 1.00 31.42 356 VAL A N 1
ATOM 2094 C CA . VAL A 1 290 ? 46.065 8.148 108.639 1.00 31.89 356 VAL A CA 1
ATOM 2095 C C . VAL A 1 290 ? 45.240 6.977 108.103 1.00 36.71 356 VAL A C 1
ATOM 2096 O O . VAL A 1 290 ? 45.752 6.148 107.354 1.00 37.60 356 VAL A O 1
ATOM 2100 N N . GLN A 1 291 ? 43.966 6.916 108.475 1.00 34.92 357 GLN A N 1
ATOM 2101 C CA . GLN A 1 291 ? 43.111 5.810 108.061 1.00 39.03 357 GLN A CA 1
ATOM 2102 C C . GLN A 1 291 ? 42.454 6.067 106.712 1.00 38.78 357 GLN A C 1
ATOM 2103 O O . GLN A 1 291 ? 41.753 5.206 106.186 1.00 41.99 357 GLN A O 1
ATOM 2109 N N . VAL A 1 292 ? 42.683 7.252 106.156 1.00 36.96 358 VAL A N 1
ATOM 2110 C CA . VAL A 1 292 ? 42.009 7.665 104.928 1.00 38.76 358 VAL A CA 1
ATOM 2111 C C . VAL A 1 292 ? 43.028 8.195 103.923 1.00 39.98 358 VAL A C 1
ATOM 2112 O O . VAL A 1 292 ? 43.957 8.911 104.296 1.00 35.21 358 VAL A O 1
ATOM 2116 N N . LYS A 1 293 ? 42.872 7.815 102.655 1.00 39.72 359 LYS A N 1
ATOM 2117 C CA . LYS A 1 293 ? 43.793 8.254 101.603 1.00 40.06 359 LYS A CA 1
ATOM 2118 C C . LYS A 1 293 ? 43.671 9.758 101.390 1.00 39.42 359 LYS A C 1
ATOM 2119 O O . LYS A 1 293 ? 42.577 10.319 101.489 1.00 41.19 359 LYS A O 1
ATOM 2125 N N . GLY A 1 294 ? 44.796 10.409 101.120 1.00 37.27 360 GLY A N 1
ATOM 2126 C CA . GLY A 1 294 ? 44.800 11.832 100.827 1.00 36.66 360 GLY A CA 1
ATOM 2127 C C . GLY A 1 294 ? 45.171 12.683 102.024 1.00 36.48 360 GLY A C 1
ATOM 2128 O O . GLY A 1 294 ? 45.433 12.160 103.107 1.00 36.05 360 GLY A O 1
ATOM 2129 N N . ALA A 1 295 ? 45.202 13.999 101.831 1.00 35.53 361 ALA A N 1
ATOM 2130 C CA . ALA A 1 295 ? 45.519 14.916 102.921 1.00 34.58 361 ALA A CA 1
ATOM 2131 C C . ALA A 1 295 ? 44.238 15.545 103.457 1.00 33.09 361 ALA A C 1
ATOM 2132 O O . ALA A 1 295 ? 43.622 15.023 104.386 1.00 34.82 361 ALA A O 1
ATOM 2134 N N . ILE A 1 296 ? 43.822 16.646 102.848 1.00 31.83 362 ILE A N 1
ATOM 2135 C CA . ILE A 1 296 ? 42.635 17.370 103.303 1.00 33.10 362 ILE A CA 1
ATOM 2136 C C . ILE A 1 296 ? 41.336 16.525 103.316 1.00 35.78 362 ILE A C 1
ATOM 2137 O O . ILE A 1 296 ? 40.549 16.633 104.262 1.00 33.72 362 ILE A O 1
ATOM 2142 N N . PRO A 1 297 ? 41.116 15.652 102.310 1.00 32.97 363 PRO A N 1
ATOM 2143 C CA . PRO A 1 297 ? 39.914 14.814 102.452 1.00 35.85 363 PRO A CA 1
ATOM 2144 C C . PRO A 1 297 ? 39.970 13.803 103.608 1.00 35.10 363 PRO A C 1
ATOM 2145 O O . PRO A 1 297 ? 38.920 13.316 104.026 1.00 40.62 363 PRO A O 1
ATOM 2149 N N . SER A 1 298 ? 41.162 13.494 104.112 1.00 32.43 364 SER A N 1
ATOM 2150 C CA . SER A 1 298 ? 41.303 12.541 105.209 1.00 35.27 364 SER A CA 1
ATOM 2151 C C . SER A 1 298 ? 41.045 13.164 106.588 1.00 34.24 364 SER A C 1
ATOM 2152 O O . SER A 1 298 ? 40.813 12.445 107.567 1.00 35.26 364 SER A O 1
ATOM 2155 N N . MET A 1 299 ? 41.080 14.493 106.671 1.00 29.71 365 MET A N 1
ATOM 2156 C CA . MET A 1 299 ? 40.986 15.155 107.979 1.00 32.27 365 MET A CA 1
ATOM 2157 C C . MET A 1 299 ? 39.604 15.046 108.612 1.00 28.39 365 MET A C 1
ATOM 2158 O O . MET A 1 299 ? 38.584 15.240 107.955 1.00 27.18 365 MET A O 1
ATOM 2163 N N . PRO A 1 300 ? 39.574 14.733 109.912 1.00 30.50 366 PRO A N 1
ATOM 2164 C CA . PRO A 1 300 ? 38.327 14.359 110.582 1.00 26.71 366 PRO A CA 1
ATOM 2165 C C . PRO A 1 300 ? 37.518 15.552 111.045 1.00 31.07 366 PRO A C 1
ATOM 2166 O O . PRO A 1 300 ? 38.099 16.591 111.391 1.00 26.28 366 PRO A O 1
ATOM 2170 N N . ASP A 1 301 ? 36.197 15.405 111.074 1.00 27.90 367 ASP A N 1
ATOM 2171 C CA . ASP A 1 301 ? 35.363 16.439 111.665 1.00 33.77 367 ASP A CA 1
ATOM 2172 C C . ASP A 1 301 ? 35.402 16.262 113.173 1.00 32.13 367 ASP A C 1
ATOM 2173 O O . ASP A 1 301 ? 35.847 15.219 113.673 1.00 33.02 367 ASP A O 1
ATOM 2178 N N . ARG A 1 302 ? 34.964 17.292 113.889 1.00 32.19 368 ARG A N 1
ATOM 2179 C CA . ARG A 1 302 ? 35.007 17.300 115.342 1.00 33.98 368 ARG A CA 1
ATOM 2180 C C . ARG A 1 302 ? 34.236 16.123 115.935 1.00 36.21 368 ARG A C 1
ATOM 2181 O O . ARG A 1 302 ? 34.687 15.513 116.902 1.00 35.51 368 ARG A O 1
ATOM 2189 N N . LYS A 1 303 ? 33.073 15.814 115.366 1.00 36.37 369 LYS A N 1
ATOM 2190 C CA . LYS A 1 303 ? 32.248 14.725 115.890 1.00 38.53 369 LYS A CA 1
ATOM 2191 C C . LYS A 1 303 ? 33.007 13.393 115.904 1.00 35.88 369 LYS A C 1
ATOM 2192 O O . LYS A 1 303 ? 32.887 12.618 116.853 1.00 40.49 369 LYS A O 1
ATOM 2194 N N . SER A 1 304 ? 33.803 13.137 114.870 1.00 36.03 370 SER A N 1
ATOM 2195 C CA . SER A 1 304 ? 34.519 11.862 114.752 1.00 39.28 370 SER A CA 1
ATOM 2196 C C . SER A 1 304 ? 35.688 11.751 115.717 1.00 36.49 370 SER A C 1
ATOM 2197 O O . SER A 1 304 ? 35.960 10.675 116.259 1.00 34.55 370 SER A O 1
ATOM 2200 N N . VAL A 1 305 ? 36.397 12.859 115.909 1.00 32.60 371 VAL A N 1
ATOM 2201 C CA . VAL A 1 305 ? 37.499 12.896 116.859 1.00 28.52 371 VAL A CA 1
ATOM 2202 C C . VAL A 1 305 ? 37.001 12.652 118.280 1.00 33.65 371 VAL A C 1
ATOM 2203 O O . VAL A 1 305 ? 37.591 11.869 119.027 1.00 36.83 371 VAL A O 1
ATOM 2207 N N . LEU A 1 306 ? 35.923 13.350 118.637 1.00 37.56 372 LEU A N 1
ATOM 2208 C CA . LEU A 1 306 ? 35.304 13.229 119.955 1.00 37.39 372 LEU A CA 1
ATOM 2209 C C . LEU A 1 306 ? 34.784 11.811 120.185 1.00 42.51 372 LEU A C 1
ATOM 2210 O O . LEU A 1 306 ? 34.870 11.282 121.294 1.00 44.77 372 LEU A O 1
ATOM 2215 N N . LYS A 1 307 ? 34.258 11.199 119.127 1.00 39.13 373 LYS A N 1
ATOM 2216 C CA . LYS A 1 307 ? 33.785 9.819 119.186 1.00 41.81 373 LYS A CA 1
ATOM 2217 C C . LYS A 1 307 ? 34.923 8.865 119.511 1.00 41.54 373 LYS A C 1
ATOM 2218 O O . LYS A 1 307 ? 34.820 8.048 120.425 1.00 44.83 373 LYS A O 1
ATOM 2224 N N . LEU A 1 308 ? 36.010 8.980 118.758 1.00 39.04 374 LEU A N 1
ATOM 2225 C CA . LEU A 1 308 ? 37.197 8.166 118.977 1.00 38.09 374 LEU A CA 1
ATOM 2226 C C . LEU A 1 308 ? 37.797 8.358 120.377 1.00 41.58 374 LEU A C 1
ATOM 2227 O O . LEU A 1 308 ? 38.289 7.408 120.982 1.00 38.73 374 LEU A O 1
ATOM 2232 N N . LEU A 1 309 ? 37.761 9.588 120.882 1.00 38.81 375 LEU A N 1
ATOM 2233 C CA . LEU A 1 309 ? 38.312 9.888 122.196 1.00 41.44 375 LEU A CA 1
ATOM 2234 C C . LEU A 1 309 ? 37.508 9.213 123.307 1.00 44.52 375 LEU A C 1
ATOM 2235 O O . LEU A 1 309 ? 38.067 8.815 124.325 1.00 45.69 375 LEU A O 1
ATOM 2240 N N . LYS A 1 310 ? 36.196 9.106 123.106 1.00 45.02 376 LYS A N 1
ATOM 2241 C CA . LYS A 1 310 ? 35.310 8.493 124.090 1.00 45.05 376 LYS A CA 1
ATOM 2242 C C . LYS A 1 310 ? 35.735 7.072 124.442 1.00 45.36 376 LYS A C 1
ATOM 2243 O O . LYS A 1 310 ? 35.626 6.673 125.595 1.00 48.39 376 LYS A O 1
ATOM 2249 N N . PHE A 1 311 ? 36.238 6.315 123.468 1.00 44.45 377 PHE A N 1
ATOM 2250 C CA . PHE A 1 311 ? 36.590 4.917 123.720 1.00 42.97 377 PHE A CA 1
ATOM 2251 C C . PHE A 1 311 ? 37.602 4.766 124.850 1.00 41.82 377 PHE A C 1
ATOM 2252 O O . PHE A 1 311 ? 38.511 5.587 125.004 1.00 45.67 377 PHE A O 1
ATOM 2260 N N . SER A 1 312 ? 37.424 3.721 125.654 1.00 40.03 378 SER A N 1
ATOM 2261 C CA . SER A 1 312 ? 38.215 3.567 126.870 1.00 37.91 378 SER A CA 1
ATOM 2262 C C . SER A 1 312 ? 39.587 2.959 126.562 1.00 42.50 378 SER A C 1
ATOM 2263 O O . SER A 1 312 ? 39.687 1.811 126.121 1.00 40.16 378 SER A O 1
ATOM 2266 N N . MET B 1 1 ? 25.367 30.446 59.821 1.00 52.81 67 MET B N 1
ATOM 2267 C CA . MET B 1 1 ? 26.679 29.883 60.132 1.00 49.16 67 MET B CA 1
ATOM 2268 C C . MET B 1 1 ? 27.177 28.942 59.031 1.00 44.56 67 MET B C 1
ATOM 2269 O O . MET B 1 1 ? 26.490 27.991 58.640 1.00 42.71 67 MET B O 1
ATOM 2274 N N . ALA B 1 2 ? 28.378 29.222 58.537 1.00 44.18 68 ALA B N 1
ATOM 2275 C CA . ALA B 1 2 ? 29.061 28.334 57.603 1.00 41.25 68 ALA B CA 1
ATOM 2276 C C . ALA B 1 2 ? 29.264 26.962 58.245 1.00 36.95 68 ALA B C 1
ATOM 2277 O O . ALA B 1 2 ? 29.309 26.849 59.481 1.00 38.93 68 ALA B O 1
ATOM 2279 N N . PRO B 1 3 ? 29.359 25.905 57.425 1.00 34.04 69 PRO B N 1
ATOM 2280 C CA . PRO B 1 3 ? 29.619 24.600 58.036 1.00 30.63 69 PRO B CA 1
ATOM 2281 C C . PRO B 1 3 ? 30.923 24.640 58.825 1.00 23.69 69 PRO B C 1
ATOM 2282 O O . PRO B 1 3 ? 31.976 24.958 58.282 1.00 24.49 69 PRO B O 1
ATOM 2286 N N . PRO B 1 4 ? 30.833 24.349 60.123 1.00 22.29 70 PRO B N 1
ATOM 2287 C CA . PRO B 1 4 ? 31.919 24.676 61.043 1.00 22.82 70 PRO B CA 1
ATOM 2288 C C . PRO B 1 4 ? 33.115 23.760 60.965 1.00 21.69 70 PRO B C 1
ATOM 2289 O O . PRO B 1 4 ? 33.016 22.601 60.531 1.00 19.25 70 PRO B O 1
ATOM 2293 N N . LEU B 1 5 ? 34.252 24.297 61.406 1.00 18.52 71 LEU B N 1
ATOM 2294 C CA . LEU B 1 5 ? 35.396 23.461 61.747 1.00 17.83 71 LEU B CA 1
ATOM 2295 C C . LEU B 1 5 ? 35.057 22.707 63.015 1.00 19.61 71 LEU B C 1
ATOM 2296 O O . LEU B 1 5 ? 34.761 23.311 64.057 1.00 18.87 71 LEU B O 1
ATOM 2301 N N . VAL B 1 6 ? 35.087 21.382 62.939 1.00 16.04 72 VAL B N 1
ATOM 2302 C CA . VAL B 1 6 ? 34.845 20.581 64.134 1.00 16.11 72 VAL B CA 1
ATOM 2303 C C . VAL B 1 6 ? 36.074 19.786 64.529 1.00 16.59 72 VAL B C 1
ATOM 2304 O O . VAL B 1 6 ? 36.576 18.953 63.777 1.00 16.62 72 VAL B O 1
ATOM 2308 N N . VAL B 1 7 ? 36.583 20.091 65.719 1.00 14.03 73 VAL B N 1
ATOM 2309 C CA . VAL B 1 7 ? 37.764 19.450 66.259 1.00 15.05 73 VAL B CA 1
ATOM 2310 C C . VAL B 1 7 ? 37.335 18.458 67.319 1.00 17.91 73 VAL B C 1
ATOM 2311 O O . VAL B 1 7 ? 36.714 18.834 68.321 1.00 16.34 73 VAL B O 1
ATOM 2315 N N . VAL B 1 8 ? 37.646 17.190 67.093 1.00 14.76 74 VAL B N 1
ATOM 2316 C CA . VAL B 1 8 ? 37.400 16.177 68.090 1.00 13.22 74 VAL B CA 1
ATOM 2317 C C . VAL B 1 8 ? 38.742 15.738 68.615 1.00 17.55 74 VAL B C 1
ATOM 2318 O O . VAL B 1 8 ? 39.595 15.260 67.864 1.00 16.66 74 VAL B O 1
ATOM 2322 N N . GLY B 1 9 ? 38.978 15.917 69.908 1.00 15.05 75 GLY B N 1
ATOM 2323 C CA . GLY B 1 9 ? 40.271 15.534 70.403 1.00 13.52 75 GLY B CA 1
ATOM 2324 C C . GLY B 1 9 ? 40.511 15.911 71.842 1.00 18.92 75 GLY B C 1
ATOM 2325 O O . GLY B 1 9 ? 39.571 16.006 72.640 1.00 16.93 75 GLY B O 1
ATOM 2326 N N . SER B 1 10 ? 41.781 16.155 72.149 1.00 16.69 76 SER B N 1
ATOM 2327 C CA . SER B 1 10 ? 42.266 16.284 73.522 1.00 17.20 76 SER B CA 1
ATOM 2328 C C . SER B 1 10 ? 42.302 17.699 74.086 1.00 18.25 76 SER B C 1
ATOM 2329 O O . SER B 1 10 ? 42.489 18.668 73.359 1.00 16.10 76 SER B O 1
ATOM 2332 N N . ALA B 1 11 ? 42.182 17.783 75.406 1.00 18.49 77 ALA B N 1
ATOM 2333 C CA . ALA B 1 11 ? 42.391 19.016 76.147 1.00 18.26 77 ALA B CA 1
ATOM 2334 C C . ALA B 1 11 ? 43.263 18.685 77.352 1.00 18.73 77 ALA B C 1
ATOM 2335 O O . ALA B 1 11 ? 42.947 17.775 78.095 1.00 17.21 77 ALA B O 1
ATOM 2337 N N . ASN B 1 12 ? 44.382 19.399 77.499 1.00 18.55 78 ASN B N 1
ATOM 2338 C CA . ASN B 1 12 ? 45.344 19.196 78.581 1.00 21.13 78 ASN B CA 1
ATOM 2339 C C . ASN B 1 12 ? 45.612 20.476 79.340 1.00 22.55 78 ASN B C 1
ATOM 2340 O O . ASN B 1 12 ? 45.690 21.540 78.735 1.00 21.72 78 ASN B O 1
ATOM 2345 N N . ALA B 1 13 ? 45.799 20.375 80.651 1.00 23.44 79 ALA B N 1
ATOM 2346 C CA . ALA B 1 13 ? 46.489 21.449 81.352 1.00 22.26 79 ALA B CA 1
ATOM 2347 C C . ALA B 1 13 ? 47.977 21.145 81.222 1.00 22.30 79 ALA B C 1
ATOM 2348 O O . ALA B 1 13 ? 48.420 20.057 81.561 1.00 27.18 79 ALA B O 1
ATOM 2350 N N . ASP B 1 14 ? 48.731 22.101 80.704 1.00 25.94 80 ASP B N 1
ATOM 2351 C CA . ASP B 1 14 ? 50.161 21.927 80.514 1.00 30.79 80 ASP B CA 1
ATOM 2352 C C . ASP B 1 14 ? 50.914 22.492 81.716 1.00 29.89 80 ASP B C 1
ATOM 2353 O O . ASP B 1 14 ? 50.905 23.698 81.925 1.00 30.22 80 ASP B O 1
ATOM 2358 N N . ILE B 1 15 ? 51.532 21.608 82.497 1.00 31.87 81 ILE B N 1
ATOM 2359 C CA . ILE B 1 15 ? 52.251 21.999 83.710 1.00 33.48 81 ILE B CA 1
ATOM 2360 C C . ILE B 1 15 ? 53.755 22.108 83.434 1.00 33.64 81 ILE B C 1
ATOM 2361 O O . ILE B 1 15 ? 54.468 21.109 83.451 1.00 37.26 81 ILE B O 1
ATOM 2366 N N . TYR B 1 16 ? 54.216 23.323 83.179 1.00 36.19 82 TYR B N 1
ATOM 2367 C CA . TYR B 1 16 ? 55.622 23.586 82.879 1.00 39.03 82 TYR B CA 1
ATOM 2368 C C . TYR B 1 16 ? 56.413 23.887 84.128 1.00 40.54 82 TYR B C 1
ATOM 2369 O O . TYR B 1 16 ? 56.046 24.785 84.879 1.00 37.91 82 TYR B O 1
ATOM 2378 N N . VAL B 1 17 ? 57.496 23.149 84.347 1.00 42.90 83 VAL B N 1
ATOM 2379 C CA . VAL B 1 17 ? 58.420 23.483 85.419 1.00 41.46 83 VAL B CA 1
ATOM 2380 C C . VAL B 1 17 ? 59.831 23.666 84.852 1.00 52.35 83 VAL B C 1
ATOM 2381 O O . VAL B 1 17 ? 60.338 22.818 84.109 1.00 51.80 83 VAL B O 1
ATOM 2385 N N . GLU B 1 18 ? 60.440 24.804 85.175 1.00 53.44 84 GLU B N 1
ATOM 2386 C CA . GLU B 1 18 ? 61.820 25.079 84.785 1.00 55.07 84 GLU B CA 1
ATOM 2387 C C . GLU B 1 18 ? 62.790 24.487 85.804 1.00 55.82 84 GLU B C 1
ATOM 2388 O O . GLU B 1 18 ? 62.806 24.896 86.968 1.00 54.32 84 GLU B O 1
ATOM 2394 N N . ILE B 1 19 ? 63.594 23.521 85.371 1.00 59.51 85 ILE B N 1
ATOM 2395 C CA . ILE B 1 19 ? 64.603 22.926 86.240 1.00 61.50 85 ILE B CA 1
ATOM 2396 C C . ILE B 1 19 ? 65.991 23.023 85.599 1.00 68.43 85 ILE B C 1
ATOM 2397 O O . ILE B 1 19 ? 66.123 23.429 84.440 1.00 68.15 85 ILE B O 1
ATOM 2402 N N . GLU B 1 20 ? 67.024 22.670 86.359 1.00 70.73 86 GLU B N 1
ATOM 2403 C CA . GLU B 1 20 ? 68.379 22.616 85.818 1.00 73.22 86 GLU B CA 1
ATOM 2404 C C . GLU B 1 20 ? 68.584 21.271 85.137 1.00 71.53 86 GLU B C 1
ATOM 2405 O O . GLU B 1 20 ? 68.938 21.199 83.958 1.00 72.54 86 GLU B O 1
ATOM 2407 N N . ARG B 1 21 ? 68.334 20.211 85.897 1.00 70.37 87 ARG B N 1
ATOM 2408 C CA . ARG B 1 21 ? 68.429 18.845 85.407 1.00 71.39 87 ARG B CA 1
ATOM 2409 C C . ARG B 1 21 ? 67.255 18.017 85.914 1.00 70.29 87 ARG B C 1
ATOM 2410 O O . ARG B 1 21 ? 66.663 18.337 86.945 1.00 70.37 87 ARG B O 1
ATOM 2418 N N . LEU B 1 22 ? 66.921 16.951 85.195 1.00 68.62 88 LEU B N 1
ATOM 2419 C CA . LEU B 1 22 ? 65.922 16.005 85.675 1.00 68.90 88 LEU B CA 1
ATOM 2420 C C . LEU B 1 22 ? 66.388 15.387 86.997 1.00 69.75 88 LEU B C 1
ATOM 2421 O O . LEU B 1 22 ? 67.576 15.122 87.176 1.00 72.17 88 LEU B O 1
ATOM 2423 N N . PRO B 1 23 ? 65.455 15.176 87.938 1.00 68.78 89 PRO B N 1
ATOM 2424 C CA . PRO B 1 23 ? 65.816 14.559 89.218 1.00 68.70 89 PRO B CA 1
ATOM 2425 C C . PRO B 1 23 ? 66.075 13.067 89.068 1.00 72.55 89 PRO B C 1
ATOM 2426 O O . PRO B 1 23 ? 65.781 12.498 88.014 1.00 69.82 89 PRO B O 1
ATOM 2430 N N . LYS B 1 24 ? 66.614 12.446 90.112 1.00 73.46 90 LYS B N 1
ATOM 2431 C CA . LYS B 1 24 ? 66.893 11.017 90.090 1.00 74.79 90 LYS B CA 1
ATOM 2432 C C . LYS B 1 24 ? 66.010 10.282 91.093 1.00 77.04 90 LYS B C 1
ATOM 2433 O O . LYS B 1 24 ? 65.389 10.902 91.957 1.00 74.66 90 LYS B O 1
ATOM 2435 N N . GLU B 1 25 ? 65.964 8.959 90.966 1.00 79.51 91 GLU B N 1
ATOM 2436 C CA . GLU B 1 25 ? 65.110 8.108 91.792 1.00 80.90 91 GLU B CA 1
ATOM 2437 C C . GLU B 1 25 ? 65.336 8.324 93.285 1.00 81.24 91 GLU B C 1
ATOM 2438 O O . GLU B 1 25 ? 66.448 8.160 93.781 1.00 86.07 91 GLU B O 1
ATOM 2444 N N . GLY B 1 26 ? 64.276 8.692 93.997 1.00 76.96 92 GLY B N 1
ATOM 2445 C CA . GLY B 1 26 ? 64.369 8.934 95.425 1.00 77.89 92 GLY B CA 1
ATOM 2446 C C . GLY B 1 26 ? 64.727 10.370 95.762 1.00 74.45 92 GLY B C 1
ATOM 2447 O O . GLY B 1 26 ? 64.683 10.762 96.929 1.00 76.30 92 GLY B O 1
ATOM 2448 N N . GLU B 1 27 ? 65.064 11.159 94.742 1.00 71.96 93 GLU B N 1
ATOM 2449 C CA . GLU B 1 27 ? 65.582 12.513 94.951 1.00 72.00 93 GLU B CA 1
ATOM 2450 C C . GLU B 1 27 ? 64.546 13.631 94.780 1.00 70.29 93 GLU B C 1
ATOM 2451 O O . GLU B 1 27 ? 63.796 13.661 93.800 1.00 65.69 93 GLU B O 1
ATOM 2457 N N . THR B 1 28 ? 64.533 14.553 95.741 1.00 65.26 94 THR B N 1
ATOM 2458 C CA . THR B 1 28 ? 63.739 15.775 95.659 1.00 58.64 94 THR B CA 1
ATOM 2459 C C . THR B 1 28 ? 64.595 16.936 95.156 1.00 59.86 94 THR B C 1
ATOM 2460 O O . THR B 1 28 ? 65.684 17.172 95.675 1.00 64.14 94 THR B O 1
ATOM 2464 N N . ILE B 1 29 ? 64.117 17.654 94.145 1.00 54.55 95 ILE B N 1
ATOM 2465 C CA . ILE B 1 29 ? 64.796 18.866 93.697 1.00 53.91 95 ILE B CA 1
ATOM 2466 C C . ILE B 1 29 ? 63.859 20.068 93.715 1.00 52.78 95 ILE B C 1
ATOM 2467 O O . ILE B 1 29 ? 62.663 19.935 93.987 1.00 49.77 95 ILE B O 1
ATOM 2472 N N . SER B 1 30 ? 64.416 21.236 93.408 1.00 52.10 96 SER B N 1
ATOM 2473 C CA . SER B 1 30 ? 63.653 22.474 93.328 1.00 47.92 96 SER B CA 1
ATOM 2474 C C . SER B 1 30 ? 63.660 23.032 91.917 1.00 50.23 96 SER B C 1
ATOM 2475 O O . SER B 1 30 ? 64.655 22.932 91.203 1.00 50.16 96 SER B O 1
ATOM 2478 N N . ALA B 1 31 ? 62.544 23.630 91.521 1.00 45.39 97 ALA B N 1
ATOM 2479 C CA . ALA B 1 31 ? 62.473 24.320 90.246 1.00 46.24 97 ALA B CA 1
ATOM 2480 C C . ALA B 1 31 ? 62.646 25.814 90.451 1.00 45.42 97 ALA B C 1
ATOM 2481 O O . ALA B 1 31 ? 62.388 26.336 91.533 1.00 49.32 97 ALA B O 1
ATOM 2483 N N . LYS B 1 32 ? 63.086 26.500 89.405 1.00 46.46 98 LYS B N 1
ATOM 2484 C CA . LYS B 1 32 ? 63.202 27.951 89.433 1.00 50.13 98 LYS B CA 1
ATOM 2485 C C . LYS B 1 32 ? 61.816 28.593 89.385 1.00 47.53 98 LYS B C 1
ATOM 2486 O O . LYS B 1 32 ? 61.503 29.491 90.164 1.00 48.57 98 LYS B O 1
ATOM 2492 N N . THR B 1 33 ? 60.985 28.129 88.459 1.00 45.05 99 THR B N 1
ATOM 2493 C CA . THR B 1 33 ? 59.634 28.650 88.344 1.00 44.17 99 THR B CA 1
ATOM 2494 C C . THR B 1 33 ? 58.734 27.659 87.594 1.00 44.82 99 THR B C 1
ATOM 2495 O O . THR B 1 33 ? 59.101 26.493 87.382 1.00 39.98 99 THR B O 1
ATOM 2499 N N . GLY B 1 34 ? 57.551 28.130 87.214 1.00 42.69 100 GLY B N 1
ATOM 2500 C CA . GLY B 1 34 ? 56.588 27.308 86.509 1.00 37.56 100 GLY B CA 1
ATOM 2501 C C . GLY B 1 34 ? 55.390 28.110 86.046 1.00 40.45 100 GLY B C 1
ATOM 2502 O O . GLY B 1 34 ? 55.229 29.289 86.395 1.00 40.77 100 GLY B O 1
ATOM 2503 N N . GLN B 1 35 ? 54.553 27.465 85.238 1.00 37.08 101 GLN B N 1
ATOM 2504 C CA . GLN B 1 35 ? 53.321 28.062 84.763 1.00 37.65 101 GLN B CA 1
ATOM 2505 C C . GLN B 1 35 ? 52.397 26.940 84.314 1.00 36.14 101 GLN B C 1
ATOM 2506 O O . GLN B 1 35 ? 52.856 25.954 83.758 1.00 39.51 101 GLN B O 1
ATOM 2512 N N . THR B 1 36 ? 51.104 27.070 84.591 1.00 39.85 102 THR B N 1
ATOM 2513 C CA . THR B 1 36 ? 50.117 26.102 84.104 1.00 33.05 102 THR B CA 1
ATOM 2514 C C . THR B 1 36 ? 49.253 26.766 83.050 1.00 35.94 102 THR B C 1
ATOM 2515 O O . THR B 1 36 ? 48.625 27.794 83.314 1.00 35.27 102 THR B O 1
ATOM 2519 N N . LEU B 1 37 ? 49.224 26.182 81.851 1.00 32.62 103 LEU B N 1
ATOM 2520 C CA . LEU B 1 37 ? 48.519 26.802 80.732 1.00 33.88 103 LEU B CA 1
ATOM 2521 C C . LEU B 1 37 ? 47.540 25.833 80.063 1.00 27.39 103 LEU B C 1
ATOM 2522 O O . LEU B 1 37 ? 47.706 24.616 80.142 1.00 25.27 103 LEU B O 1
ATOM 2527 N N . ALA B 1 38 ? 46.527 26.401 79.420 1.00 29.42 104 ALA B N 1
ATOM 2528 C CA . ALA B 1 38 ? 45.569 25.638 78.639 1.00 28.97 104 ALA B CA 1
ATOM 2529 C C . ALA B 1 38 ? 46.236 25.105 77.379 1.00 23.94 104 ALA B C 1
ATOM 2530 O O . ALA B 1 38 ? 46.907 25.844 76.664 1.00 26.25 104 ALA B O 1
ATOM 2532 N N . GLY B 1 39 ? 46.045 23.820 77.100 1.00 25.40 105 GLY B N 1
ATOM 2533 C CA . GLY B 1 39 ? 46.677 23.218 75.942 1.00 22.43 105 GLY B CA 1
ATOM 2534 C C . GLY B 1 39 ? 46.021 21.902 75.573 1.00 18.44 105 GLY B C 1
ATOM 2535 O O . GLY B 1 39 ? 44.838 21.688 75.831 1.00 17.96 105 GLY B O 1
ATOM 2536 N N . GLY B 1 40 ? 46.814 21.010 75.001 1.00 23.48 106 GLY B N 1
ATOM 2537 C CA . GLY B 1 40 ? 46.283 19.811 74.389 1.00 20.27 106 GLY B CA 1
ATOM 2538 C C . GLY B 1 40 ? 46.137 20.043 72.897 1.00 17.53 106 GLY B C 1
ATOM 2539 O O . GLY B 1 40 ? 45.688 21.114 72.470 1.00 16.86 106 GLY B O 1
ATOM 2540 N N . LYS B 1 41 ? 46.461 19.033 72.088 1.00 18.26 107 LYS B N 1
ATOM 2541 C CA . LYS B 1 41 ? 46.440 19.237 70.630 1.00 17.26 107 LYS B CA 1
ATOM 2542 C C . LYS B 1 41 ? 45.054 19.590 70.125 1.00 15.12 107 LYS B C 1
ATOM 2543 O O . LYS B 1 41 ? 44.917 20.451 69.281 1.00 16.29 107 LYS B O 1
ATOM 2549 N N . GLY B 1 42 ? 44.016 18.966 70.667 1.00 14.82 108 GLY B N 1
ATOM 2550 C CA . GLY B 1 42 ? 42.664 19.245 70.224 1.00 15.11 108 GLY B CA 1
ATOM 2551 C C . GLY B 1 42 ? 42.221 20.643 70.606 1.00 15.78 108 GLY B C 1
ATOM 2552 O O . GLY B 1 42 ? 41.703 21.372 69.772 1.00 14.44 108 GLY B O 1
ATOM 2553 N N . ALA B 1 43 ? 42.409 21.011 71.874 1.00 16.63 109 ALA B N 1
ATOM 2554 C CA . ALA B 1 43 ? 42.000 22.341 72.319 1.00 17.30 109 ALA B CA 1
ATOM 2555 C C . ALA B 1 43 ? 42.813 23.409 71.580 1.00 14.78 109 ALA B C 1
ATOM 2556 O O . ALA B 1 43 ? 42.274 24.451 71.221 1.00 16.54 109 ALA B O 1
ATOM 2558 N N . ASN B 1 44 ? 44.095 23.148 71.357 1.00 15.12 110 ASN B N 1
ATOM 2559 C CA . ASN B 1 44 ? 44.941 24.094 70.607 1.00 17.55 110 ASN B CA 1
ATOM 2560 C C . ASN B 1 44 ? 44.396 24.338 69.219 1.00 18.67 110 ASN B C 1
ATOM 2561 O O . ASN B 1 44 ? 44.322 25.471 68.749 1.00 15.36 110 ASN B O 1
ATOM 2566 N N . GLN B 1 45 ? 44.058 23.254 68.524 1.00 14.61 111 GLN B N 1
ATOM 2567 C CA . GLN B 1 45 ? 43.567 23.386 67.159 1.00 16.56 111 GLN B CA 1
ATOM 2568 C C . GLN B 1 45 ? 42.228 24.108 67.108 1.00 17.34 111 GLN B C 1
ATOM 2569 O O . GLN B 1 45 ? 42.007 24.943 66.223 1.00 15.23 111 GLN B O 1
ATOM 2575 N N . ALA B 1 46 ? 41.340 23.832 68.072 1.00 15.54 112 ALA B N 1
ATOM 2576 C CA . ALA B 1 46 ? 40.063 24.524 68.123 1.00 17.35 112 ALA B CA 1
ATOM 2577 C C . ALA B 1 46 ? 40.264 26.005 68.438 1.00 16.14 112 ALA B C 1
ATOM 2578 O O . ALA B 1 46 ? 39.629 26.869 67.826 1.00 15.57 112 ALA B O 1
ATOM 2580 N N . ALA B 1 47 ? 41.135 26.295 69.406 1.00 15.89 113 ALA B N 1
ATOM 2581 C CA . ALA B 1 47 ? 41.428 27.701 69.719 1.00 15.56 113 ALA B CA 1
ATOM 2582 C C . ALA B 1 47 ? 41.945 28.459 68.500 1.00 19.04 113 ALA B C 1
ATOM 2583 O O . ALA B 1 47 ? 41.544 29.602 68.238 1.00 19.35 113 ALA B O 1
ATOM 2585 N N . CYS B 1 48 ? 42.818 27.811 67.740 1.00 15.35 114 CYS B N 1
ATOM 2586 C CA . CYS B 1 48 ? 43.346 28.427 66.523 1.00 16.55 114 CYS B CA 1
ATOM 2587 C C . CYS B 1 48 ? 42.255 28.764 65.523 1.00 17.62 114 CYS B C 1
ATOM 2588 O O . CYS B 1 48 ? 42.156 29.896 65.041 1.00 15.22 114 CYS B O 1
ATOM 2591 N N . GLY B 1 49 ? 41.432 27.773 65.214 1.00 13.80 115 GLY B N 1
ATOM 2592 C CA . GLY B 1 49 ? 40.326 27.962 64.303 1.00 16.07 115 GLY B CA 1
ATOM 2593 C C . GLY B 1 49 ? 39.444 29.118 64.730 1.00 19.46 115 GLY B C 1
ATOM 2594 O O . GLY B 1 49 ? 39.119 29.975 63.922 1.00 17.78 115 GLY B O 1
ATOM 2595 N N . ALA B 1 50 ? 39.071 29.135 66.004 1.00 18.66 116 ALA B N 1
ATOM 2596 C CA . ALA B 1 50 ? 38.202 30.191 66.566 1.00 17.28 116 ALA B CA 1
ATOM 2597 C C . ALA B 1 50 ? 38.846 31.573 66.427 1.00 17.26 116 ALA B C 1
ATOM 2598 O O . ALA B 1 50 ? 38.187 32.476 65.980 1.00 18.71 116 ALA B O 1
ATOM 2600 N N . LYS B 1 51 ? 40.137 31.677 66.704 1.00 16.70 117 LYS B N 1
ATOM 2601 C CA . LYS B 1 51 ? 40.874 32.966 66.603 1.00 19.64 117 LYS B CA 1
ATOM 2602 C C . LYS B 1 51 ? 40.994 33.426 65.151 1.00 20.93 117 LYS B C 1
ATOM 2603 O O . LYS B 1 51 ? 41.074 34.605 64.939 1.00 21.28 117 LYS B O 1
ATOM 2609 N N . LEU B 1 52 ? 40.925 32.509 64.185 1.00 15.68 118 LEU B N 1
ATOM 2610 C CA . LEU B 1 52 ? 40.983 32.837 62.739 1.00 18.73 118 LEU B CA 1
ATOM 2611 C C . LEU B 1 52 ? 39.597 33.201 62.199 1.00 20.90 118 LEU B C 1
ATOM 2612 O O . LEU B 1 52 ? 39.477 33.284 61.009 1.00 22.84 118 LEU B O 1
ATOM 2617 N N . MET B 1 53 ? 38.651 33.335 63.113 1.00 21.05 119 MET B N 1
ATOM 2618 C CA . MET B 1 53 ? 37.267 33.759 62.812 1.00 23.61 119 MET B CA 1
ATOM 2619 C C . MET B 1 53 ? 36.520 32.761 61.921 1.00 23.92 119 MET B C 1
ATOM 2620 O O . MET B 1 53 ? 35.761 33.187 61.090 1.00 20.78 119 MET B O 1
ATOM 2625 N N . TYR B 1 54 ? 36.760 31.471 62.110 1.00 21.24 120 TYR B N 1
ATOM 2626 C CA . TYR B 1 54 ? 35.924 30.464 61.424 1.00 19.56 120 TYR B CA 1
ATOM 2627 C C . TYR B 1 54 ? 35.097 29.752 62.495 1.00 21.80 120 TYR B C 1
ATOM 2628 O O . TYR B 1 54 ? 35.667 29.464 63.504 1.00 21.42 120 TYR B O 1
ATOM 2637 N N . PRO B 1 55 ? 33.780 29.545 62.299 1.00 20.41 121 PRO B N 1
ATOM 2638 C CA . PRO B 1 55 ? 32.926 28.893 63.279 1.00 21.66 121 PRO B CA 1
ATOM 2639 C C . PRO B 1 55 ? 33.580 27.572 63.687 1.00 22.13 121 PRO B C 1
ATOM 2640 O O . PRO B 1 55 ? 33.714 26.764 62.866 1.00 20.90 121 PRO B O 1
ATOM 2644 N N . THR B 1 56 ? 33.888 27.424 64.968 1.00 19.69 122 THR B N 1
ATOM 2645 C CA . THR B 1 56 ? 34.659 26.262 65.420 1.00 19.07 122 THR B CA 1
ATOM 2646 C C . THR B 1 56 ? 34.052 25.608 66.662 1.00 20.02 122 THR B C 1
ATOM 2647 O O . THR B 1 56 ? 33.775 26.291 67.654 1.00 20.57 122 THR B O 1
ATOM 2651 N N . TYR B 1 57 ? 33.843 24.294 66.598 1.00 17.51 123 TYR B N 1
ATOM 2652 C CA . TYR B 1 57 ? 33.366 23.494 67.713 1.00 19.35 123 TYR B CA 1
ATOM 2653 C C . TYR B 1 57 ? 34.486 22.594 68.211 1.00 20.66 123 TYR B C 1
ATOM 2654 O O . TYR B 1 57 ? 35.233 22.032 67.409 1.00 18.22 123 TYR B O 1
ATOM 2663 N N . PHE B 1 58 ? 34.581 22.430 69.525 1.00 18.46 124 PHE B N 1
ATOM 2664 C CA . PHE B 1 58 ? 35.499 21.467 70.105 1.00 17.87 124 PHE B CA 1
ATOM 2665 C C . PHE B 1 58 ? 34.681 20.364 70.754 1.00 19.80 124 PHE B C 1
ATOM 2666 O O . PHE B 1 58 ? 33.831 20.636 71.607 1.00 18.79 124 PHE B O 1
ATOM 2674 N N . VAL B 1 59 ? 34.925 19.129 70.325 1.00 19.04 125 VAL B N 1
ATOM 2675 C CA . VAL B 1 59 ? 34.322 17.957 70.943 1.00 17.74 125 VAL B CA 1
ATOM 2676 C C . VAL B 1 59 ? 35.363 17.229 71.780 1.00 19.45 125 VAL B C 1
ATOM 2677 O O . VAL B 1 59 ? 36.375 16.720 71.271 1.00 16.66 125 VAL B O 1
ATOM 2681 N N . GLY B 1 60 ? 35.140 17.182 73.086 1.00 17.73 126 GLY B N 1
ATOM 2682 C CA . GLY B 1 60 ? 36.162 16.658 73.955 1.00 19.33 126 GLY B CA 1
ATOM 2683 C C . GLY B 1 60 ? 35.586 16.313 75.314 1.00 20.22 126 GLY B C 1
ATOM 2684 O O . GLY B 1 60 ? 34.423 16.599 75.580 1.00 19.22 126 GLY B O 1
ATOM 2685 N N . ARG B 1 61 ? 36.423 15.721 76.159 1.00 18.01 127 ARG B N 1
ATOM 2686 C CA . ARG B 1 61 ? 36.030 15.270 77.499 1.00 18.77 127 ARG B CA 1
ATOM 2687 C C . ARG B 1 61 ? 36.932 15.884 78.546 1.00 23.49 127 ARG B C 1
ATOM 2688 O O . ARG B 1 61 ? 38.157 15.786 78.444 1.00 21.38 127 ARG B O 1
ATOM 2696 N N . LEU B 1 62 ? 36.315 16.491 79.558 1.00 23.17 128 LEU B N 1
ATOM 2697 C CA . LEU B 1 62 ? 37.034 17.128 80.650 1.00 21.20 128 LEU B CA 1
ATOM 2698 C C . LEU B 1 62 ? 36.656 16.494 81.975 1.00 26.38 128 LEU B C 1
ATOM 2699 O O . LEU B 1 62 ? 35.589 15.901 82.082 1.00 25.19 128 LEU B O 1
ATOM 2704 N N . GLY B 1 63 ? 37.521 16.621 82.979 1.00 24.34 129 GLY B N 1
ATOM 2705 C CA . GLY B 1 63 ? 37.124 16.304 84.346 1.00 27.08 129 GLY B CA 1
ATOM 2706 C C . GLY B 1 63 ? 36.407 17.502 84.936 1.00 27.24 129 GLY B C 1
ATOM 2707 O O . GLY B 1 63 ? 36.547 18.617 84.444 1.00 23.74 129 GLY B O 1
ATOM 2708 N N . GLU B 1 64 ? 35.615 17.283 85.983 1.00 31.77 130 GLU B N 1
ATOM 2709 C CA . GLU B 1 64 ? 34.977 18.394 86.674 1.00 31.74 130 GLU B CA 1
ATOM 2710 C C . GLU B 1 64 ? 35.954 18.882 87.734 1.00 34.90 130 GLU B C 1
ATOM 2711 O O . GLU B 1 64 ? 35.798 18.578 88.920 1.00 34.06 130 GLU B O 1
ATOM 2717 N N . ASP B 1 65 ? 36.980 19.608 87.295 1.00 30.34 131 ASP B N 1
ATOM 2718 C CA . ASP B 1 65 ? 38.058 20.042 88.181 1.00 27.49 131 ASP B CA 1
ATOM 2719 C C . ASP B 1 65 ? 38.607 21.390 87.732 1.00 27.13 131 ASP B C 1
ATOM 2720 O O . ASP B 1 65 ? 38.110 21.983 86.781 1.00 24.93 131 ASP B O 1
ATOM 2725 N N . ALA B 1 66 ? 39.630 21.879 88.429 1.00 25.29 132 ALA B N 1
ATOM 2726 C CA . ALA B 1 66 ? 40.177 23.198 88.149 1.00 28.19 132 ALA B CA 1
ATOM 2727 C C . ALA B 1 66 ? 40.863 23.262 86.774 1.00 22.61 132 ALA B C 1
ATOM 2728 O O . ALA B 1 66 ? 40.784 24.278 86.084 1.00 23.48 132 ALA B O 1
ATOM 2730 N N . HIS B 1 67 ? 41.538 22.181 86.398 1.00 25.64 133 HIS B N 1
ATOM 2731 C CA . HIS B 1 67 ? 42.163 22.082 85.070 1.00 25.25 133 HIS B CA 1
ATOM 2732 C C . HIS B 1 67 ? 41.108 22.129 83.955 1.00 24.52 133 HIS B C 1
ATOM 2733 O O . HIS B 1 67 ? 41.323 22.743 82.896 1.00 24.52 133 HIS B O 1
ATOM 2740 N N . GLY B 1 68 ? 39.981 21.469 84.202 1.00 26.58 134 GLY B N 1
ATOM 2741 C CA . GLY B 1 68 ? 38.859 21.482 83.280 1.00 23.16 134 GLY B CA 1
ATOM 2742 C C . GLY B 1 68 ? 38.330 22.880 83.085 1.00 25.66 134 GLY B C 1
ATOM 2743 O O . GLY B 1 68 ? 38.020 23.291 81.968 1.00 25.17 134 GLY B O 1
ATOM 2744 N N . LYS B 1 69 ? 38.221 23.620 84.186 1.00 23.16 135 LYS B N 1
ATOM 2745 C CA . LYS B 1 69 ? 37.746 24.990 84.149 1.00 26.04 135 LYS B CA 1
ATOM 2746 C C . LYS B 1 69 ? 38.704 25.912 83.402 1.00 24.75 135 LYS B C 1
ATOM 2747 O O . LYS B 1 69 ? 38.272 26.814 82.682 1.00 26.24 135 LYS B O 1
ATOM 2753 N N . LEU B 1 70 ? 39.997 25.694 83.610 1.00 25.54 136 LEU B N 1
ATOM 2754 C CA . LEU B 1 70 ? 41.038 26.424 82.898 1.00 27.36 136 LEU B CA 1
ATOM 2755 C C . LEU B 1 70 ? 40.815 26.323 81.387 1.00 23.49 136 LEU B C 1
ATOM 2756 O O . LEU B 1 70 ? 40.852 27.314 80.670 1.00 23.91 136 LEU B O 1
ATOM 2761 N N . ILE B 1 71 ? 40.585 25.105 80.929 1.00 22.88 137 ILE B N 1
ATOM 2762 C CA . ILE B 1 71 ? 40.378 24.847 79.505 1.00 23.73 137 ILE B CA 1
ATOM 2763 C C . ILE B 1 71 ? 39.141 25.567 78.977 1.00 20.55 137 ILE B C 1
ATOM 2764 O O . ILE B 1 71 ? 39.191 26.265 77.971 1.00 22.19 137 ILE B O 1
ATOM 2769 N N . ALA B 1 72 ? 38.029 25.365 79.672 1.00 21.19 138 ALA B N 1
ATOM 2770 C CA . ALA B 1 72 ? 36.749 25.940 79.287 1.00 24.23 138 ALA B CA 1
ATOM 2771 C C . ALA B 1 72 ? 36.852 27.455 79.184 1.00 24.56 138 ALA B C 1
ATOM 2772 O O . ALA B 1 72 ? 36.366 28.061 78.238 1.00 24.63 138 ALA B O 1
ATOM 2774 N N . GLU B 1 73 ? 37.505 28.062 80.167 1.00 25.61 139 GLU B N 1
ATOM 2775 C CA . GLU B 1 73 ? 37.676 29.511 80.181 1.00 27.09 139 GLU B CA 1
ATOM 2776 C C . GLU B 1 73 ? 38.517 30.006 79.005 1.00 24.04 139 GLU B C 1
ATOM 2777 O O . GLU B 1 73 ? 38.181 31.007 78.359 1.00 26.84 139 GLU B O 1
ATOM 2783 N N . ALA B 1 74 ? 39.608 29.305 78.732 1.00 21.83 140 ALA B N 1
ATOM 2784 C CA . ALA B 1 74 ? 40.514 29.702 77.658 1.00 24.74 140 ALA B CA 1
ATOM 2785 C C . ALA B 1 74 ? 39.836 29.617 76.294 1.00 22.51 140 ALA B C 1
ATOM 2786 O O . ALA B 1 74 ? 40.054 30.473 75.440 1.00 22.46 140 ALA B O 1
ATOM 2788 N N . LEU B 1 75 ? 38.989 28.604 76.107 1.00 21.18 141 LEU B N 1
ATOM 2789 C CA . LEU B 1 75 ? 38.388 28.324 74.799 1.00 20.41 141 LEU B CA 1
ATOM 2790 C C . LEU B 1 75 ? 37.104 29.081 74.526 1.00 22.05 141 LEU B C 1
ATOM 2791 O O . LEU B 1 75 ? 36.805 29.399 73.386 1.00 24.65 141 LEU B O 1
ATOM 2796 N N . GLY B 1 76 ? 36.337 29.342 75.579 1.00 27.51 142 GLY B N 1
ATOM 2797 C CA . GLY B 1 76 ? 34.969 29.811 75.433 1.00 28.98 142 GLY B CA 1
ATOM 2798 C C . GLY B 1 76 ? 34.732 31.274 75.099 1.00 31.05 142 GLY B C 1
ATOM 2799 O O . GLY B 1 76 ? 35.546 31.920 74.437 1.00 31.99 142 GLY B O 1
ATOM 2800 N N . ASP B 1 77 ? 33.591 31.788 75.564 1.00 37.45 143 ASP B N 1
ATOM 2801 C CA . ASP B 1 77 ? 33.088 33.102 75.157 1.00 36.06 143 ASP B CA 1
ATOM 2802 C C . ASP B 1 77 ? 33.952 34.264 75.638 1.00 40.46 143 ASP B C 1
ATOM 2803 O O . ASP B 1 77 ? 33.940 35.343 75.041 1.00 43.19 143 ASP B O 1
ATOM 2805 N N . ASP B 1 78 ? 34.705 34.049 76.712 1.00 37.39 144 ASP B N 1
ATOM 2806 C CA . ASP B 1 78 ? 35.586 35.089 77.226 1.00 40.19 144 ASP B CA 1
ATOM 2807 C C . ASP B 1 78 ? 37.028 34.853 76.796 1.00 38.85 144 ASP B C 1
ATOM 2808 O O . ASP B 1 78 ? 37.922 35.603 77.173 1.00 37.98 144 ASP B O 1
ATOM 2813 N N . GLY B 1 79 ? 37.250 33.809 76.002 1.00 32.25 145 GLY B N 1
ATOM 2814 C CA . GLY B 1 79 ? 38.577 33.521 75.493 1.00 27.23 145 GLY B CA 1
ATOM 2815 C C . GLY B 1 79 ? 38.579 33.502 73.978 1.00 32.05 145 GLY B C 1
ATOM 2816 O O . GLY B 1 79 ? 38.351 34.530 73.326 1.00 29.17 145 GLY B O 1
ATOM 2817 N N . CYS B 1 80 ? 38.819 32.329 73.402 1.00 24.23 146 CYS B N 1
ATOM 2818 C CA . CYS B 1 80 ? 38.961 32.227 71.952 1.00 24.04 146 CYS B CA 1
ATOM 2819 C C . CYS B 1 80 ? 37.645 32.253 71.179 1.00 22.14 146 CYS B C 1
ATOM 2820 O O . CYS B 1 80 ? 37.642 32.554 69.987 1.00 26.50 146 CYS B O 1
ATOM 2823 N N . GLY B 1 81 ? 36.532 31.916 71.821 1.00 22.73 147 GLY B N 1
ATOM 2824 C CA . GLY B 1 81 ? 35.264 31.934 71.106 1.00 23.83 147 GLY B CA 1
ATOM 2825 C C . GLY B 1 81 ? 34.911 30.600 70.464 1.00 22.10 147 GLY B C 1
ATOM 2826 O O . GLY B 1 81 ? 34.132 30.529 69.514 1.00 21.51 147 GLY B O 1
ATOM 2827 N N . VAL B 1 82 ? 35.500 29.532 70.983 1.00 22.62 148 VAL B N 1
ATOM 2828 C CA . VAL B 1 82 ? 35.161 28.183 70.527 1.00 19.21 148 VAL B CA 1
ATOM 2829 C C . VAL B 1 82 ? 33.752 27.843 71.001 1.00 22.89 148 VAL B C 1
ATOM 2830 O O . VAL B 1 82 ? 33.404 28.133 72.142 1.00 20.15 148 VAL B O 1
ATOM 2834 N N . HIS B 1 83 ? 32.925 27.261 70.133 1.00 20.63 149 HIS B N 1
ATOM 2835 C CA . HIS B 1 83 ? 31.641 26.725 70.585 1.00 22.77 149 HIS B CA 1
ATOM 2836 C C . HIS B 1 83 ? 31.880 25.459 71.400 1.00 23.22 149 HIS B C 1
ATOM 2837 O O . HIS B 1 83 ? 32.454 24.488 70.896 1.00 20.46 149 HIS B O 1
ATOM 2844 N N . LEU B 1 84 ? 31.439 25.466 72.661 1.00 20.15 150 LEU B N 1
ATOM 2845 C CA . LEU B 1 84 ? 31.723 24.373 73.580 1.00 23.42 150 LEU B CA 1
ATOM 2846 C C . LEU B 1 84 ? 30.535 23.444 73.855 1.00 23.84 150 LEU B C 1
ATOM 2847 O O . LEU B 1 84 ? 30.599 22.636 74.777 1.00 22.28 150 LEU B O 1
ATOM 2852 N N . ASP B 1 85 ? 29.479 23.540 73.045 1.00 27.40 151 ASP B N 1
ATOM 2853 C CA . ASP B 1 85 ? 28.247 22.771 73.296 1.00 25.96 151 ASP B CA 1
ATOM 2854 C C . ASP B 1 85 ? 28.489 21.270 73.487 1.00 27.10 151 ASP B C 1
ATOM 2855 O O . ASP B 1 85 ? 27.768 20.618 74.250 1.00 26.83 151 ASP B O 1
ATOM 2860 N N . TYR B 1 86 ? 29.489 20.714 72.804 1.00 24.89 152 TYR B N 1
ATOM 2861 C CA . TYR B 1 86 ? 29.690 19.269 72.811 1.00 24.86 152 TYR B CA 1
ATOM 2862 C C . TYR B 1 86 ? 30.862 18.817 73.656 1.00 26.10 152 TYR B C 1
ATOM 2863 O O . TYR B 1 86 ? 31.329 17.688 73.539 1.00 29.21 152 TYR B O 1
ATOM 2872 N N . VAL B 1 87 ? 31.325 19.701 74.523 1.00 25.13 153 VAL B N 1
ATOM 2873 C CA . VAL B 1 87 ? 32.276 19.312 75.539 1.00 24.75 153 VAL B CA 1
ATOM 2874 C C . VAL B 1 87 ? 31.481 18.693 76.678 1.00 29.59 153 VAL B C 1
ATOM 2875 O O . VAL B 1 87 ? 30.469 19.247 77.101 1.00 31.35 153 VAL B O 1
ATOM 2879 N N . ARG B 1 88 ? 31.915 17.535 77.148 1.00 25.08 154 ARG B N 1
ATOM 2880 C CA . ARG B 1 88 ? 31.293 16.917 78.309 1.00 30.01 154 ARG B CA 1
ATOM 2881 C C . ARG B 1 88 ? 32.314 16.760 79.416 1.00 29.55 154 ARG B C 1
ATOM 2882 O O . ARG B 1 88 ? 33.479 16.467 79.151 1.00 26.01 154 ARG B O 1
ATOM 2890 N N . SER B 1 89 ? 31.872 16.952 80.658 1.00 29.87 155 SER B N 1
ATOM 2891 C CA . SER B 1 89 ? 32.743 16.784 81.819 1.00 31.30 155 SER B CA 1
ATOM 2892 C C . SER B 1 89 ? 32.257 15.622 82.693 1.00 36.12 155 SER B C 1
ATOM 2893 O O . SER B 1 89 ? 31.052 15.399 82.812 1.00 36.96 155 SER B O 1
ATOM 2896 N N . VAL B 1 90 ? 33.192 14.878 83.281 1.00 34.26 156 VAL B N 1
ATOM 2897 C CA . VAL B 1 90 ? 32.859 13.727 84.127 1.00 32.50 156 VAL B CA 1
ATOM 2898 C C . VAL B 1 90 ? 33.477 13.917 85.514 1.00 36.26 156 VAL B C 1
ATOM 2899 O O . VAL B 1 90 ? 34.475 14.619 85.658 1.00 31.32 156 VAL B O 1
ATOM 2903 N N . ASN B 1 91 ? 32.910 13.291 86.540 1.00 37.74 157 ASN B N 1
ATOM 2904 C CA . ASN B 1 91 ? 33.470 13.485 87.876 1.00 38.38 157 ASN B CA 1
ATOM 2905 C C . ASN B 1 91 ? 34.310 12.308 88.345 1.00 40.32 157 ASN B C 1
ATOM 290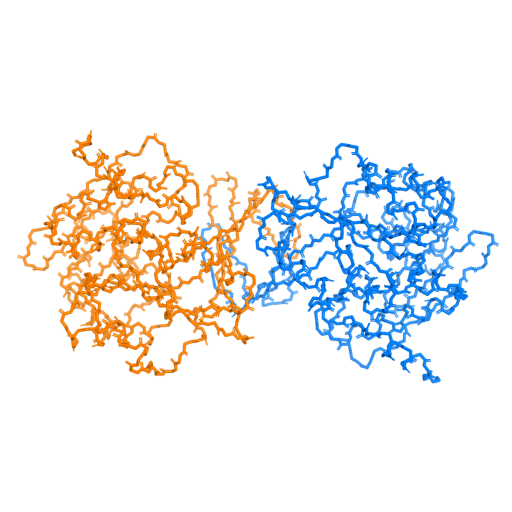6 O O . ASN B 1 91 ? 34.795 12.301 89.478 1.00 40.32 157 ASN B O 1
ATOM 2911 N N . ASN B 1 92 ? 34.496 11.321 87.473 1.00 36.23 158 ASN B N 1
ATOM 2912 C CA . ASN B 1 92 ? 35.263 10.135 87.833 1.00 36.66 158 ASN B CA 1
ATOM 2913 C C . ASN B 1 92 ? 36.592 10.002 87.080 1.00 37.09 158 ASN B C 1
ATOM 2914 O O . ASN B 1 92 ? 37.290 9.002 87.222 1.00 36.85 158 ASN B O 1
ATOM 2919 N N . GLU B 1 93 ? 36.929 11.003 86.268 1.00 34.34 159 GLU B N 1
ATOM 2920 C CA . GLU B 1 93 ? 38.247 11.065 85.634 1.00 33.85 159 GLU B CA 1
ATOM 2921 C C . GLU B 1 93 ? 38.773 12.487 85.737 1.00 25.71 159 GLU B C 1
ATOM 2922 O O . GLU B 1 93 ? 37.992 13.432 85.666 1.00 27.96 159 GLU B O 1
ATOM 2928 N N . PRO B 1 94 ? 40.096 12.646 85.897 1.00 27.20 160 PRO B N 1
ATOM 2929 C CA . PRO B 1 94 ? 40.677 13.993 85.898 1.00 26.20 160 PRO B CA 1
ATOM 2930 C C . PRO B 1 94 ? 40.836 14.531 84.477 1.00 24.97 160 PRO B C 1
ATOM 2931 O O . PRO B 1 94 ? 41.042 13.726 83.568 1.00 25.17 160 PRO B O 1
ATOM 2935 N N . THR B 1 95 ? 40.725 15.845 84.293 1.00 25.09 161 THR B N 1
ATOM 2936 C CA . THR B 1 95 ? 41.121 16.483 83.029 1.00 25.32 161 THR B CA 1
ATOM 2937 C C . THR B 1 95 ? 42.546 16.034 82.716 1.00 25.78 161 THR B C 1
ATOM 2938 O O . THR B 1 95 ? 43.387 15.971 83.615 1.00 24.28 161 THR B O 1
ATOM 2942 N N . GLY B 1 96 ? 42.814 15.688 81.463 1.00 20.98 162 GLY B N 1
ATOM 2943 C CA . GLY B 1 96 ? 44.151 15.284 81.071 1.00 22.47 162 GLY B CA 1
ATOM 2944 C C . GLY B 1 96 ? 45.155 16.391 81.338 1.00 22.42 162 GLY B C 1
ATOM 2945 O O . GLY B 1 96 ? 44.837 17.578 81.320 1.00 22.76 162 GLY B O 1
ATOM 2946 N N . HIS B 1 97 ? 46.384 16.001 81.618 1.00 26.40 163 HIS B N 1
ATOM 2947 C CA . HIS B 1 97 ? 47.413 16.996 81.829 1.00 25.48 163 HIS B CA 1
ATOM 2948 C C . HIS B 1 97 ? 48.771 16.438 81.448 1.00 30.45 163 HIS B C 1
ATOM 2949 O O . HIS B 1 97 ? 48.943 15.222 81.297 1.00 33.14 163 HIS B O 1
ATOM 2956 N N . ALA B 1 98 ? 49.718 17.350 81.261 1.00 33.12 164 ALA B N 1
ATOM 2957 C CA . ALA B 1 98 ? 51.073 17.008 80.851 1.00 32.03 164 ALA B CA 1
ATOM 2958 C C . ALA B 1 98 ? 52.072 17.775 81.708 1.00 36.21 164 ALA B C 1
ATOM 2959 O O . ALA B 1 98 ? 52.064 19.008 81.725 1.00 38.24 164 ALA B O 1
ATOM 2961 N N . VAL B 1 99 ? 52.911 17.046 82.434 1.00 37.96 165 VAL B N 1
ATOM 2962 C CA . VAL B 1 99 ? 53.998 17.669 83.179 1.00 40.98 165 VAL B CA 1
ATOM 2963 C C . VAL B 1 99 ? 55.199 17.847 82.259 1.00 44.65 165 VAL B C 1
ATOM 2964 O O . VAL B 1 99 ? 55.848 16.872 81.876 1.00 45.96 165 VAL B O 1
ATOM 2968 N N . VAL B 1 100 ? 55.480 19.092 81.895 1.00 40.88 166 VAL B N 1
ATOM 2969 C CA . VAL B 1 100 ? 56.562 19.384 80.969 1.00 48.13 166 VAL B CA 1
ATOM 2970 C C . VAL B 1 100 ? 57.777 19.944 81.715 1.00 51.90 166 VAL B C 1
ATOM 2971 O O . VAL B 1 100 ? 57.799 21.116 82.097 1.00 48.34 166 VAL B O 1
ATOM 2975 N N . MET B 1 101 ? 58.778 19.092 81.927 1.00 51.64 167 MET B N 1
ATOM 2976 C CA . MET B 1 101 ? 59.995 19.490 82.624 1.00 54.41 167 MET B CA 1
ATOM 2977 C C . MET B 1 101 ? 61.044 20.075 81.683 1.00 59.68 167 MET B C 1
ATOM 2978 O O . MET B 1 101 ? 61.790 19.339 81.032 1.00 61.94 167 MET B O 1
ATOM 2983 N N . LEU B 1 102 ? 61.091 21.403 81.621 1.00 57.29 168 LEU B N 1
ATOM 2984 C CA . LEU B 1 102 ? 62.089 22.115 80.835 1.00 60.95 168 LEU B CA 1
ATOM 2985 C C . LEU B 1 102 ? 63.444 22.130 81.546 1.00 67.81 168 LEU B C 1
ATOM 2986 O O . LEU B 1 102 ? 63.532 22.448 82.735 1.00 64.62 168 LEU B O 1
ATOM 2991 N N . GLN B 1 103 ? 64.502 21.782 80.821 1.00 72.29 169 GLN B N 1
ATOM 2992 C CA . GLN B 1 103 ? 65.848 21.835 81.386 1.00 72.54 169 GLN B CA 1
ATOM 2993 C C . GLN B 1 103 ? 66.596 23.064 80.892 1.00 74.62 169 GLN B C 1
ATOM 2994 O O . GLN B 1 103 ? 66.159 23.729 79.950 1.00 74.37 169 GLN B O 1
ATOM 3000 N N . SER B 1 104 ? 67.722 23.362 81.533 1.00 76.12 170 SER B N 1
ATOM 3001 C CA . SER B 1 104 ? 68.505 24.545 81.188 1.00 79.16 170 SER B CA 1
ATOM 3002 C C . SER B 1 104 ? 69.262 24.386 79.864 1.00 78.13 170 SER B C 1
ATOM 3003 O O . SER B 1 104 ? 69.525 25.373 79.173 1.00 75.37 170 SER B O 1
ATOM 3006 N N . ASP B 1 105 ? 69.604 23.147 79.512 1.00 77.95 171 ASP B N 1
ATOM 3007 C CA . ASP B 1 105 ? 70.312 22.879 78.262 1.00 77.39 171 ASP B CA 1
ATOM 3008 C C . ASP B 1 105 ? 69.425 23.134 77.042 1.00 79.75 171 ASP B C 1
ATOM 3009 O O . ASP B 1 105 ? 69.863 23.753 76.069 1.00 80.06 171 ASP B O 1
ATOM 3014 N N . GLY B 1 106 ? 68.180 22.669 77.101 1.00 79.86 172 GLY B N 1
ATOM 3015 C CA . GLY B 1 106 ? 67.234 22.909 76.024 1.00 81.00 172 GLY B CA 1
ATOM 3016 C C . GLY B 1 106 ? 66.279 21.760 75.780 1.00 79.99 172 GLY B C 1
ATOM 3017 O O . GLY B 1 106 ? 65.267 21.927 75.093 1.00 78.88 172 GLY B O 1
ATOM 3018 N N . GLN B 1 107 ? 66.607 20.596 76.338 1.00 77.42 173 GLN B N 1
ATOM 3019 C CA . GLN B 1 107 ? 65.776 19.410 76.188 1.00 79.34 173 GLN B CA 1
ATOM 3020 C C . GLN B 1 107 ? 64.517 19.506 77.041 1.00 79.10 173 GLN B C 1
ATOM 3021 O O . GLN B 1 107 ? 64.494 20.159 78.094 1.00 76.60 173 GLN B O 1
ATOM 3023 N N . ASN B 1 108 ? 63.455 18.861 76.570 1.00 78.18 174 ASN B N 1
ATOM 3024 C CA . ASN B 1 108 ? 62.221 18.739 77.350 1.00 71.50 174 ASN B CA 1
ATOM 3025 C C . ASN B 1 108 ? 61.889 17.295 77.659 1.00 69.62 174 ASN B C 1
ATOM 3026 O O . ASN B 1 108 ? 61.931 16.435 76.780 1.00 74.36 174 ASN B O 1
ATOM 3031 N N . SER B 1 109 ? 61.493 17.047 78.894 1.00 62.40 175 SER B N 1
ATOM 3032 C CA . SER B 1 109 ? 61.022 15.742 79.278 1.00 62.54 175 SER B CA 1
ATOM 3033 C C . SER B 1 109 ? 59.553 15.874 79.673 1.00 63.27 175 SER B C 1
ATOM 3034 O O . SER B 1 109 ? 59.185 16.786 80.422 1.00 58.84 175 SER B O 1
ATOM 3037 N N . ILE B 1 110 ? 58.712 14.977 79.161 1.00 60.25 176 ILE B N 1
ATOM 3038 C CA . ILE B 1 110 ? 57.273 15.124 79.343 1.00 53.06 176 ILE B CA 1
ATOM 3039 C C . ILE B 1 110 ? 56.599 13.865 79.881 1.00 52.54 176 ILE B C 1
ATOM 3040 O O . ILE B 1 110 ? 56.869 12.760 79.413 1.00 54.15 176 ILE B O 1
ATOM 3045 N N . ILE B 1 111 ? 55.748 14.049 80.893 1.00 47.41 177 ILE B N 1
ATOM 3046 C CA . ILE B 1 111 ? 54.844 13.006 81.379 1.00 46.51 177 ILE B CA 1
ATOM 3047 C C . ILE B 1 111 ? 53.405 13.392 81.043 1.00 47.62 177 ILE B C 1
ATOM 3048 O O . ILE B 1 111 ? 52.932 14.460 81.448 1.00 41.99 177 ILE B O 1
ATOM 3053 N N . ILE B 1 112 ? 52.716 12.539 80.287 1.00 46.49 178 ILE B N 1
ATOM 3054 C CA . ILE B 1 112 ? 51.351 12.849 79.873 1.00 42.78 178 ILE B CA 1
ATOM 3055 C C . ILE B 1 112 ? 50.339 11.966 80.594 1.00 41.99 178 ILE B C 1
ATOM 3056 O O . ILE B 1 112 ? 50.465 10.739 80.626 1.00 43.19 178 ILE B O 1
ATOM 3061 N N . VAL B 1 113 ? 49.356 12.616 81.218 1.00 36.05 179 VAL B N 1
ATOM 3062 C CA . VAL B 1 113 ? 48.261 11.915 81.867 1.00 32.88 179 VAL B CA 1
ATOM 3063 C C . VAL B 1 113 ? 47.052 11.981 80.951 1.00 30.56 179 VAL B C 1
ATOM 3064 O O . VAL B 1 113 ? 46.561 13.074 80.639 1.00 28.87 179 VAL B O 1
ATOM 3068 N N . GLY B 1 114 ? 46.583 10.819 80.509 1.00 28.90 180 GLY B N 1
ATOM 3069 C CA . GLY B 1 114 ? 45.478 10.762 79.570 1.00 27.14 180 GLY B CA 1
ATOM 3070 C C . GLY B 1 114 ? 44.199 11.300 80.162 1.00 28.72 180 GLY B C 1
ATOM 3071 O O . GLY B 1 114 ? 43.493 12.103 79.540 1.00 25.49 180 GLY B O 1
ATOM 3072 N N . GLY B 1 115 ? 43.905 10.860 81.381 1.00 28.17 181 GLY B N 1
ATOM 3073 C CA . GLY B 1 115 ? 42.709 11.292 82.069 1.00 27.74 181 GLY B CA 1
ATOM 3074 C C . GLY B 1 115 ? 41.443 11.144 81.255 1.00 22.13 181 GLY B C 1
ATOM 3075 O O . GLY B 1 115 ? 41.249 10.138 80.557 1.00 24.31 181 GLY B O 1
ATOM 3076 N N . ALA B 1 116 ? 40.597 12.168 81.320 1.00 22.53 182 ALA B N 1
ATOM 3077 C CA . ALA B 1 116 ? 39.316 12.171 80.620 1.00 21.00 182 ALA B CA 1
ATOM 3078 C C . ALA B 1 116 ? 39.508 12.045 79.109 1.00 21.97 182 ALA B C 1
ATOM 3079 O O . ALA B 1 116 ? 38.619 11.550 78.414 1.00 23.35 182 ALA B O 1
ATOM 3081 N N . ASN B 1 117 ? 40.659 12.495 78.600 1.00 22.16 183 ASN B N 1
ATOM 3082 C CA . ASN B 1 117 ? 40.913 12.434 77.148 1.00 22.06 183 ASN B CA 1
ATOM 3083 C C . ASN B 1 117 ? 40.903 10.997 76.640 1.00 21.42 183 ASN B C 1
ATOM 3084 O O . ASN B 1 117 ? 40.469 10.728 75.507 1.00 21.41 183 ASN B O 1
ATOM 3089 N N . MET B 1 118 ? 41.399 10.088 77.479 1.00 22.39 184 MET B N 1
ATOM 3090 C CA . MET B 1 118 ? 41.525 8.682 77.102 1.00 23.82 184 MET B CA 1
ATOM 3091 C C . MET B 1 118 ? 40.422 7.808 77.695 1.00 29.39 184 MET B C 1
ATOM 3092 O O . MET B 1 118 ? 40.112 6.744 77.155 1.00 29.49 184 MET B O 1
ATOM 3097 N N . LYS B 1 119 ? 39.812 8.256 78.789 1.00 24.44 185 LYS B N 1
ATOM 3098 C CA . LYS B 1 119 ? 38.981 7.352 79.578 1.00 30.06 185 LYS B CA 1
ATOM 3099 C C . LYS B 1 119 ? 37.517 7.740 79.744 1.00 29.49 185 LYS B C 1
ATOM 3100 O O . LYS B 1 119 ? 36.732 6.947 80.264 1.00 34.16 185 LYS B O 1
ATOM 3106 N N . ALA B 1 120 ? 37.121 8.919 79.278 1.00 26.77 186 ALA B N 1
ATOM 3107 C CA . ALA B 1 120 ? 35.760 9.387 79.526 1.00 26.11 186 ALA B CA 1
ATOM 3108 C C . ALA B 1 120 ? 34.859 9.379 78.306 1.00 27.81 186 ALA B C 1
ATOM 3109 O O . ALA B 1 120 ? 33.811 10.020 78.309 1.00 27.58 186 ALA B O 1
ATOM 3111 N N . TRP B 1 121 ? 35.274 8.684 77.255 1.00 28.10 187 TRP B N 1
ATOM 3112 C CA . TRP B 1 121 ? 34.471 8.590 76.050 1.00 27.95 187 TRP B CA 1
ATOM 3113 C C . TRP B 1 121 ? 33.552 7.374 76.124 1.00 30.21 187 TRP B C 1
ATOM 3114 O O . TRP B 1 121 ? 33.917 6.369 76.714 1.00 31.83 187 TRP B O 1
ATOM 3125 N N . PRO B 1 122 ? 32.372 7.453 75.499 1.00 29.24 188 PRO B N 1
ATOM 3126 C CA . PRO B 1 122 ? 31.539 6.245 75.489 1.00 35.50 188 PRO B CA 1
ATOM 3127 C C . PRO B 1 122 ? 32.160 5.166 74.612 1.00 36.38 188 PRO B C 1
ATOM 3128 O O . PRO B 1 122 ? 32.950 5.478 73.714 1.00 35.07 188 PRO B O 1
ATOM 3132 N N . GLU B 1 123 ? 31.827 3.910 74.881 1.00 36.25 189 GLU B N 1
ATOM 3133 C CA . GLU B 1 123 ? 32.295 2.808 74.059 1.00 35.29 189 GLU B CA 1
ATOM 3134 C C . GLU B 1 123 ? 31.834 3.014 72.615 1.00 34.21 189 GLU B C 1
ATOM 3135 O O . GLU B 1 123 ? 32.591 2.796 71.669 1.00 34.50 189 GLU B O 1
ATOM 3141 N N . ILE B 1 124 ? 30.583 3.437 72.466 1.00 36.61 190 ILE B N 1
ATOM 3142 C CA . ILE B 1 124 ? 30.010 3.786 71.176 1.00 38.23 190 ILE B CA 1
ATOM 3143 C C . ILE B 1 124 ? 29.509 5.216 71.223 1.00 39.92 190 ILE B C 1
ATOM 3144 O O . ILE B 1 124 ? 28.753 5.583 72.117 1.00 37.90 190 ILE B O 1
ATOM 3149 N N . MET B 1 125 ? 29.932 6.027 70.262 1.00 38.81 191 MET B N 1
ATOM 3150 C CA . MET B 1 125 ? 29.473 7.405 70.195 1.00 41.39 191 MET B CA 1
ATOM 3151 C C . MET B 1 125 ? 27.998 7.447 69.860 1.00 44.97 191 MET B C 1
ATOM 3152 O O . MET B 1 125 ? 27.567 6.816 68.898 1.00 45.51 191 MET B O 1
ATOM 3157 N N . SER B 1 126 ? 27.222 8.191 70.644 1.00 51.25 192 SER B N 1
ATOM 3158 C CA . SER B 1 126 ? 25.799 8.353 70.338 1.00 54.69 192 SER B CA 1
ATOM 3159 C C . SER B 1 126 ? 25.635 9.233 69.107 1.00 56.39 192 SER B C 1
ATOM 3160 O O . SER B 1 126 ? 26.513 10.036 68.795 1.00 53.33 192 SER B O 1
ATOM 3163 N N . ASP B 1 127 ? 24.504 9.092 68.421 1.00 60.90 193 ASP B N 1
ATOM 3164 C CA . ASP B 1 127 ? 24.312 9.752 67.137 1.00 58.42 193 ASP B CA 1
ATOM 3165 C C . ASP B 1 127 ? 24.109 11.263 67.247 1.00 56.91 193 ASP B C 1
ATOM 3166 O O . ASP B 1 127 ? 24.163 11.977 66.234 1.00 57.08 193 ASP B O 1
ATOM 3171 N N . ASP B 1 128 ? 23.898 11.759 68.463 1.00 57.17 194 ASP B N 1
ATOM 3172 C CA . ASP B 1 128 ? 23.848 13.198 68.648 1.00 56.98 194 ASP B CA 1
ATOM 3173 C C . ASP B 1 128 ? 25.118 13.670 69.334 1.00 54.73 194 ASP B C 1
ATOM 3174 O O . ASP B 1 128 ? 25.276 14.857 69.616 1.00 55.81 194 ASP B O 1
ATOM 3179 N N . ASP B 1 129 ? 26.023 12.731 69.598 1.00 54.48 195 ASP B N 1
ATOM 3180 C CA . ASP B 1 129 ? 27.428 13.081 69.761 1.00 51.98 195 ASP B CA 1
ATOM 3181 C C . ASP B 1 129 ? 27.990 13.307 68.371 1.00 48.65 195 ASP B C 1
ATOM 3182 O O . ASP B 1 129 ? 28.809 14.194 68.162 1.00 47.49 195 ASP B O 1
ATOM 3187 N N . LEU B 1 130 ? 27.523 12.490 67.426 1.00 46.83 196 LEU B N 1
ATOM 3188 C CA . LEU B 1 130 ? 27.995 12.517 66.045 1.00 41.10 196 LEU B CA 1
ATOM 3189 C C . LEU B 1 130 ? 27.247 13.496 65.154 1.00 38.00 196 LEU B C 1
ATOM 3190 O O . LEU B 1 130 ? 27.620 13.678 63.999 1.00 37.38 196 LEU B O 1
ATOM 3195 N N . GLU B 1 131 ? 26.192 14.116 65.667 1.00 33.50 197 GLU B N 1
ATOM 3196 C CA . GLU B 1 131 ? 25.436 15.062 64.853 1.00 39.17 197 GLU B CA 1
ATOM 3197 C C . GLU B 1 131 ? 26.300 16.254 64.445 1.00 32.30 197 GLU B C 1
ATOM 3198 O O . GLU B 1 131 ? 26.160 16.780 63.340 1.00 31.71 197 GLU B O 1
ATOM 3204 N N . ILE B 1 132 ? 27.199 16.676 65.331 1.00 32.80 198 ILE B N 1
ATOM 3205 C CA . ILE B 1 132 ? 27.990 17.862 65.047 1.00 28.78 198 ILE B CA 1
ATOM 3206 C C . ILE B 1 132 ? 29.018 17.556 63.965 1.00 26.49 198 ILE B C 1
ATOM 3207 O O . ILE B 1 132 ? 29.259 18.403 63.107 1.00 26.30 198 ILE B O 1
ATOM 3212 N N . VAL B 1 133 ? 29.583 16.347 63.969 1.00 26.17 199 VAL B N 1
ATOM 3213 C CA . VAL B 1 133 ? 30.565 15.996 62.951 1.00 27.01 199 VAL B CA 1
ATOM 3214 C C . VAL B 1 133 ? 29.865 15.810 61.611 1.00 29.57 199 VAL B C 1
ATOM 3215 O O . VAL B 1 133 ? 30.421 16.131 60.561 1.00 24.08 199 VAL B O 1
ATOM 3219 N N . ARG B 1 134 ? 28.620 15.346 61.649 1.00 29.15 200 ARG B N 1
ATOM 3220 C CA . ARG B 1 134 ? 27.848 15.204 60.424 1.00 29.61 200 ARG B CA 1
ATOM 3221 C C . ARG B 1 134 ? 27.462 16.555 59.818 1.00 31.81 200 ARG B C 1
ATOM 3222 O O . ARG B 1 134 ? 27.146 16.641 58.630 1.00 29.57 200 ARG B O 1
ATOM 3230 N N . ASN B 1 135 ? 27.486 17.610 60.625 1.00 27.89 201 ASN B N 1
ATOM 3231 C CA . ASN B 1 135 ? 27.203 18.954 60.113 1.00 27.58 201 ASN B CA 1
ATOM 3232 C C . ASN B 1 135 ? 28.461 19.770 59.818 1.00 25.94 201 ASN B C 1
ATOM 3233 O O . ASN B 1 135 ? 28.367 20.937 59.447 1.00 27.14 201 ASN B O 1
ATOM 3238 N N . ALA B 1 136 ? 29.634 19.169 59.985 1.00 26.22 202 ALA B N 1
ATOM 3239 C CA . ALA B 1 136 ? 30.879 19.929 59.861 1.00 23.20 202 ALA B CA 1
ATOM 3240 C C . ALA B 1 136 ? 31.173 20.340 58.414 1.00 28.19 202 ALA B C 1
ATOM 3241 O O . ALA B 1 136 ? 30.697 19.708 57.469 1.00 28.13 202 ALA B O 1
ATOM 3243 N N . GLY B 1 137 ? 31.956 21.403 58.250 1.00 21.85 203 GLY B N 1
ATOM 3244 C CA . GLY B 1 137 ? 32.576 21.715 56.971 1.00 23.49 203 GLY B CA 1
ATOM 3245 C C . GLY B 1 137 ? 33.907 21.003 56.822 1.00 21.35 203 GLY B C 1
ATOM 3246 O O . GLY B 1 137 ? 34.358 20.735 55.711 1.00 22.25 203 GLY B O 1
ATOM 3247 N N . ILE B 1 138 ? 34.539 20.687 57.951 1.00 20.07 204 ILE B N 1
ATOM 3248 C CA . ILE B 1 138 ? 35.835 20.018 57.956 1.00 17.91 204 ILE B CA 1
ATOM 3249 C C . ILE B 1 138 ? 36.088 19.519 59.369 1.00 19.33 204 ILE B C 1
ATOM 3250 O O . ILE B 1 138 ? 35.695 20.166 60.331 1.00 18.81 204 ILE B O 1
ATOM 3255 N N . VAL B 1 139 ? 36.691 18.348 59.503 1.00 17.58 205 VAL B N 1
ATOM 3256 C CA . VAL B 1 139 ? 36.889 17.752 60.820 1.00 19.15 205 VAL B CA 1
ATOM 3257 C C . VAL B 1 139 ? 38.369 17.497 61.079 1.00 18.42 205 VAL B C 1
ATOM 3258 O O . VAL B 1 139 ? 39.070 17.011 60.190 1.00 15.83 205 VAL B O 1
ATOM 3262 N N . LEU B 1 140 ? 38.848 17.849 62.283 1.00 14.49 206 LEU B N 1
ATOM 3263 C CA . LEU B 1 140 ? 40.249 17.665 62.667 1.00 14.54 206 LEU B CA 1
ATOM 3264 C C . LEU B 1 140 ? 40.366 16.726 63.847 1.00 15.95 206 LEU B C 1
ATOM 3265 O O . LEU B 1 140 ? 39.683 16.930 64.848 1.00 17.82 206 LEU B O 1
ATOM 3270 N N . LEU B 1 141 ? 41.232 15.722 63.712 1.00 14.97 207 LEU B N 1
ATOM 3271 C CA . LEU B 1 141 ? 41.546 14.737 64.743 1.00 15.18 207 LEU B CA 1
ATOM 3272 C C . LEU B 1 141 ? 43.043 14.744 65.033 1.00 17.36 207 LEU B C 1
ATOM 3273 O O . LEU B 1 141 ? 43.841 15.174 64.185 1.00 15.51 207 LEU B O 1
ATOM 3278 N N . GLN B 1 142 ? 43.433 14.270 66.217 1.00 13.39 208 GLN B N 1
ATOM 3279 C CA . GLN B 1 142 ? 44.832 14.009 66.529 1.00 17.14 208 GLN B CA 1
ATOM 3280 C C . GLN B 1 142 ? 44.923 12.643 67.222 1.00 17.60 208 GLN B C 1
ATOM 3281 O O . GLN B 1 142 ? 43.952 11.894 67.229 1.00 19.21 208 GLN B O 1
ATOM 3287 N N . ARG B 1 143 ? 46.068 12.332 67.819 1.00 17.09 209 ARG B N 1
ATOM 3288 C CA . ARG B 1 143 ? 46.201 11.028 68.461 1.00 21.88 209 ARG B CA 1
ATOM 3289 C C . ARG B 1 143 ? 46.422 11.116 69.959 1.00 18.22 209 ARG B C 1
ATOM 3290 O O . ARG B 1 143 ? 47.358 10.531 70.504 1.00 21.89 209 ARG B O 1
ATOM 3298 N N . GLU B 1 144 ? 45.512 11.828 70.615 1.00 16.56 210 GLU B N 1
ATOM 3299 C CA . GLU B 1 144 ? 45.543 12.016 72.071 1.00 15.69 210 GLU B CA 1
ATOM 3300 C C . GLU B 1 144 ? 44.199 11.643 72.698 1.00 20.02 210 GLU B C 1
ATOM 3301 O O . GLU B 1 144 ? 43.924 11.983 73.853 1.00 18.28 210 GLU B O 1
ATOM 3307 N N . ILE B 1 145 ? 43.358 10.966 71.918 1.00 17.83 211 ILE B N 1
ATOM 3308 C CA . ILE B 1 145 ? 42.138 10.314 72.414 1.00 20.00 211 ILE B CA 1
ATOM 3309 C C . ILE B 1 145 ? 42.118 8.892 71.799 1.00 22.08 211 ILE B C 1
ATOM 3310 O O . ILE B 1 145 ? 42.930 8.589 70.910 1.00 22.11 211 ILE B O 1
ATOM 3315 N N . PRO B 1 146 ? 41.227 8.007 72.281 1.00 22.36 212 PRO B N 1
ATOM 3316 C CA . PRO B 1 146 ? 41.345 6.608 71.817 1.00 24.09 212 PRO B CA 1
ATOM 3317 C C . PRO B 1 146 ? 41.161 6.386 70.311 1.00 23.39 212 PRO B C 1
ATOM 3318 O O . PRO B 1 146 ? 40.319 7.016 69.699 1.00 20.17 212 PRO B O 1
ATOM 3322 N N . ASP B 1 147 ? 41.941 5.465 69.748 1.00 28.23 213 ASP B N 1
ATOM 3323 C CA . ASP B 1 147 ? 41.789 5.046 68.353 1.00 29.24 213 ASP B CA 1
ATOM 3324 C C . ASP B 1 147 ? 40.331 4.767 68.003 1.00 24.91 213 ASP B C 1
ATOM 3325 O O . ASP B 1 147 ? 39.858 5.112 66.924 1.00 23.87 213 ASP B O 1
ATOM 3330 N N . SER B 1 148 ? 39.613 4.149 68.933 1.00 28.04 214 SER B N 1
ATOM 3331 C CA . SER B 1 148 ? 38.240 3.730 68.672 1.00 27.69 214 SER B CA 1
ATOM 3332 C C . SER B 1 148 ? 37.334 4.904 68.392 1.00 27.21 214 SER B C 1
ATOM 3333 O O . SER B 1 148 ? 36.498 4.852 67.497 1.00 23.86 214 SER B O 1
ATOM 3336 N N . ILE B 1 149 ? 37.510 5.969 69.168 1.00 23.84 215 ILE B N 1
ATOM 3337 C CA . ILE B 1 149 ? 36.736 7.181 68.989 1.00 21.28 215 ILE B CA 1
ATOM 3338 C C . ILE B 1 149 ? 37.094 7.866 67.673 1.00 19.16 215 ILE B C 1
ATOM 3339 O O . ILE B 1 149 ? 36.207 8.309 66.948 1.00 19.24 215 ILE B O 1
ATOM 3344 N N . ASN B 1 150 ? 38.391 7.955 67.365 1.00 20.91 216 ASN B N 1
ATOM 3345 C CA . ASN B 1 150 ? 38.793 8.550 66.085 1.00 19.24 216 ASN B CA 1
ATOM 3346 C C . ASN B 1 150 ? 38.201 7.800 64.900 1.00 20.43 216 ASN B C 1
ATOM 3347 O O . ASN B 1 150 ? 37.783 8.409 63.921 1.00 21.19 216 ASN B O 1
ATOM 3352 N N . ILE B 1 151 ? 38.181 6.474 64.999 1.00 25.67 217 ILE B N 1
ATOM 3353 C CA . ILE B 1 151 ? 37.655 5.649 63.905 1.00 23.18 217 ILE B CA 1
ATOM 3354 C C . ILE B 1 151 ? 36.175 5.932 63.696 1.00 23.33 217 ILE B C 1
ATOM 3355 O O . ILE B 1 151 ? 35.739 6.183 62.581 1.00 26.78 217 ILE B O 1
ATOM 3360 N N . GLN B 1 152 ? 35.409 5.981 64.781 1.00 24.42 218 GLN B N 1
ATOM 3361 C CA . GLN B 1 152 ? 33.985 6.240 64.679 1.00 22.65 218 GLN B CA 1
ATOM 3362 C C . GLN B 1 152 ? 33.674 7.617 64.101 1.00 26.97 218 GLN B C 1
ATOM 3363 O O . GLN B 1 152 ? 32.719 7.779 63.340 1.00 25.00 218 GLN B O 1
ATOM 3369 N N . VAL B 1 153 ? 34.461 8.624 64.472 1.00 23.01 219 VAL B N 1
ATOM 3370 C CA . VAL B 1 153 ? 34.222 9.971 63.958 1.00 23.63 219 VAL B CA 1
ATOM 3371 C C . VAL B 1 153 ? 34.520 10.037 62.456 1.00 20.76 219 VAL B C 1
ATOM 3372 O O . VAL B 1 153 ? 33.728 10.551 61.671 1.00 21.96 219 VAL B O 1
ATOM 3376 N N . ALA B 1 154 ? 35.670 9.506 62.071 1.00 23.30 220 ALA B N 1
ATOM 3377 C CA . ALA B 1 154 ? 36.101 9.572 60.680 1.00 24.24 220 ALA B CA 1
ATOM 3378 C C . ALA B 1 154 ? 35.101 8.851 59.778 1.00 30.11 220 ALA B C 1
ATOM 3379 O O . ALA B 1 154 ? 34.708 9.374 58.737 1.00 28.54 220 ALA B O 1
ATOM 3381 N N . LYS B 1 155 ? 34.667 7.667 60.206 1.00 31.10 221 LYS B N 1
ATOM 3382 C CA . LYS B 1 155 ? 33.694 6.888 59.430 1.00 29.39 221 LYS B CA 1
ATOM 3383 C C . LYS B 1 155 ? 32.365 7.617 59.308 1.00 31.93 221 LYS B C 1
ATOM 3384 O O . LYS B 1 155 ? 31.712 7.564 58.266 1.00 35.44 221 LYS B O 1
ATOM 3390 N N . ALA B 1 156 ? 31.982 8.335 60.359 1.00 30.80 222 ALA B N 1
ATOM 3391 C CA . ALA B 1 156 ? 30.735 9.098 60.342 1.00 31.81 222 ALA B CA 1
ATOM 3392 C C . ALA B 1 156 ? 30.807 10.267 59.365 1.00 36.05 222 ALA B C 1
ATOM 3393 O O . ALA B 1 156 ? 29.780 10.783 58.924 1.00 35.65 222 ALA B O 1
ATOM 3395 N N . VAL B 1 157 ? 32.018 10.707 59.040 1.00 26.91 223 VAL B N 1
ATOM 3396 C CA . VAL B 1 157 ? 32.146 11.833 58.134 1.00 30.77 223 VAL B CA 1
ATOM 3397 C C . VAL B 1 157 ? 32.250 11.364 56.700 1.00 39.57 223 VAL B C 1
ATOM 3398 O O . VAL B 1 157 ? 31.546 11.870 55.840 1.00 44.03 223 VAL B O 1
ATOM 3402 N N . LYS B 1 158 ? 33.153 10.415 56.458 1.00 39.85 224 LYS B N 1
ATOM 3403 C CA . LYS B 1 158 ? 33.320 9.805 55.141 1.00 49.42 224 LYS B CA 1
ATOM 3404 C C . LYS B 1 158 ? 31.948 9.513 54.533 1.00 51.89 224 LYS B C 1
ATOM 3405 O O . LYS B 1 158 ? 31.673 9.885 53.389 1.00 52.59 224 LYS B O 1
ATOM 3407 N N . LYS B 1 159 ? 31.072 8.909 55.333 1.00 47.95 225 LYS B N 1
ATOM 3408 C CA . LYS B 1 159 ? 29.681 8.684 54.948 1.00 51.99 225 LYS B CA 1
ATOM 3409 C C . LYS B 1 159 ? 28.824 9.951 55.063 1.00 51.19 225 LYS B C 1
ATOM 3410 O O . LYS B 1 159 ? 27.635 9.872 55.381 1.00 56.44 225 LYS B O 1
ATOM 3412 N N . ALA B 1 160 ? 29.428 11.111 54.807 1.00 49.85 226 ALA B N 1
ATOM 3413 C CA . ALA B 1 160 ? 28.707 12.382 54.790 1.00 49.59 226 ALA B CA 1
ATOM 3414 C C . ALA B 1 160 ? 29.383 13.350 53.821 1.00 46.02 226 ALA B C 1
ATOM 3415 O O . ALA B 1 160 ? 28.850 14.417 53.513 1.00 49.81 226 ALA B O 1
ATOM 3417 N N . GLY B 1 161 ? 30.570 12.976 53.360 1.00 39.66 227 GLY B N 1
ATOM 3418 C CA . GLY B 1 161 ? 31.278 13.738 52.346 1.00 45.77 227 GLY B CA 1
ATOM 3419 C C . GLY B 1 161 ? 31.984 15.042 52.701 1.00 46.43 227 GLY B C 1
ATOM 3420 O O . GLY B 1 161 ? 32.010 15.958 51.879 1.00 63.31 227 GLY B O 1
ATOM 3421 N N . VAL B 1 162 ? 32.571 15.140 53.896 1.00 50.75 228 VAL B N 1
ATOM 3422 C CA . VAL B 1 162 ? 33.357 16.339 54.274 1.00 46.33 228 VAL B CA 1
ATOM 3423 C C . VAL B 1 162 ? 34.796 15.925 54.652 1.00 31.36 228 VAL B C 1
ATOM 3424 O O . VAL B 1 162 ? 35.011 14.817 55.132 1.00 37.90 228 VAL B O 1
ATOM 3428 N N . PRO B 1 163 ? 35.789 16.798 54.412 1.00 32.08 229 PRO B N 1
ATOM 3429 C CA . PRO B 1 163 ? 37.190 16.380 54.610 1.00 27.36 229 PRO B CA 1
ATOM 3430 C C . PRO B 1 163 ? 37.586 16.124 56.072 1.00 25.71 229 PRO B C 1
ATOM 3431 O O . PRO B 1 163 ? 37.185 16.862 56.968 1.00 24.88 229 PRO B O 1
ATOM 3435 N N . VAL B 1 164 ? 38.361 15.073 56.293 1.00 20.58 230 VAL B N 1
ATOM 3436 C CA . VAL B 1 164 ? 38.853 14.728 57.618 1.00 21.46 230 VAL B CA 1
ATOM 3437 C C . VAL B 1 164 ? 40.360 14.756 57.638 1.00 23.27 230 VAL B C 1
ATOM 3438 O O . VAL B 1 164 ? 41.013 14.082 56.828 1.00 21.87 230 VAL B O 1
ATOM 3442 N N . ILE B 1 165 ? 40.915 15.532 58.563 1.00 17.32 231 ILE B N 1
ATOM 3443 C CA . ILE B 1 165 ? 42.356 15.631 58.738 1.00 17.74 231 ILE B CA 1
ATOM 3444 C C . ILE B 1 165 ? 42.780 14.966 60.032 1.00 18.44 231 ILE B C 1
ATOM 3445 O O . ILE B 1 165 ? 42.235 15.260 61.102 1.00 20.10 231 ILE B O 1
ATOM 3450 N N . LEU B 1 166 ? 43.750 14.068 59.937 1.00 17.04 232 LEU B N 1
ATOM 3451 C CA . LEU B 1 166 ? 44.314 13.431 61.099 1.00 16.80 232 LEU B CA 1
ATOM 3452 C C . LEU B 1 166 ? 45.739 13.909 61.316 1.00 18.59 232 LEU B C 1
ATOM 3453 O O . LEU B 1 166 ? 46.647 13.632 60.522 1.00 17.96 232 LEU B O 1
ATOM 3458 N N . ASP B 1 167 ? 45.916 14.655 62.399 1.00 19.06 233 ASP B N 1
ATOM 3459 C CA . ASP B 1 167 ? 47.225 15.082 62.853 1.00 19.73 233 ASP B CA 1
ATOM 3460 C C . ASP B 1 167 ? 47.806 13.885 63.567 1.00 22.19 233 ASP B C 1
ATOM 3461 O O . ASP B 1 167 ? 47.109 13.236 64.356 1.00 20.39 233 ASP B O 1
ATOM 3466 N N . VAL B 1 168 ? 49.059 13.563 63.275 1.00 20.53 234 VAL B N 1
ATOM 3467 C CA . VAL B 1 168 ? 49.648 12.332 63.790 1.00 22.38 234 VAL B CA 1
ATOM 3468 C C . VAL B 1 168 ? 50.213 12.593 65.172 1.00 24.94 234 VAL B C 1
ATOM 3469 O O . VAL B 1 168 ? 50.565 11.669 65.903 1.00 25.82 234 VAL B O 1
ATOM 3473 N N . GLY B 1 169 ? 50.251 13.866 65.561 1.00 24.36 235 GLY B N 1
ATOM 3474 C CA . GLY B 1 169 ? 50.739 14.230 66.877 1.00 22.53 235 GLY B CA 1
ATOM 3475 C C . GLY B 1 169 ? 49.956 13.551 67.989 1.00 22.65 235 GLY B C 1
ATOM 3476 O O . GLY B 1 169 ? 48.731 13.404 67.904 1.00 20.74 235 GLY B O 1
ATOM 3477 N N . GLY B 1 170 ? 50.677 13.138 69.024 1.00 23.90 236 GLY B N 1
ATOM 3478 C CA . GLY B 1 170 ? 50.094 12.455 70.165 1.00 24.34 236 GLY B CA 1
ATOM 3479 C C . GLY B 1 170 ? 50.833 11.153 70.439 1.00 29.12 236 GLY B C 1
ATOM 3480 O O . GLY B 1 170 ? 52.060 11.127 70.520 1.00 28.93 236 GLY B O 1
ATOM 3481 N N . MET B 1 171 ? 50.075 10.069 70.574 1.00 27.96 237 MET B N 1
ATOM 3482 C CA . MET B 1 171 ? 50.641 8.764 70.884 1.00 33.22 237 MET B CA 1
ATOM 3483 C C . MET B 1 171 ? 51.601 8.267 69.805 1.00 28.57 237 MET B C 1
ATOM 3484 O O . MET B 1 171 ? 51.399 8.511 68.617 1.00 33.90 237 MET B O 1
ATOM 3489 N N . ASP B 1 172 ? 52.640 7.559 70.235 1.00 35.85 238 ASP B N 1
ATOM 3490 C CA . ASP B 1 172 ? 53.662 7.055 69.324 1.00 36.50 238 ASP B CA 1
ATOM 3491 C C . ASP B 1 172 ? 53.346 5.642 68.821 1.00 39.80 238 ASP B C 1
ATOM 3492 O O . ASP B 1 172 ? 54.213 4.961 68.276 1.00 41.94 238 ASP B O 1
ATOM 3497 N N . THR B 1 173 ? 52.098 5.218 68.985 1.00 40.20 239 THR B N 1
ATOM 3498 C CA . THR B 1 173 ? 51.676 3.887 68.558 1.00 36.58 239 THR B CA 1
ATOM 3499 C C . THR B 1 173 ? 51.360 3.857 67.064 1.00 41.17 239 THR B C 1
ATOM 3500 O O . THR B 1 173 ? 51.051 4.898 66.472 1.00 36.66 239 THR B O 1
ATOM 3504 N N . PRO B 1 174 ? 51.441 2.663 66.441 1.00 38.38 240 PRO B N 1
ATOM 3505 C CA . PRO B 1 174 ? 51.068 2.578 65.023 1.00 38.67 240 PRO B CA 1
ATOM 3506 C C . PRO B 1 174 ? 49.637 3.046 64.806 1.00 33.02 240 PRO B C 1
ATOM 3507 O O . PRO B 1 174 ? 48.802 2.908 65.694 1.00 33.97 240 PRO B O 1
ATOM 3511 N N . ILE B 1 175 ? 49.365 3.622 63.646 1.00 36.32 241 ILE B N 1
ATOM 3512 C CA . ILE B 1 175 ? 48.014 4.049 63.320 1.00 35.06 241 ILE B CA 1
ATOM 3513 C C . ILE B 1 175 ? 47.236 2.890 62.706 1.00 37.11 241 ILE B C 1
ATOM 3514 O O . ILE B 1 175 ? 47.692 2.277 61.745 1.00 38.30 241 ILE B O 1
ATOM 3519 N N . PRO B 1 176 ? 46.056 2.589 63.255 1.00 35.17 242 PRO B N 1
ATOM 3520 C CA . PRO B 1 176 ? 45.216 1.524 62.700 1.00 34.31 242 PRO B CA 1
ATOM 3521 C C . PRO B 1 176 ? 44.828 1.818 61.261 1.00 36.37 242 PRO B C 1
ATOM 3522 O O . PRO B 1 176 ? 44.445 2.944 60.954 1.00 29.43 242 PRO B O 1
ATOM 3526 N N . ASN B 1 177 ? 44.913 0.821 60.387 1.00 31.27 243 ASN B N 1
ATOM 3527 C CA . ASN B 1 177 ? 44.621 1.040 58.973 1.00 29.86 243 ASN B CA 1
ATOM 3528 C C . ASN B 1 177 ? 43.183 1.397 58.747 1.00 29.22 243 ASN B C 1
ATOM 3529 O O . ASN B 1 177 ? 42.837 2.055 57.770 1.00 34.97 243 ASN B O 1
ATOM 3534 N N . GLU B 1 178 ? 42.340 0.940 59.660 1.00 29.38 244 GLU B N 1
ATOM 3535 C CA . GLU B 1 178 ? 40.940 1.273 59.633 1.00 28.59 244 GLU B CA 1
ATOM 3536 C C . GLU B 1 178 ? 40.800 2.791 59.753 1.00 28.65 244 GLU B C 1
ATOM 3537 O O . GLU B 1 178 ? 39.909 3.397 59.162 1.00 29.35 244 GLU B O 1
ATOM 3543 N N . LEU B 1 179 ? 41.712 3.403 60.498 1.00 30.54 245 LEU B N 1
ATOM 3544 C CA . LEU B 1 179 ? 41.659 4.853 60.673 1.00 28.37 245 LEU B CA 1
ATOM 3545 C C . LEU B 1 179 ? 42.209 5.547 59.428 1.00 23.64 245 LEU B C 1
ATOM 3546 O O . LEU B 1 179 ? 41.562 6.437 58.874 1.00 27.04 245 LEU B O 1
ATOM 3551 N N . LEU B 1 180 ? 43.402 5.143 58.998 1.00 27.78 246 LEU B N 1
ATOM 3552 C CA . LEU B 1 180 ? 44.004 5.666 57.765 1.00 26.93 246 LEU B CA 1
ATOM 3553 C C . LEU B 1 180 ? 43.053 5.584 56.565 1.00 31.64 246 LEU B C 1
ATOM 3554 O O . LEU B 1 180 ? 42.988 6.506 55.748 1.00 32.84 246 LEU B O 1
ATOM 3559 N N . ASP B 1 181 ? 42.294 4.494 56.460 1.00 32.68 247 ASP B N 1
ATOM 3560 C CA . ASP B 1 181 ? 41.352 4.334 55.350 1.00 31.81 247 ASP B CA 1
ATOM 3561 C C . ASP B 1 181 ? 40.162 5.279 55.398 1.00 32.36 247 ASP B C 1
ATOM 3562 O O . ASP B 1 181 ? 39.436 5.405 54.414 1.00 34.12 247 ASP B O 1
ATOM 3567 N N . SER B 1 182 ? 39.944 5.927 56.539 1.00 30.09 248 SER B N 1
ATOM 3568 C CA . SER B 1 182 ? 38.726 6.709 56.728 1.00 29.24 248 SER B CA 1
ATOM 3569 C C . SER B 1 182 ? 38.965 8.223 56.750 1.00 25.95 248 SER B C 1
ATOM 3570 O O . SER B 1 182 ? 38.022 8.996 56.812 1.00 30.72 248 SER B O 1
ATOM 3573 N N . ILE B 1 183 ? 40.224 8.630 56.702 1.00 27.10 249 ILE B N 1
ATOM 3574 C CA . ILE B 1 183 ? 40.553 10.057 56.690 1.00 26.97 249 ILE B CA 1
ATOM 3575 C C . ILE B 1 183 ? 40.890 10.519 55.274 1.00 31.20 249 ILE B C 1
ATOM 3576 O O . ILE B 1 183 ? 41.058 9.695 54.366 1.00 25.91 249 ILE B O 1
ATOM 3581 N N . ASP B 1 184 ? 40.978 11.833 55.075 1.00 23.88 250 ASP B N 1
ATOM 3582 C CA . ASP B 1 184 ? 41.295 12.381 53.757 1.00 24.53 250 ASP B CA 1
ATOM 3583 C C . ASP B 1 184 ? 42.726 12.907 53.717 1.00 26.39 250 ASP B C 1
ATOM 3584 O O . ASP B 1 184 ? 43.451 12.719 52.741 1.00 24.79 250 ASP B O 1
ATOM 3589 N N . ILE B 1 185 ? 43.140 13.567 54.792 1.00 20.94 251 ILE B N 1
ATOM 3590 C CA . ILE B 1 185 ? 44.476 14.130 54.840 1.00 20.75 251 ILE B CA 1
ATOM 3591 C C . ILE B 1 185 ? 45.184 13.670 56.091 1.00 17.05 251 ILE B C 1
ATOM 3592 O O . ILE B 1 185 ? 44.657 13.813 57.190 1.00 18.80 251 ILE B O 1
ATOM 3597 N N . LEU B 1 186 ? 46.377 13.115 55.925 1.00 16.58 252 LEU B N 1
ATOM 3598 C CA . LEU B 1 186 ? 47.226 12.739 57.036 1.00 19.85 252 LEU B CA 1
ATOM 3599 C C . LEU B 1 186 ? 48.244 13.859 57.249 1.00 19.35 252 LEU B C 1
ATOM 3600 O O . LEU B 1 186 ? 48.848 14.329 56.276 1.00 19.45 252 LEU B O 1
ATOM 3605 N N . SER B 1 187 ? 48.442 14.302 58.488 1.00 16.22 253 SER B N 1
ATOM 3606 C CA . SER B 1 187 ? 49.428 15.365 58.713 1.00 17.71 253 SER B CA 1
ATOM 3607 C C . SER B 1 187 ? 50.475 15.012 59.774 1.00 19.67 253 SER B C 1
ATOM 3608 O O . SER B 1 187 ? 50.295 15.284 60.962 1.00 20.10 253 SER B O 1
ATOM 3611 N N . PRO B 1 188 ? 51.588 14.395 59.339 1.00 18.88 254 PRO B N 1
ATOM 3612 C CA . PRO B 1 188 ? 52.713 14.072 60.207 1.00 19.48 254 PRO B CA 1
ATOM 3613 C C . PRO B 1 188 ? 53.838 15.080 60.092 1.00 20.40 254 PRO B C 1
ATOM 3614 O O . PRO B 1 188 ? 53.958 15.731 59.053 1.00 21.11 254 PRO B O 1
ATOM 3618 N N . ASN B 1 189 ? 54.666 15.178 61.121 1.00 22.37 255 ASN B N 1
ATOM 3619 C CA . ASN B 1 189 ? 55.959 15.809 60.945 1.00 24.76 255 ASN B CA 1
ATOM 3620 C C . ASN B 1 189 ? 56.944 14.759 60.429 1.00 26.86 255 ASN B C 1
ATOM 3621 O O . ASN B 1 189 ? 56.549 13.630 60.127 1.00 23.86 255 ASN B O 1
ATOM 3626 N N . GLU B 1 190 ? 58.210 15.147 60.312 1.00 27.16 256 GLU B N 1
ATOM 3627 C CA . GLU B 1 190 ? 59.256 14.261 59.798 1.00 26.34 256 GLU B CA 1
ATOM 3628 C C . GLU B 1 190 ? 59.412 12.997 60.634 1.00 29.76 256 GLU B C 1
ATOM 3629 O O . GLU B 1 190 ? 59.502 11.890 60.102 1.00 28.22 256 GLU B O 1
ATOM 3635 N N . THR B 1 191 ? 59.457 13.171 61.945 1.00 30.66 257 THR B N 1
ATOM 3636 C CA . THR B 1 191 ? 59.669 12.045 62.849 1.00 30.26 257 THR B CA 1
ATOM 3637 C C . THR B 1 191 ? 58.458 11.107 62.876 1.00 33.09 257 THR B C 1
ATOM 3638 O O . THR B 1 191 ? 58.606 9.885 62.870 1.00 31.29 257 THR B O 1
ATOM 3642 N N . GLU B 1 192 ? 57.258 11.678 62.878 1.00 28.53 258 GLU B N 1
ATOM 3643 C CA . GLU B 1 192 ? 56.039 10.880 62.855 1.00 25.26 258 GLU B CA 1
ATOM 3644 C C . GLU B 1 192 ? 55.901 10.128 61.546 1.00 27.51 258 GLU B C 1
ATOM 3645 O O . GLU B 1 192 ? 55.428 8.991 61.522 1.00 29.00 258 GLU B O 1
ATOM 3651 N N . LEU B 1 193 ? 56.320 10.757 60.452 1.00 25.39 259 LEU B N 1
ATOM 3652 C CA . LEU B 1 193 ? 56.228 10.118 59.147 1.00 27.22 259 LEU B CA 1
ATOM 3653 C C . LEU B 1 193 ? 57.192 8.938 59.068 1.00 25.02 259 LEU B C 1
ATOM 3654 O O . LEU B 1 193 ? 56.861 7.903 58.507 1.00 28.14 259 LEU B O 1
ATOM 3659 N N . SER B 1 194 ? 58.382 9.116 59.634 1.00 28.15 260 SER B N 1
ATOM 3660 C CA . SER B 1 194 ? 59.384 8.052 59.685 1.00 31.29 260 SER B CA 1
ATOM 3661 C C . SER B 1 194 ? 58.955 6.904 60.594 1.00 35.85 260 SER B C 1
ATOM 3662 O O . SER B 1 194 ? 59.109 5.735 60.240 1.00 35.39 260 SER B O 1
ATOM 3665 N N . ARG B 1 195 ? 58.436 7.239 61.775 1.00 33.03 261 ARG B N 1
ATOM 3666 C CA . ARG B 1 195 ? 57.950 6.221 62.703 1.00 34.38 261 ARG B CA 1
ATOM 3667 C C . ARG B 1 195 ? 56.833 5.395 62.075 1.00 36.56 261 ARG B C 1
ATOM 3668 O O . ARG B 1 195 ? 56.870 4.163 62.116 1.00 35.86 261 ARG B O 1
ATOM 3676 N N . LEU B 1 196 ? 55.854 6.083 61.490 1.00 32.19 262 LEU B N 1
ATOM 3677 C CA . LEU B 1 196 ? 54.687 5.451 60.874 1.00 29.81 262 LEU B CA 1
ATOM 3678 C C . LEU B 1 196 ? 55.025 4.591 59.652 1.00 38.79 262 LEU B C 1
ATOM 3679 O O . LEU B 1 196 ? 54.406 3.550 59.425 1.00 40.97 262 LEU B O 1
ATOM 3684 N N . THR B 1 197 ? 55.998 5.023 58.859 1.00 35.70 263 THR B N 1
ATOM 3685 C CA . THR B 1 197 ? 56.339 4.292 57.641 1.00 36.41 263 THR B CA 1
ATOM 3686 C C . THR B 1 197 ? 57.493 3.324 57.882 1.00 35.21 263 THR B C 1
ATOM 3687 O O . THR B 1 197 ? 57.691 2.375 57.126 1.00 35.81 263 THR B O 1
ATOM 3691 N N . GLY B 1 198 ? 58.266 3.584 58.929 1.00 37.17 264 GLY B N 1
ATOM 3692 C CA . GLY B 1 198 ? 59.490 2.846 59.171 1.00 35.90 264 GLY B CA 1
ATOM 3693 C C . GLY B 1 198 ? 60.599 3.214 58.197 1.00 40.94 264 GLY B C 1
ATOM 3694 O O . GLY B 1 198 ? 61.581 2.481 58.064 1.00 42.44 264 GLY B O 1
ATOM 3695 N N . MET B 1 199 ? 60.448 4.352 57.519 1.00 41.07 265 MET B N 1
ATOM 3696 C CA . MET B 1 199 ? 61.417 4.797 56.518 1.00 31.94 265 MET B CA 1
ATOM 3697 C C . MET B 1 199 ? 62.124 6.070 56.956 1.00 37.44 265 MET B C 1
ATOM 3698 O O . MET B 1 199 ? 61.594 6.833 57.764 1.00 35.08 265 MET B O 1
ATOM 3703 N N . PRO B 1 200 ? 63.339 6.295 56.444 1.00 37.11 266 PRO B N 1
ATOM 3704 C CA . PRO B 1 200 ? 64.065 7.510 56.827 1.00 39.45 266 PRO B CA 1
ATOM 3705 C C . PRO B 1 200 ? 63.424 8.751 56.210 1.00 35.50 266 PRO B C 1
ATOM 3706 O O . PRO B 1 200 ? 62.739 8.641 55.198 1.00 33.90 266 PRO B O 1
ATOM 3710 N N . THR B 1 201 ? 63.652 9.912 56.810 1.00 35.05 267 THR B N 1
ATOM 3711 C CA . THR B 1 201 ? 63.028 11.145 56.340 1.00 33.56 267 THR B CA 1
ATOM 3712 C C . THR B 1 201 ? 64.027 12.285 56.432 1.00 37.73 267 THR B C 1
ATOM 3713 O O . THR B 1 201 ? 63.672 13.424 56.741 1.00 39.70 267 THR B O 1
ATOM 3717 N N . GLU B 1 202 ? 65.287 11.966 56.156 1.00 38.10 268 GLU B N 1
ATOM 3718 C CA . GLU B 1 202 ? 66.360 12.943 56.287 1.00 42.80 268 GLU B CA 1
ATOM 3719 C C . GLU B 1 202 ? 66.497 13.813 55.034 1.00 42.66 268 GLU B C 1
ATOM 3720 O O . GLU B 1 202 ? 67.121 14.870 55.082 1.00 45.66 268 GLU B O 1
ATOM 3722 N N . THR B 1 203 ? 65.917 13.367 53.919 1.00 39.90 269 THR B N 1
ATOM 3723 C CA . THR B 1 203 ? 65.988 14.104 52.651 1.00 38.38 269 THR B CA 1
ATOM 3724 C C . THR B 1 203 ? 64.623 14.177 51.991 1.00 36.23 269 THR B C 1
ATOM 3725 O O . THR B 1 203 ? 63.753 13.358 52.285 1.00 31.20 269 THR B O 1
ATOM 3729 N N . PHE B 1 204 ? 64.439 15.133 51.082 1.00 33.78 270 PHE B N 1
ATOM 3730 C CA . PHE B 1 204 ? 63.139 15.268 50.433 1.00 36.77 270 PHE B CA 1
ATOM 3731 C C . PHE B 1 204 ? 62.797 14.046 49.588 1.00 30.78 270 PHE B C 1
ATOM 3732 O O . PHE B 1 204 ? 61.631 13.661 49.493 1.00 29.51 270 PHE B O 1
ATOM 3740 N N . GLU B 1 205 ? 63.801 13.444 48.958 1.00 37.70 271 GLU B N 1
ATOM 3741 C CA . GLU B 1 205 ? 63.570 12.200 48.234 1.00 30.63 271 GLU B CA 1
ATOM 3742 C C . GLU B 1 205 ? 63.029 11.130 49.181 1.00 31.82 271 GLU B C 1
ATOM 3743 O O . GLU B 1 205 ? 62.046 10.469 48.875 1.00 31.07 271 GLU B O 1
ATOM 3749 N N . GLN B 1 206 ? 63.688 10.965 50.325 1.00 32.40 272 GLN B N 1
ATOM 3750 C CA . GLN B 1 206 ? 63.241 10.011 51.344 1.00 36.31 272 GLN B CA 1
ATOM 3751 C C . GLN B 1 206 ? 61.821 10.318 51.826 1.00 31.02 272 GLN B C 1
ATOM 3752 O O . GLN B 1 206 ? 60.985 9.422 51.958 1.00 27.85 272 GLN B O 1
ATOM 3758 N N . ILE B 1 207 ? 61.552 11.593 52.072 1.00 30.50 273 ILE B N 1
ATOM 3759 C CA . ILE B 1 207 ? 60.214 12.002 52.512 1.00 26.27 273 ILE B CA 1
ATOM 3760 C C . ILE B 1 207 ? 59.181 11.644 51.453 1.00 24.09 273 ILE B C 1
ATOM 3761 O O . ILE B 1 207 ? 58.140 11.097 51.761 1.00 22.42 273 ILE B O 1
ATOM 3766 N N . SER B 1 208 ? 59.485 11.924 50.190 1.00 24.73 274 SER B N 1
ATOM 3767 C CA . SER B 1 208 ? 58.562 11.608 49.103 1.00 27.03 274 SER B CA 1
ATOM 3768 C C . SER B 1 208 ? 58.269 10.117 49.009 1.00 27.43 274 SER B C 1
ATOM 3769 O O . SER B 1 208 ? 57.147 9.711 48.695 1.00 27.38 274 SER B O 1
ATOM 3772 N N . GLN B 1 209 ? 59.280 9.304 49.283 1.00 29.51 275 GLN B N 1
ATOM 3773 C CA . GLN B 1 209 ? 59.097 7.862 49.253 1.00 32.82 275 GLN B CA 1
ATOM 3774 C C . GLN B 1 209 ? 58.378 7.372 50.512 1.00 31.26 275 GLN B C 1
ATOM 3775 O O . GLN B 1 209 ? 57.622 6.397 50.465 1.00 33.55 275 GLN B O 1
ATOM 3781 N N . ALA B 1 210 ? 58.602 8.047 51.636 1.00 29.31 276 ALA B N 1
ATOM 3782 C CA . ALA B 1 210 ? 57.836 7.715 52.833 1.00 29.41 276 ALA B CA 1
ATOM 3783 C C . ALA B 1 210 ? 56.359 8.029 52.580 1.00 30.57 276 ALA B C 1
ATOM 3784 O O . ALA B 1 210 ? 55.479 7.263 52.984 1.00 30.78 276 ALA B O 1
ATOM 3786 N N . VAL B 1 211 ? 56.099 9.136 51.874 1.00 25.53 277 VAL B N 1
ATOM 3787 C CA . VAL B 1 211 ? 54.742 9.539 51.514 1.00 24.38 277 VAL B CA 1
ATOM 3788 C C . VAL B 1 211 ? 54.103 8.576 50.512 1.00 29.74 277 VAL B C 1
ATOM 3789 O O . VAL B 1 211 ? 52.906 8.275 50.594 1.00 29.17 277 VAL B O 1
ATOM 3793 N N . ALA B 1 212 ? 54.895 8.095 49.557 1.00 29.81 278 ALA B N 1
ATOM 3794 C CA . ALA B 1 212 ? 54.414 7.070 48.628 1.00 32.49 278 ALA B CA 1
ATOM 3795 C C . ALA B 1 212 ? 53.930 5.839 49.415 1.00 27.34 278 ALA B C 1
ATOM 3796 O O . ALA B 1 212 ? 52.902 5.253 49.085 1.00 32.42 278 ALA B O 1
ATOM 3798 N N . LYS B 1 213 ? 54.670 5.466 50.457 1.00 32.55 279 LYS B N 1
ATOM 3799 C CA . LYS B 1 213 ? 54.221 4.419 51.377 1.00 31.45 279 LYS B CA 1
ATOM 3800 C C . LYS B 1 213 ? 52.869 4.779 51.998 1.00 33.23 279 LYS B C 1
ATOM 3801 O O . LYS B 1 213 ? 52.000 3.921 52.122 1.00 33.77 279 LYS B O 1
ATOM 3803 N N . CYS B 1 214 ? 52.688 6.050 52.373 1.00 29.24 280 CYS B N 1
ATOM 3804 C CA . CYS B 1 214 ? 51.398 6.495 52.902 1.00 30.51 280 CYS B CA 1
ATOM 3805 C C . CYS B 1 214 ? 50.293 6.357 51.864 1.00 23.19 280 CYS B C 1
ATOM 3806 O O . CYS B 1 214 ? 49.173 6.010 52.199 1.00 33.61 280 CYS B O 1
ATOM 3809 N N . HIS B 1 215 ? 50.597 6.634 50.604 1.00 27.86 281 HIS B N 1
ATOM 3810 C CA . HIS B 1 215 ? 49.602 6.503 49.544 1.00 24.19 281 HIS B CA 1
ATOM 3811 C C . HIS B 1 215 ? 49.163 5.032 49.404 1.00 36.21 281 HIS B C 1
ATOM 3812 O O . HIS B 1 215 ? 48.038 4.743 48.988 1.00 32.55 281 HIS B O 1
ATOM 3819 N N . LYS B 1 216 ? 50.074 4.113 49.732 1.00 35.63 282 LYS B N 1
ATOM 3820 C CA . LYS B 1 216 ? 49.789 2.675 49.650 1.00 40.03 282 LYS B CA 1
ATOM 3821 C C . LYS B 1 216 ? 48.926 2.250 50.828 1.00 38.36 282 LYS B C 1
ATOM 3822 O O . LYS B 1 216 ? 48.061 1.385 50.694 1.00 40.91 282 LYS B O 1
ATOM 3828 N N . LEU B 1 217 ? 49.144 2.878 51.980 1.00 36.33 283 LEU B N 1
ATOM 3829 C CA . LEU B 1 217 ? 48.287 2.633 53.134 1.00 33.72 283 LEU B CA 1
ATOM 3830 C C . LEU B 1 217 ? 46.896 3.265 52.961 1.00 33.15 283 LEU B C 1
ATOM 3831 O O . LEU B 1 217 ? 46.132 3.311 53.910 1.00 37.74 283 LEU B O 1
ATOM 3836 N N . GLY B 1 218 ? 46.571 3.763 51.767 1.00 37.07 284 GLY B N 1
ATOM 3837 C CA . GLY B 1 218 ? 45.241 4.302 51.492 1.00 31.84 284 GLY B CA 1
ATOM 3838 C C . GLY B 1 218 ? 45.016 5.813 51.658 1.00 36.06 284 GLY B C 1
ATOM 3839 O O . GLY B 1 218 ? 43.898 6.305 51.496 1.00 35.25 284 GLY B O 1
ATOM 3840 N N . VAL B 1 219 ? 46.061 6.570 51.967 1.00 34.13 285 VAL B N 1
ATOM 3841 C CA . VAL B 1 219 ? 45.867 8.007 52.188 1.00 30.48 285 VAL B CA 1
ATOM 3842 C C . VAL B 1 219 ? 46.243 8.826 50.952 1.00 29.13 285 VAL B C 1
ATOM 3843 O O . VAL B 1 219 ? 47.394 8.814 50.528 1.00 31.62 285 VAL B O 1
ATOM 3847 N N . LYS B 1 220 ? 45.264 9.542 50.404 1.00 26.21 286 LYS B N 1
ATOM 3848 C CA . LYS B 1 220 ? 45.416 10.302 49.162 1.00 33.35 286 LYS B CA 1
ATOM 3849 C C . LYS B 1 220 ? 46.237 11.577 49.323 1.00 32.29 286 LYS B C 1
ATOM 3850 O O . LYS B 1 220 ? 46.914 12.011 48.382 1.00 29.15 286 LYS B O 1
ATOM 3856 N N . GLN B 1 221 ? 46.146 12.192 50.500 1.00 27.71 287 GLN B N 1
ATOM 3857 C CA . GLN B 1 221 ? 46.786 13.496 50.727 1.00 23.28 287 GLN B CA 1
ATOM 3858 C C . GLN B 1 221 ? 47.566 13.489 52.017 1.00 20.87 287 GLN B C 1
ATOM 3859 O O . GLN B 1 221 ? 47.075 13.037 53.054 1.00 19.74 287 GLN B O 1
ATOM 3865 N N . VAL B 1 222 ? 48.806 13.950 51.946 1.00 18.71 288 VAL B N 1
ATOM 3866 C CA . VAL B 1 222 ? 49.657 14.005 53.111 1.00 17.29 288 VAL B CA 1
ATOM 3867 C C . VAL B 1 222 ? 50.230 15.424 53.220 1.00 21.20 288 VAL B C 1
ATOM 3868 O O . VAL B 1 222 ? 50.842 15.932 52.285 1.00 16.91 288 VAL B O 1
ATOM 3872 N N . LEU B 1 223 ? 49.983 16.045 54.366 1.00 17.63 289 LEU B N 1
ATOM 3873 C CA . LEU B 1 223 ? 50.467 17.392 54.693 1.00 15.80 289 LEU B CA 1
ATOM 3874 C C . LEU B 1 223 ? 51.651 17.248 55.640 1.00 16.14 289 LEU B C 1
ATOM 3875 O O . LEU B 1 223 ? 51.475 17.071 56.842 1.00 17.37 289 LEU B O 1
ATOM 3880 N N . VAL B 1 224 ? 52.866 17.264 55.113 1.00 15.14 290 VAL B N 1
ATOM 3881 C CA . VAL B 1 224 ? 54.024 17.016 55.950 1.00 18.06 290 VAL B CA 1
ATOM 3882 C C . VAL B 1 224 ? 54.617 18.300 56.534 1.00 19.82 290 VAL B C 1
ATOM 3883 O O . VAL B 1 224 ? 54.935 19.233 55.797 1.00 20.27 290 VAL B O 1
ATOM 3887 N N . LYS B 1 225 ? 54.744 18.336 57.860 1.00 19.79 291 LYS B N 1
ATOM 3888 C CA . LYS B 1 225 ? 55.358 19.463 58.554 1.00 20.07 291 LYS B CA 1
ATOM 3889 C C . LYS B 1 225 ? 56.858 19.220 58.697 1.00 24.72 291 LYS B C 1
ATOM 3890 O O . LYS B 1 225 ? 57.282 18.185 59.207 1.00 23.07 291 LYS B O 1
ATOM 3896 N N . LEU B 1 226 ? 57.663 20.178 58.242 1.00 22.28 292 LEU B N 1
ATOM 3897 C CA . LEU B 1 226 ? 59.100 19.962 58.141 1.00 24.47 292 LEU B CA 1
ATOM 3898 C C . LEU B 1 226 ? 59.914 20.923 59.013 1.00 29.78 292 LEU B C 1
ATOM 3899 O O . LEU B 1 226 ? 61.080 21.195 58.718 1.00 31.19 292 LEU B O 1
ATOM 3904 N N . GLY B 1 227 ? 59.299 21.422 60.080 1.00 28.24 293 GLY B N 1
ATOM 3905 C CA . GLY B 1 227 ? 59.980 22.292 61.025 1.00 32.78 293 GLY B CA 1
ATOM 3906 C C . GLY B 1 227 ? 60.556 23.523 60.349 1.00 30.55 293 GLY B C 1
ATOM 3907 O O . GLY B 1 227 ? 59.856 24.206 59.623 1.00 26.94 293 GLY B O 1
ATOM 3908 N N . SER B 1 228 ? 61.843 23.780 60.566 1.00 35.09 294 SER B N 1
ATOM 3909 C CA . SER B 1 228 ? 62.505 24.945 59.985 1.00 31.29 294 SER B CA 1
ATOM 3910 C C . SER B 1 228 ? 62.588 24.879 58.461 1.00 31.30 294 SER B C 1
ATOM 3911 O O . SER B 1 228 ? 62.871 25.891 57.816 1.00 30.20 294 SER B O 1
ATOM 3914 N N . LYS B 1 229 ? 62.326 23.704 57.886 1.00 31.73 295 LYS B N 1
ATOM 3915 C CA . LYS B 1 229 ? 62.318 23.539 56.430 1.00 29.65 295 LYS B CA 1
ATOM 3916 C C . LYS B 1 229 ? 60.950 23.828 55.806 1.00 27.38 295 LYS B C 1
ATOM 3917 O O . LYS B 1 229 ? 60.779 23.747 54.591 1.00 30.30 295 LYS B O 1
ATOM 3923 N N . GLY B 1 230 ? 59.969 24.135 56.638 1.00 24.62 296 GLY B N 1
ATOM 3924 C CA . GLY B 1 230 ? 58.650 24.452 56.136 1.00 21.56 296 GLY B CA 1
ATOM 3925 C C . GLY B 1 230 ? 57.667 23.291 56.106 1.00 23.94 296 GLY B C 1
ATOM 3926 O O . GLY B 1 230 ? 57.421 22.632 57.110 1.00 22.38 296 GLY B O 1
ATOM 3927 N N . SER B 1 231 ? 57.084 23.063 54.940 1.00 20.18 297 SER B N 1
ATOM 3928 C CA . SER B 1 231 ? 56.040 22.076 54.816 1.00 20.47 297 SER B CA 1
ATOM 3929 C C . SER B 1 231 ? 55.895 21.638 53.376 1.00 21.14 297 SER B C 1
ATOM 3930 O O . SER B 1 231 ? 56.454 22.247 52.466 1.00 21.03 297 SER B O 1
ATOM 3933 N N . ALA B 1 232 ? 55.124 20.585 53.157 1.00 17.09 298 ALA B N 1
ATOM 3934 C CA . ALA B 1 232 ? 54.800 20.190 51.795 1.00 17.83 298 ALA B CA 1
ATOM 3935 C C . ALA B 1 232 ? 53.490 19.424 51.784 1.00 19.68 298 ALA B C 1
ATOM 3936 O O . ALA B 1 232 ? 53.173 18.722 52.746 1.00 20.36 298 ALA B O 1
ATOM 3938 N N . LEU B 1 233 ? 52.724 19.604 50.716 1.00 17.61 299 LEU B N 1
ATOM 3939 C CA . LEU B 1 233 ? 51.461 18.924 50.531 1.00 19.17 299 LEU B CA 1
ATOM 3940 C C . LEU B 1 233 ? 51.587 17.963 49.360 1.00 20.84 299 LEU B C 1
ATOM 3941 O O . LEU B 1 233 ? 51.791 18.387 48.213 1.00 23.19 299 LEU B O 1
ATOM 3946 N N . PHE B 1 234 ? 51.493 16.673 49.665 1.00 19.47 300 PHE B N 1
ATOM 3947 C CA . PHE B 1 234 ? 51.498 15.634 48.633 1.00 20.05 300 PHE B CA 1
ATOM 3948 C C . PHE B 1 234 ? 50.085 15.169 48.369 1.00 20.56 300 PHE B C 1
ATOM 3949 O O . PHE B 1 234 ? 49.365 14.797 49.294 1.00 22.63 300 PHE B O 1
ATOM 3957 N N . ILE B 1 235 ? 49.689 15.180 47.105 1.00 20.72 301 ILE B N 1
ATOM 3958 C CA . ILE B 1 235 ? 48.396 14.643 46.693 1.00 24.27 301 ILE B CA 1
ATOM 3959 C C . ILE B 1 235 ? 48.656 13.549 45.661 1.00 29.25 301 ILE B C 1
ATOM 3960 O O . ILE B 1 235 ? 49.398 13.766 44.706 1.00 28.00 301 ILE B O 1
ATOM 3965 N N . GLN B 1 236 ? 48.079 12.374 45.862 1.00 28.73 302 GLN B N 1
ATOM 3966 C CA . GLN B 1 236 ? 48.355 11.258 44.961 1.00 31.53 302 GLN B CA 1
ATOM 3967 C C . GLN B 1 236 ? 48.003 11.592 43.515 1.00 30.23 302 GLN B C 1
ATOM 3968 O O . GLN B 1 236 ? 46.907 12.074 43.222 1.00 29.84 302 GLN B O 1
ATOM 3974 N N . GLY B 1 237 ? 48.955 11.363 42.614 1.00 32.65 303 GLY B N 1
ATOM 3975 C CA . GLY B 1 237 ? 48.756 11.631 41.198 1.00 31.50 303 GLY B CA 1
ATOM 3976 C C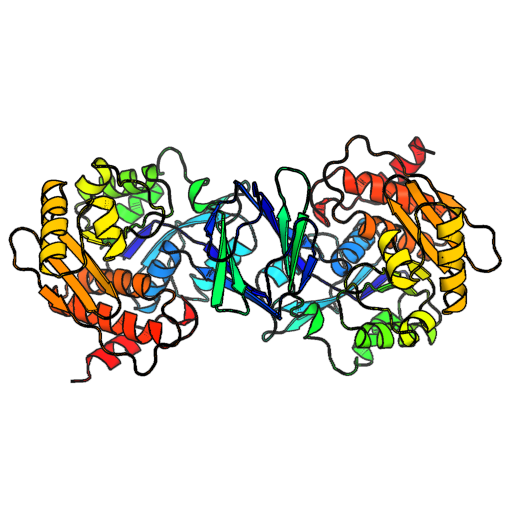 . GLY B 1 237 ? 49.111 13.048 40.785 1.00 32.81 303 GLY B C 1
ATOM 3977 O O . GLY B 1 237 ? 48.977 13.427 39.618 1.00 31.92 303 GLY B O 1
ATOM 3978 N N . GLU B 1 238 ? 49.565 13.845 41.745 1.00 30.21 304 GLU B N 1
ATOM 3979 C CA . GLU B 1 238 ? 49.881 15.240 41.471 1.00 31.19 304 GLU B CA 1
ATOM 3980 C C . GLU B 1 238 ? 51.297 15.570 41.921 1.00 28.29 304 GLU B C 1
ATOM 3981 O O . GLU B 1 238 ? 51.923 14.815 42.675 1.00 28.55 304 GLU B O 1
ATOM 3987 N N . LYS B 1 239 ? 51.806 16.695 41.429 1.00 28.03 305 LYS B N 1
ATOM 3988 C CA . LYS B 1 239 ? 53.108 17.189 41.834 1.00 28.66 305 LYS B CA 1
ATOM 3989 C C . LYS B 1 239 ? 52.983 17.754 43.252 1.00 22.94 305 LYS B C 1
ATOM 3990 O O . LYS B 1 239 ? 52.018 18.448 43.539 1.00 27.82 305 LYS B O 1
ATOM 3996 N N . PRO B 1 240 ? 53.942 17.446 44.132 1.00 26.24 306 PRO B N 1
ATOM 3997 C CA . PRO B 1 240 ? 53.964 17.980 45.500 1.00 23.21 306 PRO B CA 1
ATOM 3998 C C . PRO B 1 240 ? 54.111 19.498 45.503 1.00 29.53 306 PRO B C 1
ATOM 3999 O O . PRO B 1 240 ? 54.739 20.058 44.605 1.00 29.63 306 PRO B O 1
ATOM 4003 N N . ILE B 1 241 ? 53.516 20.149 46.494 1.00 25.99 307 ILE B N 1
ATOM 4004 C CA . ILE B 1 241 ? 53.667 21.591 46.688 1.00 28.26 307 ILE B CA 1
ATOM 4005 C C . ILE B 1 241 ? 54.541 21.825 47.902 1.00 30.21 307 ILE B C 1
ATOM 4006 O O . ILE B 1 241 ? 54.287 21.259 48.962 1.00 27.58 307 ILE B O 1
ATOM 4011 N N . GLN B 1 242 ? 55.586 22.635 47.763 1.00 27.23 308 GLN B N 1
ATOM 4012 C CA . GLN B 1 242 ? 56.446 22.908 48.899 1.00 27.08 308 GLN B CA 1
ATOM 4013 C C . GLN B 1 242 ? 56.273 24.356 49.350 1.00 25.31 308 GLN B C 1
ATOM 4014 O O . GLN B 1 242 ? 56.054 25.247 48.532 1.00 24.54 308 GLN B O 1
ATOM 4020 N N . GLN B 1 243 ? 56.352 24.566 50.660 1.00 21.92 309 GLN B N 1
ATOM 4021 C CA . GLN B 1 243 ? 56.241 25.901 51.255 1.00 20.17 309 GLN B CA 1
ATOM 4022 C C . GLN B 1 243 ? 57.309 26.033 52.326 1.00 20.98 309 GLN B C 1
ATOM 4023 O O . GLN B 1 243 ? 57.350 25.248 53.281 1.00 21.84 309 GLN B O 1
ATOM 4029 N N . SER B 1 244 ? 58.199 27.012 52.185 1.00 20.24 310 SER B N 1
ATOM 4030 C CA . SER B 1 244 ? 59.251 27.175 53.183 1.00 20.65 310 SER B CA 1
ATOM 4031 C C . SER B 1 244 ? 58.652 27.877 54.400 1.00 19.74 310 SER B C 1
ATOM 4032 O O . SER B 1 244 ? 57.507 28.306 54.341 1.00 18.20 310 SER B O 1
ATOM 4035 N N . ILE B 1 245 ? 59.386 27.986 55.501 1.00 19.79 311 ILE B N 1
ATOM 4036 C CA . ILE B 1 245 ? 58.842 28.741 56.623 1.00 21.94 311 ILE B CA 1
ATOM 4037 C C . ILE B 1 245 ? 58.685 30.190 56.214 1.00 25.05 311 ILE B C 1
ATOM 4038 O O . ILE B 1 245 ? 59.415 30.673 55.343 1.00 23.29 311 ILE B O 1
ATOM 4043 N N . ILE B 1 246 ? 57.702 30.858 56.802 1.00 21.29 312 ILE B N 1
ATOM 4044 C CA . ILE B 1 246 ? 57.655 32.313 56.814 1.00 24.98 312 ILE B CA 1
ATOM 4045 C C . ILE B 1 246 ? 58.479 32.717 58.038 1.00 23.65 312 ILE B C 1
ATOM 4046 O O . ILE B 1 246 ? 58.061 32.501 59.166 1.00 24.58 312 ILE B O 1
ATOM 4051 N N . PRO B 1 247 ? 59.681 33.264 57.825 1.00 28.50 313 PRO B N 1
ATOM 4052 C CA . PRO B 1 247 ? 60.565 33.391 58.986 1.00 27.92 313 PRO B CA 1
ATOM 4053 C C . PRO B 1 247 ? 59.991 34.315 60.061 1.00 22.72 313 PRO B C 1
ATOM 4054 O O . PRO B 1 247 ? 59.375 35.327 59.734 1.00 28.86 313 PRO B O 1
ATOM 4058 N N . ALA B 1 248 ? 60.140 33.904 61.313 1.00 27.18 314 ALA B N 1
ATOM 4059 C CA . ALA B 1 248 ? 59.680 34.666 62.463 1.00 26.44 314 ALA B CA 1
ATOM 4060 C C . ALA B 1 248 ? 60.781 35.630 62.876 1.00 32.26 314 ALA B C 1
ATOM 4061 O O . ALA B 1 248 ? 61.961 35.291 62.770 1.00 30.51 314 ALA B O 1
ATOM 4063 N N . ALA B 1 249 ? 60.411 36.821 63.341 1.00 26.19 315 ALA B N 1
ATOM 4064 C CA . ALA B 1 249 ? 61.420 37.781 63.795 1.00 30.32 315 ALA B CA 1
ATOM 4065 C C . ALA B 1 249 ? 62.224 37.218 64.975 1.00 31.77 315 ALA B C 1
ATOM 4066 O O . ALA B 1 249 ? 63.455 37.305 64.995 1.00 35.94 315 ALA B O 1
ATOM 4068 N N . GLN B 1 250 ? 61.530 36.653 65.960 1.00 29.05 316 GLN B N 1
ATOM 4069 C CA . GLN B 1 250 ? 62.187 35.852 66.999 1.00 33.02 316 GLN B CA 1
ATOM 4070 C C . GLN B 1 250 ? 61.384 34.614 67.347 1.00 32.28 316 GLN B C 1
ATOM 4071 O O . GLN B 1 250 ? 60.162 34.671 67.432 1.00 34.56 316 GLN B O 1
ATOM 4077 N N . VAL B 1 251 ? 62.079 33.515 67.610 1.00 35.13 317 VAL B N 1
ATOM 4078 C CA . VAL B 1 251 ? 61.427 32.323 68.148 1.00 35.51 317 VAL B CA 1
ATOM 4079 C C . VAL B 1 251 ? 61.413 32.342 69.665 1.00 36.02 317 VAL B C 1
ATOM 4080 O O . VAL B 1 251 ? 62.446 32.156 70.309 1.00 39.50 317 VAL B O 1
ATOM 4084 N N . VAL B 1 252 ? 60.238 32.560 70.236 1.00 32.39 318 VAL B N 1
ATOM 4085 C CA . VAL B 1 252 ? 60.081 32.595 71.680 1.00 34.82 318 VAL B CA 1
ATOM 4086 C C . VAL B 1 252 ? 59.677 31.232 72.230 1.00 38.53 318 VAL B C 1
ATOM 4087 O O . VAL B 1 252 ? 60.188 30.787 73.254 1.00 39.76 318 VAL B O 1
ATOM 4091 N N . ASP B 1 253 ? 58.766 30.561 71.536 1.00 31.58 319 ASP B N 1
ATOM 4092 C CA . ASP B 1 253 ? 58.207 29.317 72.033 1.00 33.04 319 ASP B CA 1
ATOM 4093 C C . ASP B 1 253 ? 57.444 28.621 70.916 1.00 28.77 319 ASP B C 1
ATOM 4094 O O . ASP B 1 253 ? 56.403 29.112 70.484 1.00 27.75 319 ASP B O 1
ATOM 4099 N N . THR B 1 254 ? 57.949 27.474 70.466 1.00 31.61 320 THR B N 1
ATOM 4100 C CA . THR B 1 254 ? 57.291 26.741 69.384 1.00 27.50 320 THR B CA 1
ATOM 4101 C C . THR B 1 254 ? 56.116 25.888 69.840 1.00 26.58 320 THR B C 1
ATOM 4102 O O . THR B 1 254 ? 55.462 25.263 69.018 1.00 23.06 320 THR B O 1
ATOM 4106 N N . THR B 1 255 ? 55.817 25.874 71.136 1.00 27.79 321 THR B N 1
ATOM 4107 C CA . THR B 1 255 ? 54.686 25.091 71.607 1.00 27.64 321 THR B CA 1
ATOM 4108 C C . THR B 1 255 ? 53.383 25.535 70.925 1.00 25.51 321 THR B C 1
ATOM 4109 O O . THR B 1 255 ? 53.043 26.725 70.918 1.00 24.93 321 THR B O 1
ATOM 4113 N N . GLY B 1 256 ? 52.672 24.572 70.344 1.00 24.79 322 GLY B N 1
ATOM 4114 C CA . GLY B 1 256 ? 51.395 24.832 69.701 1.00 22.45 322 GLY B CA 1
ATOM 4115 C C . GLY B 1 256 ? 51.503 25.232 68.230 1.00 24.76 322 GLY B C 1
ATOM 4116 O O . GLY B 1 256 ? 50.494 25.381 67.542 1.00 20.73 322 GLY B O 1
ATOM 4117 N N . ALA B 1 257 ? 52.721 25.395 67.731 1.00 22.08 323 ALA B N 1
ATOM 4118 C CA . ALA B 1 257 ? 52.887 25.875 66.352 1.00 24.05 323 ALA B CA 1
ATOM 4119 C C . ALA B 1 257 ? 52.480 24.841 65.304 1.00 19.93 323 ALA B C 1
ATOM 4120 O O . ALA B 1 257 ? 51.923 25.191 64.263 1.00 20.17 323 ALA B O 1
ATOM 4122 N N . GLY B 1 258 ? 52.770 23.571 65.554 1.00 20.02 324 GLY B N 1
ATOM 4123 C CA . GLY B 1 258 ? 52.296 22.529 64.664 1.00 23.37 324 GLY B CA 1
ATOM 4124 C C . GLY B 1 258 ? 50.778 22.467 64.662 1.00 17.65 324 GLY B C 1
ATOM 4125 O O . GLY B 1 258 ? 50.157 22.238 63.629 1.00 16.59 324 GLY B O 1
ATOM 4126 N N . ASP B 1 259 ? 50.179 22.660 65.832 1.00 17.75 325 ASP B N 1
ATOM 4127 C CA . ASP B 1 259 ? 48.725 22.684 65.942 1.00 15.18 325 ASP B CA 1
ATOM 4128 C C . ASP B 1 259 ? 48.144 23.854 65.172 1.00 16.94 325 ASP B C 1
ATOM 4129 O O . ASP B 1 259 ? 47.129 23.719 64.481 1.00 16.20 325 ASP B O 1
ATOM 4134 N N . THR B 1 260 ? 48.807 25.002 65.288 1.00 14.24 326 THR B N 1
ATOM 4135 C CA . THR B 1 260 ? 48.401 26.203 64.574 1.00 13.76 326 THR B CA 1
ATOM 4136 C C . THR B 1 260 ? 48.486 25.969 63.069 1.00 12.58 326 THR B C 1
ATOM 4137 O O . THR B 1 260 ? 47.566 26.314 62.308 1.00 13.65 326 THR B O 1
ATOM 4141 N N . PHE B 1 261 ? 49.600 25.379 62.645 1.00 14.61 327 PHE B N 1
ATOM 4142 C CA . PHE B 1 261 ? 49.813 25.111 61.220 1.00 16.36 327 PHE B CA 1
ATOM 4143 C C . PHE B 1 261 ? 48.658 24.276 60.662 1.00 15.98 327 PHE B C 1
ATOM 4144 O O . PHE B 1 261 ? 48.056 24.602 59.632 1.00 13.20 327 PHE B O 1
ATOM 4152 N N . THR B 1 262 ? 48.349 23.193 61.363 1.00 15.07 328 THR B N 1
ATOM 4153 C CA . THR B 1 262 ? 47.350 22.242 60.871 1.00 13.75 328 THR B CA 1
ATOM 4154 C C . THR B 1 262 ? 45.950 22.848 60.887 1.00 14.96 328 THR B C 1
ATOM 4155 O O . THR B 1 262 ? 45.205 22.748 59.916 1.00 16.82 328 THR B O 1
ATOM 4159 N N . ALA B 1 263 ? 45.598 23.545 61.964 1.00 15.00 329 ALA B N 1
ATOM 4160 C CA . ALA B 1 263 ? 44.283 24.179 62.011 1.00 14.27 329 ALA B CA 1
ATOM 4161 C C . ALA B 1 263 ? 44.125 25.329 61.011 1.00 13.93 329 ALA B C 1
ATOM 4162 O O . ALA B 1 263 ? 43.038 25.518 60.448 1.00 14.72 329 ALA B O 1
ATOM 4164 N N . ALA B 1 264 ? 45.193 26.098 60.783 1.00 13.66 330 ALA B N 1
ATOM 4165 C CA . ALA B 1 264 ? 45.120 27.230 59.851 1.00 16.90 330 ALA B CA 1
ATOM 4166 C C . ALA B 1 264 ? 44.986 26.711 58.418 1.00 15.81 330 ALA B C 1
ATOM 4167 O O . ALA B 1 264 ? 44.250 27.258 57.595 1.00 13.32 330 ALA B O 1
ATOM 4169 N N . PHE B 1 265 ? 45.703 25.632 58.132 1.00 15.78 331 PHE B N 1
ATOM 4170 C CA . PHE B 1 265 ? 45.549 24.962 56.846 1.00 16.29 331 PHE B CA 1
ATOM 4171 C C . PHE B 1 265 ? 44.084 24.549 56.647 1.00 16.77 331 PHE B C 1
ATOM 4172 O O . PHE B 1 265 ? 43.503 24.772 55.591 1.00 18.30 331 PHE B O 1
ATOM 4180 N N . ALA B 1 266 ? 43.487 23.955 57.671 1.00 15.29 332 ALA B N 1
ATOM 4181 C CA . ALA B 1 266 ? 42.085 23.477 57.608 1.00 15.01 332 ALA B CA 1
ATOM 4182 C C . ALA B 1 266 ? 41.113 24.629 57.359 1.00 18.30 332 ALA B C 1
ATOM 4183 O O . ALA B 1 266 ? 40.201 24.466 56.600 1.00 17.63 332 ALA B O 1
ATOM 4185 N N . VAL B 1 267 ? 41.357 25.764 57.998 1.00 15.86 333 VAL B N 1
ATOM 4186 C CA . VAL B 1 267 ? 40.471 26.944 57.841 1.00 15.90 333 VAL B CA 1
ATOM 4187 C C . VAL B 1 267 ? 40.599 27.447 56.407 1.00 16.39 333 VAL B C 1
ATOM 4188 O O . VAL B 1 267 ? 39.617 27.677 55.797 1.00 17.78 333 VAL B O 1
ATOM 4192 N N . ALA B 1 268 ? 41.819 27.534 55.912 1.00 16.54 334 ALA B N 1
ATOM 4193 C CA . ALA B 1 268 ? 42.018 28.000 54.529 1.00 16.54 334 ALA B CA 1
ATOM 4194 C C . ALA B 1 268 ? 41.360 27.017 53.559 1.00 20.16 334 ALA B C 1
ATOM 4195 O O . ALA B 1 268 ? 40.745 27.443 52.622 1.00 18.42 334 ALA B O 1
ATOM 4197 N N . MET B 1 269 ? 41.513 25.733 53.816 1.00 17.27 335 MET B N 1
ATOM 4198 C CA . MET B 1 269 ? 40.933 24.712 52.920 1.00 20.13 335 MET B CA 1
ATOM 4199 C C . MET B 1 269 ? 39.407 24.759 52.978 1.00 19.65 335 MET B C 1
ATOM 4200 O O . MET B 1 269 ? 38.821 24.798 51.949 1.00 22.63 335 MET B O 1
ATOM 4205 N N . VAL B 1 270 ? 38.802 24.869 54.160 1.00 16.97 336 VAL B N 1
ATOM 4206 C CA . VAL B 1 270 ? 37.314 24.918 54.240 1.00 18.98 336 VAL B CA 1
ATOM 4207 C C . VAL B 1 270 ? 36.767 26.232 53.655 1.00 27.49 336 VAL B C 1
ATOM 4208 O O . VAL B 1 270 ? 35.650 26.247 53.202 1.00 25.70 336 VAL B O 1
ATOM 4212 N N . GLU B 1 271 ? 37.568 27.295 53.619 1.00 21.72 337 GLU B N 1
ATOM 4213 C CA . GLU B 1 271 ? 37.151 28.556 52.978 1.00 22.10 337 GLU B CA 1
ATOM 4214 C C . GLU B 1 271 ? 37.310 28.509 51.454 1.00 26.41 337 GLU B C 1
ATOM 4215 O O . GLU B 1 271 ? 37.002 29.497 50.842 1.00 27.59 337 GLU B O 1
ATOM 4221 N N . GLY B 1 272 ? 37.863 27.446 50.885 1.00 23.49 338 GLY B N 1
ATOM 4222 C CA . GLY B 1 272 ? 37.915 27.335 49.416 1.00 26.40 338 GLY B CA 1
ATOM 4223 C C . GLY B 1 272 ? 39.196 27.850 48.806 1.00 28.93 338 GLY B C 1
ATOM 4224 O O . GLY B 1 272 ? 39.257 27.976 47.607 1.00 27.95 338 GLY B O 1
ATOM 4225 N N . LYS B 1 273 ? 40.227 28.054 49.608 1.00 22.33 339 LYS B N 1
ATOM 4226 C CA . LYS B 1 273 ? 41.473 28.586 49.033 1.00 21.17 339 LYS B CA 1
ATOM 4227 C C . LYS B 1 273 ? 42.225 27.480 48.296 1.00 23.70 339 LYS B C 1
ATOM 4228 O O . LYS B 1 273 ? 42.013 26.342 48.592 1.00 23.47 339 LYS B O 1
ATOM 4234 N N . SER B 1 274 ? 43.171 27.872 47.454 1.00 24.19 340 SER B N 1
ATOM 4235 C CA . SER B 1 274 ? 44.026 26.932 46.693 1.00 24.38 340 SER B CA 1
ATOM 4236 C C . SER B 1 274 ? 44.989 26.201 47.629 1.00 25.40 340 SER B C 1
ATOM 4237 O O . SER B 1 274 ? 45.293 26.732 48.666 1.00 22.90 340 SER B O 1
ATOM 4240 N N . HIS B 1 275 ? 45.469 25.029 47.231 1.00 22.12 341 HIS B N 1
ATOM 4241 C CA . HIS B 1 275 ? 46.444 24.299 48.075 1.00 23.15 341 HIS B CA 1
ATOM 4242 C C . HIS B 1 275 ? 47.639 25.215 48.369 1.00 23.81 341 HIS B C 1
ATOM 4243 O O . HIS B 1 275 ? 48.092 25.263 49.493 1.00 18.64 341 HIS B O 1
ATOM 4250 N N . GLU B 1 276 ? 48.107 25.906 47.340 1.00 19.56 342 GLU B N 1
ATOM 4251 C CA . GLU B 1 276 ? 49.208 26.840 47.533 1.00 24.88 342 GLU B CA 1
ATOM 4252 C C . GLU B 1 276 ? 48.875 27.890 48.593 1.00 20.35 342 GLU B C 1
ATOM 4253 O O . GLU B 1 276 ? 49.678 28.145 49.485 1.00 20.35 342 GLU B O 1
ATOM 4259 N N . GLU B 1 277 ? 47.702 28.498 48.473 1.00 19.75 343 GLU B N 1
ATOM 4260 C CA . GLU B 1 277 ? 47.266 29.521 49.428 1.00 22.08 343 GLU B CA 1
ATOM 4261 C C . GLU B 1 277 ? 47.082 28.932 50.824 1.00 20.22 343 GLU B C 1
ATOM 4262 O O . GLU B 1 277 ? 47.391 29.598 51.814 1.00 19.57 343 GLU B O 1
ATOM 4268 N N . CYS B 1 278 ? 46.569 27.701 50.895 1.00 19.87 344 CYS B N 1
ATOM 4269 C CA . CYS B 1 278 ? 46.390 27.013 52.179 1.00 17.99 344 CYS B CA 1
ATOM 4270 C C . CYS B 1 278 ? 47.721 26.831 52.893 1.00 18.32 344 CYS B C 1
ATOM 4271 O O . CYS B 1 278 ? 47.834 27.119 54.082 1.00 16.77 344 CYS B O 1
ATOM 4274 N N . LEU B 1 279 ? 48.729 26.349 52.172 1.00 17.72 345 LEU B N 1
ATOM 4275 C CA . LEU B 1 279 ? 50.049 26.168 52.755 1.00 17.73 345 LEU B CA 1
ATOM 4276 C C . LEU B 1 279 ? 50.665 27.488 53.217 1.00 17.76 345 LEU B C 1
ATOM 4277 O O . LEU B 1 279 ? 51.284 27.557 54.278 1.00 16.22 345 LEU B O 1
ATOM 4282 N N . ARG B 1 280 ? 50.518 28.524 52.398 1.00 16.88 346 ARG B N 1
ATOM 4283 C CA . ARG B 1 280 ? 51.083 29.831 52.747 1.00 19.20 346 ARG B CA 1
ATOM 4284 C C . ARG B 1 280 ? 50.453 30.385 54.006 1.00 15.94 346 ARG B C 1
ATOM 4285 O O . ARG B 1 280 ? 51.146 30.900 54.890 1.00 16.53 346 ARG B O 1
ATOM 4293 N N . PHE B 1 281 ? 49.126 30.310 54.052 1.00 15.44 347 PHE B N 1
ATOM 4294 C CA . PHE B 1 281 ? 48.334 30.781 55.186 1.00 14.03 347 PHE B CA 1
ATOM 4295 C C . PHE B 1 281 ? 48.706 30.043 56.462 1.00 16.29 347 PHE B C 1
ATOM 4296 O O . PHE B 1 281 ? 48.905 30.658 57.516 1.00 13.60 347 PHE B O 1
ATOM 4304 N N . ALA B 1 282 ? 48.839 28.721 56.368 1.00 13.77 348 ALA B N 1
ATOM 4305 C CA . ALA B 1 282 ? 49.292 27.914 57.502 1.00 14.00 348 ALA B CA 1
ATOM 4306 C C . ALA B 1 282 ? 50.690 28.301 57.972 1.00 14.48 348 ALA B C 1
ATOM 4307 O O . ALA B 1 282 ? 50.947 28.411 59.174 1.00 11.11 348 ALA B O 1
ATOM 4309 N N . ALA B 1 283 ? 51.603 28.516 57.022 1.00 10.66 349 ALA B N 1
ATOM 4310 C CA . ALA B 1 283 ? 52.973 28.891 57.367 1.00 14.64 349 ALA B CA 1
ATOM 4311 C C . ALA B 1 283 ? 53.014 30.234 58.084 1.00 14.57 349 ALA B C 1
ATOM 4312 O O . ALA B 1 283 ? 53.766 30.412 59.040 1.00 15.90 349 ALA B O 1
ATOM 4314 N N . ALA B 1 284 ? 52.203 31.175 57.620 1.00 13.25 350 ALA B N 1
ATOM 4315 C CA . ALA B 1 284 ? 52.141 32.496 58.244 1.00 14.51 350 ALA B CA 1
ATOM 4316 C C . ALA B 1 284 ? 51.598 32.383 59.656 1.00 16.32 350 ALA B C 1
ATOM 4317 O O . ALA B 1 284 ? 52.112 33.014 60.577 1.00 14.90 350 ALA B O 1
ATOM 4319 N N . ALA B 1 285 ? 50.587 31.541 59.849 1.00 13.39 351 ALA B N 1
ATOM 4320 C CA . ALA B 1 285 ? 49.979 31.459 61.178 1.00 13.97 351 ALA B CA 1
ATOM 4321 C C . ALA B 1 285 ? 50.943 30.807 62.151 1.00 14.12 351 ALA B C 1
ATOM 4322 O O . ALA B 1 285 ? 51.077 31.267 63.282 1.00 13.82 351 ALA B O 1
ATOM 4324 N N . ALA B 1 286 ? 51.636 29.750 61.720 1.00 13.21 352 ALA B N 1
ATOM 4325 C CA . ALA B 1 286 ? 52.643 29.111 62.575 1.00 15.32 352 ALA B CA 1
ATOM 4326 C C . ALA B 1 286 ? 53.807 30.073 62.893 1.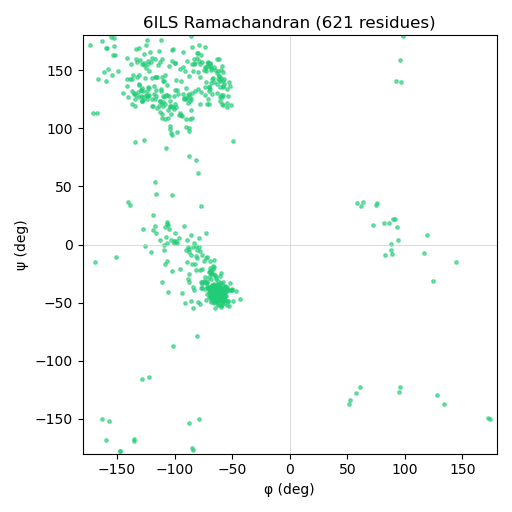00 17.70 352 ALA B C 1
ATOM 4327 O O . ALA B 1 286 ? 54.358 30.045 63.984 1.00 17.02 352 ALA B O 1
ATOM 4329 N N . SER B 1 287 ? 54.189 30.892 61.919 1.00 13.27 353 SER B N 1
ATOM 4330 C CA . SER B 1 287 ? 55.241 31.913 62.133 1.00 18.61 353 SER B CA 1
ATOM 4331 C C . SER B 1 287 ? 54.900 32.840 63.292 1.00 19.43 353 SER B C 1
ATOM 4332 O O . SER B 1 287 ? 55.737 33.122 64.163 1.00 20.69 353 SER B O 1
ATOM 4335 N N . LEU B 1 288 ? 53.669 33.331 63.293 1.00 16.95 354 LEU B N 1
ATOM 4336 C CA . LEU B 1 288 ? 53.232 34.222 64.369 1.00 19.52 354 LEU B CA 1
ATOM 4337 C C . LEU B 1 288 ? 53.177 33.509 65.722 1.00 24.60 354 LEU B C 1
ATOM 4338 O O . LEU B 1 288 ? 53.570 34.078 66.756 1.00 22.15 354 LEU B O 1
ATOM 4343 N N . CYS B 1 289 ? 52.689 32.271 65.702 1.00 18.34 355 CYS B N 1
ATOM 4344 C CA . CYS B 1 289 ? 52.592 31.442 66.906 1.00 20.01 355 CYS B CA 1
ATOM 4345 C C . CYS B 1 289 ? 53.921 31.297 67.650 1.00 22.98 355 CYS B C 1
ATOM 4346 O O . CYS B 1 289 ? 53.944 31.302 68.877 1.00 25.11 355 CYS B O 1
ATOM 4349 N N . VAL B 1 290 ? 55.023 31.145 66.926 1.00 20.34 356 VAL B N 1
ATOM 4350 C CA . VAL B 1 290 ? 56.283 30.849 67.593 1.00 24.58 356 VAL B CA 1
ATOM 4351 C C . VAL B 1 290 ? 56.885 32.098 68.226 1.00 29.31 356 VAL B C 1
ATOM 4352 O O . VAL B 1 290 ? 57.893 32.009 68.918 1.00 27.40 356 VAL B O 1
ATOM 4356 N N . GLN B 1 291 ? 56.263 33.255 68.000 1.00 26.30 357 GLN B N 1
ATOM 4357 C CA . GLN B 1 291 ? 56.832 34.498 68.515 1.00 29.86 357 GLN B CA 1
ATOM 4358 C C . GLN B 1 291 ? 56.220 34.928 69.848 1.00 34.53 357 GLN B C 1
ATOM 4359 O O . GLN B 1 291 ? 56.552 35.991 70.373 1.00 37.74 357 GLN B O 1
ATOM 4365 N N . VAL B 1 292 ? 55.359 34.086 70.411 1.00 31.84 358 VAL B N 1
ATOM 4366 C CA . VAL B 1 292 ? 54.692 34.370 71.683 1.00 33.94 358 VAL B CA 1
ATOM 4367 C C . VAL B 1 292 ? 54.697 33.119 72.569 1.00 36.40 358 VAL B C 1
ATOM 4368 O O . VAL B 1 292 ? 54.551 32.001 72.075 1.00 32.26 358 VAL B O 1
ATOM 4372 N N . LYS B 1 293 ? 54.875 33.289 73.878 1.00 38.31 359 LYS B N 1
ATOM 4373 C CA . LYS B 1 293 ? 54.955 32.128 74.762 1.00 35.10 359 LYS B CA 1
ATOM 4374 C C . LYS B 1 293 ? 53.569 31.548 75.058 1.00 35.17 359 LYS B C 1
ATOM 4375 O O . LYS B 1 293 ? 52.587 32.280 75.157 1.00 40.37 359 LYS B O 1
ATOM 4381 N N . GLY B 1 294 ? 53.497 30.223 75.173 1.00 35.49 360 GLY B N 1
ATOM 4382 C CA . GLY B 1 294 ? 52.254 29.523 75.444 1.00 34.10 360 GLY B CA 1
ATOM 4383 C C . GLY B 1 294 ? 51.599 29.027 74.166 1.00 35.33 360 GLY B C 1
ATOM 4384 O O . GLY B 1 294 ? 51.883 29.546 73.091 1.00 38.01 360 GLY B O 1
ATOM 4385 N N . ALA B 1 295 ? 50.727 28.029 74.266 1.00 35.97 361 ALA B N 1
ATOM 4386 C CA . ALA B 1 295 ? 50.039 27.522 73.077 1.00 32.25 361 ALA B CA 1
ATOM 4387 C C . ALA B 1 295 ? 48.860 28.418 72.705 1.00 30.93 361 ALA B C 1
ATOM 4388 O O . ALA B 1 295 ? 48.950 29.240 71.791 1.00 31.43 361 ALA B O 1
ATOM 4390 N N . ILE B 1 296 ? 47.756 28.261 73.425 1.00 32.61 362 ILE B N 1
ATOM 4391 C CA . ILE B 1 296 ? 46.546 29.011 73.134 1.00 28.89 362 ILE B CA 1
ATOM 4392 C C . ILE B 1 296 ? 46.721 30.549 73.238 1.00 33.40 362 ILE B C 1
ATOM 4393 O O . ILE B 1 296 ? 46.188 31.274 72.392 1.00 33.88 362 ILE B O 1
ATOM 4398 N N . PRO B 1 297 ? 47.499 31.058 74.221 1.00 36.49 363 PRO B N 1
ATOM 4399 C CA . PRO B 1 297 ? 47.792 32.500 74.214 1.00 37.02 363 PRO B CA 1
ATOM 4400 C C . PRO B 1 297 ? 48.509 33.023 72.967 1.00 33.76 363 PRO B C 1
ATOM 4401 O O . PRO B 1 297 ? 48.381 34.201 72.662 1.00 36.26 363 PRO B O 1
ATOM 4405 N N . SER B 1 298 ? 49.244 32.168 72.259 1.00 36.71 364 SER B N 1
ATOM 4406 C CA . SER B 1 298 ? 50.031 32.611 71.111 1.00 31.08 364 SER B CA 1
ATOM 4407 C C . SER B 1 298 ? 49.273 32.560 69.780 1.00 26.41 364 SER B C 1
ATOM 4408 O O . SER B 1 298 ? 49.809 32.963 68.746 1.00 31.97 364 SER B O 1
ATOM 4411 N N . MET B 1 299 ? 48.058 32.038 69.795 1.00 26.16 365 MET B N 1
ATOM 4412 C CA . MET B 1 299 ? 47.314 31.903 68.525 1.00 26.56 365 MET B CA 1
ATOM 4413 C C . MET B 1 299 ? 47.035 33.272 67.914 1.00 23.64 365 MET B C 1
ATOM 4414 O O . MET B 1 299 ? 46.525 34.119 68.590 1.00 23.35 365 MET B O 1
ATOM 4419 N N . PRO B 1 300 ? 47.330 33.479 66.623 1.00 21.98 366 PRO B N 1
ATOM 4420 C CA . PRO B 1 300 ? 47.120 34.766 66.016 1.00 19.34 366 PRO B CA 1
ATOM 4421 C C . PRO B 1 300 ? 45.703 35.004 65.494 1.00 24.72 366 PRO B C 1
ATOM 4422 O O . PRO B 1 300 ? 45.034 34.111 65.176 1.00 20.79 366 PRO B O 1
ATOM 4426 N N . ASP B 1 301 ? 45.317 36.270 65.402 1.00 25.20 367 ASP B N 1
ATOM 4427 C CA . ASP B 1 301 ? 44.010 36.589 64.786 1.00 21.80 367 ASP B CA 1
ATOM 4428 C C . ASP B 1 301 ? 44.166 36.572 63.266 1.00 21.20 367 ASP B C 1
ATOM 4429 O O . ASP B 1 301 ? 45.255 36.719 62.794 1.00 19.91 367 ASP B O 1
ATOM 4434 N N . ARG B 1 302 ? 43.059 36.431 62.556 1.00 21.67 368 ARG B N 1
ATOM 4435 C CA . ARG B 1 302 ? 43.090 36.341 61.087 1.00 22.13 368 ARG B CA 1
ATOM 4436 C C . ARG B 1 302 ? 43.769 37.554 60.437 1.00 21.81 368 ARG B C 1
ATOM 4437 O O . ARG B 1 302 ? 44.538 37.355 59.541 1.00 19.32 368 ARG B O 1
ATOM 4445 N N . LYS B 1 303 ? 43.450 38.762 60.880 1.00 24.93 369 LYS B N 1
ATOM 4446 C CA . LYS B 1 303 ? 44.043 39.973 60.251 1.00 26.44 369 LYS B CA 1
ATOM 4447 C C . LYS 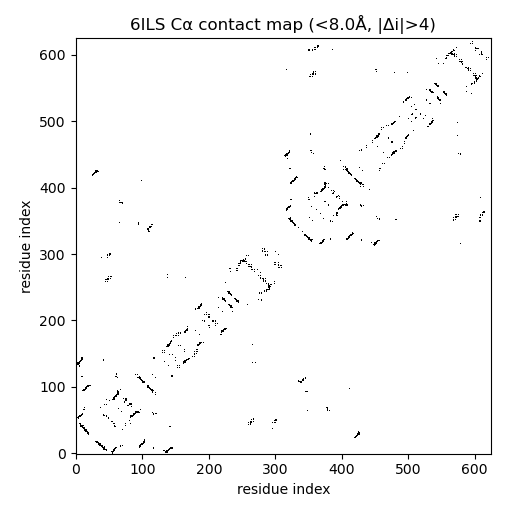B 1 303 ? 45.570 39.902 60.284 1.00 24.61 369 LYS B C 1
ATOM 4448 O O . LYS B 1 303 ? 46.178 40.284 59.326 1.00 23.45 369 LYS B O 1
ATOM 4454 N N . SER B 1 304 ? 46.146 39.490 61.403 1.00 22.51 370 SER B N 1
ATOM 4455 C CA . SER B 1 304 ? 47.617 39.418 61.515 1.00 21.21 370 SER B CA 1
ATOM 4456 C C . SER B 1 304 ? 48.168 38.409 60.505 1.00 20.02 370 SER B C 1
ATOM 4457 O O . SER B 1 304 ? 49.149 38.703 59.891 1.00 18.89 370 SER B O 1
ATOM 4460 N N . VAL B 1 305 ? 47.517 37.258 60.380 1.00 17.06 371 VAL B N 1
ATOM 4461 C CA . VAL B 1 305 ? 47.998 36.232 59.417 1.00 16.72 371 VAL B CA 1
ATOM 4462 C C . VAL B 1 305 ? 47.969 36.838 58.012 1.00 16.57 371 VAL B C 1
ATOM 4463 O O . VAL B 1 305 ? 48.922 36.737 57.315 1.00 15.22 371 VAL B O 1
ATOM 4467 N N . LEU B 1 306 ? 46.871 37.497 57.672 1.00 16.87 372 LEU B N 1
ATOM 4468 C CA . LEU B 1 306 ? 46.765 38.094 56.323 1.00 18.77 372 LEU B CA 1
ATOM 4469 C C . LEU B 1 306 ? 47.808 39.209 56.153 1.00 20.60 372 LEU B C 1
ATOM 4470 O O . LEU B 1 306 ? 48.317 39.337 55.078 1.00 21.31 372 LEU B O 1
ATOM 4475 N N . LYS B 1 307 ? 48.099 39.964 57.201 1.00 20.58 373 LYS B N 1
ATOM 4476 C CA . LYS B 1 307 ? 49.096 41.055 57.086 1.00 22.04 373 LYS B CA 1
ATOM 4477 C C . LYS B 1 307 ? 50.470 40.432 56.853 1.00 20.57 373 LYS B C 1
ATOM 4478 O O . LYS B 1 307 ? 51.175 40.915 56.034 1.00 19.69 373 LYS B O 1
ATOM 4484 N N . LEU B 1 308 ? 50.789 39.366 57.569 1.00 18.43 374 LEU B N 1
ATOM 4485 C CA . LEU B 1 308 ? 52.102 38.760 57.362 1.00 20.86 374 LEU B CA 1
ATOM 4486 C C . LEU B 1 308 ? 52.194 38.226 55.938 1.00 22.37 374 LEU B C 1
ATOM 4487 O O . LEU B 1 308 ? 53.232 38.337 55.294 1.00 22.56 374 LEU B O 1
ATOM 4492 N N . LEU B 1 309 ? 51.098 37.675 55.433 1.00 18.32 375 LEU B N 1
ATOM 4493 C CA . LEU B 1 309 ? 51.064 37.176 54.049 1.00 22.51 375 LEU B CA 1
ATOM 4494 C C . LEU B 1 309 ? 51.275 38.269 53.020 1.00 23.81 375 LEU B C 1
ATOM 4495 O O . LEU B 1 309 ? 51.962 38.077 52.020 1.00 26.77 375 LEU B O 1
ATOM 4500 N N . LYS B 1 310 ? 50.640 39.406 53.255 1.00 22.60 376 LYS B N 1
ATOM 4501 C CA . LYS B 1 310 ? 50.773 40.542 52.368 1.00 24.29 376 LYS B CA 1
ATOM 4502 C C . LYS B 1 310 ? 52.232 40.950 52.248 1.00 26.05 376 LYS B C 1
ATOM 4503 O O . LYS B 1 310 ? 52.718 41.203 51.149 1.00 25.57 376 LYS B O 1
ATOM 4509 N N . PHE B 1 311 ? 52.930 40.985 53.382 1.00 25.82 377 PHE B N 1
ATOM 4510 C CA . PHE B 1 311 ? 54.254 41.615 53.420 1.00 29.12 377 PHE B CA 1
ATOM 4511 C C . PHE B 1 311 ? 55.445 40.658 53.370 1.00 30.83 377 PHE B C 1
ATOM 4512 O O . PHE B 1 311 ? 56.598 41.109 53.371 1.00 27.96 377 PHE B O 1
ATOM 4520 N N . SER B 1 312 ? 55.178 39.360 53.263 1.00 28.58 378 SER B N 1
ATOM 4521 C CA . SER B 1 312 ? 56.237 38.345 53.293 1.00 32.08 378 SER B CA 1
ATOM 4522 C C . SER B 1 312 ? 56.507 37.599 51.985 1.00 39.97 378 SER B C 1
ATOM 4523 O O . SER B 1 312 ? 57.649 37.193 51.738 1.00 40.55 378 SER B O 1
ATOM 4526 N N . ILE B 1 313 ? 55.467 37.396 51.174 1.00 38.72 379 ILE B N 1
ATOM 4527 C CA . ILE B 1 313 ? 55.548 36.576 49.949 1.00 44.57 379 ILE B CA 1
ATOM 4528 C C . ILE B 1 313 ? 56.149 35.199 50.206 1.00 42.94 379 ILE B C 1
ATOM 4529 O O . ILE B 1 313 ? 56.190 34.727 51.342 1.00 49.26 379 ILE B O 1
#

Foldseek 3Di:
DAFAEEEEAAKAWEKEFAEADDADDVGDDDTPDIDIAIDGLRLLLQLLCLLQVTAYEYAAEAAPDDSRVRSCCCRPDVHSNHDDVRYYYYHPWHRWYKYWYQHNPGDIDIDTGLTCQEPVADQAHDPVVLVSLLSHLEYEYEPSYDLSVLLNNLVSNQVSVHAYEYEDPHDLDERDLSNLQRHAEYEYEQVSLCSRQVWHRPDPVRSVVSVVVSVVSHYQWYWYQYVQQQIWIHGHVDDIDGDGAPAAPDQQAQAQLVSSLVSQLVSCVSVPHDNVVSSLLSSLQSRQQRNDPDHSVSGHHSVNSVVSSPDD/DAFAEEFEAAKAWEKEFEDADDDDVPDDDDTPDIDTAIDGLRLLLQLLLLLQVTQYEYAAEAEPDPSRVRSCCCRPDNHSNHHDPRYYYYHPWHRKYKYWYAHPVGDIDIDTGLTCQAPVADLDQDVVNQVSLLSHQEYEYEASYDLSVLLNNLQSVLVNDHAYEYEDPDDLDARDLSNLQRHAEYEYEQVSLCSRQVWHRPDPVRSVVSVVSSVVSRHQWYWYQYVQQAIWIHGPPDDIGGDGALAAPDQDAQPQLSSSLVSQLRSCVSVPHDNNVSSLLSRLQSSQQRVDDDRSVSGHHSVSSVVSSVPRD